Protein AF-0000000079481686 (afdb_homodimer)

Nearest PDB structures (foldseek):
  7doq-assembly2_D  TM=8.715E-01  e=1.125E-19  Legionella pneumophila
  5cdh-assembly3_E  TM=8.588E-01  e=5.138E-20  Legionella pneumophila
  3it0-assembly1_A  TM=8.452E-01  e=2.757E-19  Francisella tularensis subsp. holarctica LVS
  3it3-assembly1_B  TM=8.491E-01  e=7.145E-19  Francisella tularensis subsp. holarctica LVS
  3it2-assembly1_B  TM=8.440E-01  e=9.454E-19  Francisella tularensis subsp. holarctica LVS

Foldseek 3Di:
DPPDQWPFDPCVVPDPVVVVLLQDLVFFQAKEKEFEFFAFAAQDAFDVGPDDQVVGVQGHQAHDPVRLVLLLVLLQLVCVSNVVPDDLPLQQEAAEEEPRNRLVSSSQSSVQNNNQDDPVQDPDRVDRGDDRDYDYDHNLCCQAFHLNHQFQVLVVVVVCQCCDDPNVVLCVVCVVLQVVCCVVRVDHRDFLCSLLSNLSNQVSCVVSVHDDDPVCDPVSSVVSQVRNLCVLVRQQPDLLSLLRRNQVVVVVVLLQVVCVLVVNHRHRYYYYYHHQNNVSSVCVLQPGRNSDGQHHGKMKMKTWTHPDVNWIWIWIWIQRDSPPRDTTTHDGPPADSSTGTPVRVCVSNVSSHDPQNQVSSVHDDDPDDPDPRD/DPPDQWPFDPCVVPDPVVVVLLQDLVFFQAKEKEFEFFAFAAQDAFDPDPDDQVVGVQGHQAHDPVRLVLLLVLLQLVCVSNVVNDDLPLQQEAAEEEPRNRLVSSSQSSVQNNNQDDPVQDPDRVDRGDDRDYDYDHNLCCQAFHLNHQFQVLVVVVVCQCCDDPNVVLCVVCVVLQVVCCVVRVDHRDFLCSLLSNLSNQVSCVVSVHDDDPVCDPVSSVVSQVRNLCVLVRSQPDLLSLLRRNQVVVVVVLLQVVCVLVVNHRHRYYYYYHHQNNVSSVCVLQPGRNSDGQHHGKMKMKTWTHPDVNWIWIWIWIQRDSPPRDTTTHDGPPADSSTGTPVRVCVSNVSSHDPQNQVSSVHDDDPDDPDPPD

pLDDT: mean 89.91, std 12.83, range [25.36, 98.88]

Structure (mmCIF, N/CA/C/O backbone):
data_AF-0000000079481686-model_v1
#
loop_
_entity.id
_entity.type
_entity.pdbx_description
1 polymer 'Acid phosphatase'
#
loop_
_atom_site.group_PDB
_atom_site.id
_atom_site.type_symbol
_atom_site.label_atom_id
_atom_site.label_alt_id
_atom_site.label_comp_id
_atom_site.label_asym_id
_atom_site.label_entity_id
_atom_site.label_seq_id
_atom_site.pdbx_PDB_ins_code
_atom_site.Cartn_x
_atom_site.Cartn_y
_atom_site.Cartn_z
_atom_site.occupancy
_atom_site.B_iso_or_equiv
_atom_site.auth_seq_id
_atom_site.auth_comp_id
_atom_site.auth_asym_id
_atom_site.auth_atom_id
_atom_site.pdbx_PDB_model_num
ATOM 1 N N . MET A 1 1 ? -2.469 36.344 2.412 1 25.36 1 MET A N 1
ATOM 2 C CA . MET A 1 1 ? -1.041 36.031 2.359 1 25.36 1 MET A CA 1
ATOM 3 C C . MET A 1 1 ? -0.725 34.781 3.154 1 25.36 1 MET A C 1
ATOM 5 O O . MET A 1 1 ? -0.995 34.719 4.355 1 25.36 1 MET A O 1
ATOM 9 N N . ALA A 1 2 ? -0.81 33.719 2.455 1 34.31 2 ALA A N 1
ATOM 10 C CA . ALA A 1 2 ? -0.685 32.469 3.199 1 34.31 2 ALA A CA 1
ATOM 11 C C . ALA A 1 2 ? 0.571 32.469 4.066 1 34.31 2 ALA A C 1
ATOM 13 O O . ALA A 1 2 ? 1.666 32.75 3.584 1 34.31 2 ALA A O 1
ATOM 14 N N . ALA A 1 3 ? 0.411 32.656 5.281 1 40.5 3 ALA A N 1
ATOM 15 C CA . ALA A 1 3 ? 1.481 32.719 6.273 1 40.5 3 ALA A CA 1
ATOM 16 C C . ALA A 1 3 ? 2.455 31.547 6.105 1 40.5 3 ALA A C 1
ATOM 18 O O . ALA A 1 3 ? 2.037 30.406 5.883 1 40.5 3 ALA A O 1
ATOM 19 N N . SER A 1 4 ? 3.658 31.859 5.711 1 47.06 4 SER A N 1
ATOM 20 C CA . SER A 1 4 ? 4.738 30.891 5.562 1 47.06 4 SER A CA 1
ATOM 21 C C . SER A 1 4 ? 4.938 30.078 6.84 1 47.06 4 SER A C 1
ATOM 23 O O . SER A 1 4 ? 5.023 30.656 7.934 1 47.06 4 SER A O 1
ATOM 25 N N . ILE A 1 5 ? 4.574 28.828 6.914 1 44.75 5 ILE A N 1
ATOM 26 C CA . ILE A 1 5 ? 4.66 27.922 8.047 1 44.75 5 ILE A CA 1
ATOM 27 C C . ILE A 1 5 ? 6.117 27.766 8.477 1 44.75 5 ILE A C 1
ATOM 29 O O . ILE A 1 5 ? 6.406 27.125 9.492 1 44.75 5 ILE A O 1
ATOM 33 N N . VAL A 1 6 ? 7.027 28.281 7.633 1 51.97 6 VAL A N 1
ATOM 34 C CA . VAL A 1 6 ? 8.43 28.125 7.992 1 51.97 6 VAL A CA 1
ATOM 35 C C . VAL A 1 6 ? 9.094 29.484 8.125 1 51.97 6 VAL A C 1
ATOM 37 O O . VAL A 1 6 ? 8.648 30.469 7.512 1 51.97 6 VAL A O 1
ATOM 40 N N . GLN A 1 7 ? 9.906 29.734 9.078 1 47.22 7 GLN A N 1
ATOM 41 C CA . GLN A 1 7 ? 10.781 30.906 9.094 1 47.22 7 GLN A CA 1
ATOM 42 C C . GLN A 1 7 ? 11.555 31.031 7.781 1 47.22 7 GLN A C 1
ATOM 44 O O . GLN A 1 7 ? 12.461 30.234 7.516 1 47.22 7 GLN A O 1
ATOM 49 N N . SER A 1 8 ? 10.758 31.312 6.75 1 48.69 8 SER A N 1
ATOM 50 C CA . SER A 1 8 ? 11.445 31.438 5.469 1 48.69 8 SER A CA 1
ATOM 51 C C . SER A 1 8 ? 11.969 32.844 5.266 1 48.69 8 SER A C 1
ATOM 53 O O . SER A 1 8 ? 11.43 33.812 5.84 1 48.69 8 SER A O 1
ATOM 55 N N . MET A 1 9 ? 13.18 33 4.914 1 44.75 9 MET A N 1
ATOM 56 C CA . MET A 1 9 ? 13.672 34.281 4.461 1 44.75 9 MET A CA 1
ATOM 57 C C . MET A 1 9 ? 12.852 34.812 3.277 1 44.75 9 MET A C 1
ATOM 59 O O . MET A 1 9 ? 12.352 34 2.479 1 44.75 9 MET A O 1
ATOM 63 N N . ASP A 1 10 ? 12.391 36 3.398 1 45.09 10 ASP A N 1
ATOM 64 C CA . ASP A 1 10 ? 11.781 36.656 2.256 1 45.09 10 ASP A CA 1
ATOM 65 C C . ASP A 1 10 ? 12.594 36.438 0.985 1 45.09 10 ASP A C 1
ATOM 67 O O . ASP A 1 10 ? 13.711 36.938 0.86 1 45.09 10 ASP A O 1
ATOM 71 N N . LEU A 1 11 ? 12.289 35.406 0.211 1 49.16 11 LEU A N 1
ATOM 72 C CA . LEU A 1 11 ? 12.984 35.031 -1.022 1 49.16 11 LEU A CA 1
ATOM 73 C C . LEU A 1 11 ? 13.055 36.219 -1.969 1 49.16 11 LEU A C 1
ATOM 75 O O . LEU A 1 11 ? 13.844 36.219 -2.918 1 49.16 11 LEU A O 1
ATOM 79 N N . ARG A 1 12 ? 12.078 37.094 -1.833 1 49.12 12 ARG A N 1
ATOM 80 C CA . ARG A 1 12 ? 12.086 38.25 -2.732 1 49.12 12 ARG A CA 1
ATOM 81 C C . ARG A 1 12 ? 13.391 39.031 -2.617 1 49.12 12 ARG A C 1
ATOM 83 O O . ARG A 1 12 ? 13.75 39.812 -3.516 1 49.12 12 ARG A O 1
ATOM 90 N N . SER A 1 13 ? 14.039 38.812 -1.586 1 49.19 13 SER A N 1
ATOM 91 C CA . SER A 1 13 ? 15.273 39.562 -1.429 1 49.19 13 SER A CA 1
ATOM 92 C C . SER A 1 13 ? 16.484 38.781 -1.907 1 49.19 13 SER A C 1
ATOM 94 O O . SER A 1 13 ? 17.609 39.312 -1.916 1 49.19 13 SER A O 1
ATOM 96 N N . ILE A 1 14 ? 16.172 37.469 -2.207 1 54.41 14 ILE A N 1
ATOM 97 C CA . ILE A 1 14 ? 17.297 36.656 -2.664 1 54.41 14 ILE A CA 1
ATOM 98 C C . ILE A 1 14 ? 17.5 36.844 -4.164 1 54.41 14 ILE A C 1
ATOM 100 O O . ILE A 1 14 ? 16.531 36.875 -4.93 1 54.41 14 ILE A O 1
ATOM 104 N N . SER A 1 15 ? 18.625 37.25 -4.59 1 53.97 15 SER A N 1
ATOM 105 C CA . SER A 1 15 ? 18.984 37.531 -5.98 1 53.97 15 SER A CA 1
ATOM 106 C C . SER A 1 15 ? 18.641 36.344 -6.879 1 53.97 15 SER A C 1
ATOM 108 O O . SER A 1 15 ? 18.609 35.188 -6.422 1 53.97 15 SER A O 1
ATOM 110 N N . GLU A 1 16 ? 18.094 36.625 -8.031 1 54.06 16 GLU A N 1
ATOM 111 C CA . GLU A 1 16 ? 17.797 35.625 -9.062 1 54.06 16 GLU A CA 1
ATOM 112 C C . GLU A 1 16 ? 18.953 34.625 -9.227 1 54.06 16 GLU A C 1
ATOM 114 O O . GLU A 1 16 ? 18.734 33.438 -9.422 1 54.06 16 GLU A O 1
ATOM 119 N N . GLY A 1 17 ? 20.109 35.094 -9.125 1 47.88 17 GLY A N 1
ATOM 120 C CA . GLY A 1 17 ? 21.297 34.25 -9.219 1 47.88 17 GLY A CA 1
ATOM 121 C C . GLY A 1 17 ? 21.375 33.188 -8.141 1 47.88 17 GLY A C 1
ATOM 122 O O . GLY A 1 17 ? 21.703 32.031 -8.414 1 47.88 17 GLY A O 1
ATOM 123 N N . PHE A 1 18 ? 21.047 33.594 -7.062 1 53.59 18 PHE A N 1
ATOM 124 C CA . PHE A 1 18 ? 21.109 32.625 -5.953 1 53.59 18 PHE A CA 1
ATOM 125 C C . PHE A 1 18 ? 20.031 31.562 -6.094 1 53.59 18 PHE A C 1
ATOM 127 O O . PHE A 1 18 ? 20.266 30.406 -5.754 1 53.59 18 PHE A O 1
ATOM 134 N N . LYS A 1 19 ? 18.984 32 -6.582 1 60.72 19 LYS A N 1
ATOM 135 C CA . LYS A 1 19 ? 17.922 31.031 -6.824 1 60.72 19 LYS A CA 1
ATOM 136 C C . LYS A 1 19 ? 18.359 29.938 -7.789 1 60.72 19 LYS A C 1
ATOM 138 O O . LYS A 1 19 ? 18 28.766 -7.625 1 60.72 19 LYS A O 1
ATOM 143 N N . GLU A 1 20 ? 19.125 30.438 -8.742 1 59.06 20 GLU A N 1
ATOM 144 C CA . GLU A 1 20 ? 19.656 29.469 -9.703 1 59.06 20 GLU A CA 1
ATOM 145 C C . GLU A 1 20 ? 20.609 28.484 -9.039 1 59.06 20 GLU A C 1
ATOM 147 O O . GLU A 1 20 ? 20.656 27.312 -9.406 1 59.06 20 GLU A O 1
ATOM 152 N N . THR A 1 21 ? 21.266 28.984 -8.094 1 55.5 21 THR A N 1
ATOM 153 C CA . THR A 1 21 ? 22.203 28.125 -7.383 1 55.5 21 THR A CA 1
ATOM 154 C C . THR A 1 21 ? 21.469 27.031 -6.605 1 55.5 21 THR A C 1
ATOM 156 O O . THR A 1 21 ? 22.016 25.953 -6.387 1 55.5 21 THR A O 1
ATOM 159 N N . LEU A 1 22 ? 20.344 27.344 -6.438 1 68 22 LEU A N 1
ATOM 160 C CA . LEU A 1 22 ? 19.531 26.391 -5.672 1 68 22 LEU A CA 1
ATOM 161 C C . LEU A 1 22 ? 18.969 25.312 -6.578 1 68 22 LEU A C 1
ATOM 163 O O . LEU A 1 22 ? 18.359 24.344 -6.094 1 68 22 LEU A O 1
ATOM 167 N N . ARG A 1 23 ? 19.359 25.453 -7.875 1 69.5 23 ARG A N 1
ATOM 168 C CA . ARG A 1 23 ? 18.875 24.453 -8.82 1 69.5 23 ARG A CA 1
ATOM 169 C C . ARG A 1 23 ? 20.031 23.797 -9.57 1 69.5 23 ARG A C 1
ATOM 171 O O . ARG A 1 23 ? 20.125 23.891 -10.797 1 69.5 23 ARG A O 1
ATOM 178 N N . ASN A 1 24 ? 20.984 23.281 -8.883 1 78.12 24 ASN A N 1
ATOM 179 C CA . ASN A 1 24 ? 22.109 22.641 -9.555 1 78.12 24 ASN A CA 1
ATOM 180 C C . ASN A 1 24 ? 21.891 21.156 -9.727 1 78.12 24 ASN A C 1
ATOM 182 O O . ASN A 1 24 ? 22.109 20.375 -8.797 1 78.12 24 ASN A O 1
ATOM 186 N N . SER A 1 25 ? 21.531 20.75 -10.914 1 83.19 25 SER A N 1
ATOM 187 C CA . SER A 1 25 ? 21.219 19.344 -11.195 1 83.19 25 SER A CA 1
ATOM 188 C C . SER A 1 25 ? 22.484 18.5 -11.25 1 83.19 25 SER A C 1
ATOM 190 O O . SER A 1 25 ? 22.438 17.297 -11.023 1 83.19 25 SER A O 1
ATOM 192 N N . GLU A 1 26 ? 23.562 19.141 -11.461 1 89.56 26 GLU A N 1
ATOM 193 C CA . GLU A 1 26 ? 24.812 18.375 -11.594 1 89.56 26 GLU A CA 1
ATOM 194 C C . GLU A 1 26 ? 25.297 17.859 -10.242 1 89.56 26 GLU A C 1
ATOM 196 O O . GLU A 1 26 ? 25.875 16.781 -10.156 1 89.56 26 GLU A O 1
ATOM 201 N N . SER A 1 27 ? 25.031 18.594 -9.266 1 94.75 27 SER A N 1
ATOM 202 C CA . SER A 1 27 ? 25.484 18.203 -7.934 1 94.75 27 SER A CA 1
ATOM 203 C C . SER A 1 27 ? 24.453 17.328 -7.227 1 94.75 27 SER A C 1
ATOM 205 O O . SER A 1 27 ? 24.766 16.719 -6.195 1 94.75 27 SER A O 1
ATOM 207 N N . LEU A 1 28 ? 23.266 17.203 -7.758 1 97.31 28 LEU A N 1
ATOM 208 C CA . LEU A 1 28 ? 22.156 16.484 -7.121 1 97.31 28 LEU A CA 1
ATOM 209 C C . LEU A 1 28 ? 22.422 14.977 -7.137 1 97.31 28 LEU A C 1
ATOM 211 O O . LEU A 1 28 ? 22.766 14.414 -8.172 1 97.31 28 LEU A O 1
ATOM 215 N N . ARG A 1 29 ? 22.266 14.312 -5.941 1 98.06 29 ARG A N 1
ATOM 216 C CA . ARG A 1 29 ? 22.547 12.891 -5.859 1 98.06 29 ARG A CA 1
ATOM 217 C C . ARG A 1 29 ? 21.312 12.109 -5.398 1 98.06 29 ARG A C 1
ATOM 219 O O . ARG A 1 29 ? 21.188 10.914 -5.68 1 98.06 29 ARG A O 1
ATOM 226 N N . GLN A 1 30 ? 20.391 12.797 -4.691 1 98.44 30 GLN A N 1
ATOM 227 C CA . GLN A 1 30 ? 19.219 12.109 -4.172 1 98.44 30 GLN A CA 1
ATOM 228 C C . GLN A 1 30 ? 18.172 13.102 -3.684 1 98.44 30 GLN A C 1
ATOM 230 O O . GLN A 1 30 ? 18.516 14.195 -3.232 1 98.44 30 GLN A O 1
ATOM 235 N N . ILE A 1 31 ? 16.953 12.758 -3.785 1 98.38 31 ILE A N 1
ATOM 236 C CA . ILE A 1 31 ? 15.836 13.594 -3.383 1 98.38 31 ILE A CA 1
ATOM 237 C C . ILE A 1 31 ? 14.938 12.828 -2.406 1 98.38 31 ILE A C 1
ATOM 239 O O . ILE A 1 31 ? 14.672 11.641 -2.6 1 98.38 31 ILE A O 1
ATOM 243 N N . HIS A 1 32 ? 14.508 13.469 -1.374 1 98.5 32 HIS A N 1
ATOM 244 C CA . HIS A 1 32 ? 13.438 13 -0.506 1 98.5 32 HIS A CA 1
ATOM 245 C C . HIS A 1 32 ? 12.273 13.984 -0.476 1 98.5 32 HIS A C 1
ATOM 247 O O . HIS A 1 32 ? 12.484 15.188 -0.279 1 98.5 32 HIS A O 1
ATOM 253 N N . VAL A 1 33 ? 11.117 13.516 -0.716 1 98.5 33 VAL A N 1
ATOM 254 C CA . VAL A 1 33 ? 9.914 14.344 -0.671 1 98.5 33 VAL A CA 1
ATOM 255 C C . VAL A 1 33 ? 8.977 13.828 0.421 1 98.5 33 VAL A C 1
ATOM 257 O O . VAL A 1 33 ? 8.477 12.703 0.345 1 98.5 33 VAL A O 1
ATOM 260 N N . LEU A 1 34 ? 8.773 14.602 1.421 1 98.12 34 LEU A N 1
ATOM 261 C CA . LEU A 1 34 ? 7.824 14.352 2.496 1 98.12 34 LEU A CA 1
ATOM 262 C C . LEU A 1 34 ? 6.613 15.273 2.375 1 98.12 34 LEU A C 1
ATOM 264 O O . LEU A 1 34 ? 6.758 16.5 2.346 1 98.12 34 LEU A O 1
ATOM 268 N N . PHE A 1 35 ? 5.406 14.68 2.338 1 97.5 35 PHE A N 1
ATOM 269 C CA . PHE A 1 35 ? 4.297 15.609 2.143 1 97.5 35 PHE A CA 1
ATOM 270 C C . PHE A 1 35 ? 3.057 15.133 2.891 1 97.5 35 PHE A C 1
ATOM 272 O O . PHE A 1 35 ? 2.916 13.945 3.178 1 97.5 35 PHE A O 1
ATOM 279 N N . ARG A 1 36 ? 2.227 16.094 3.258 1 96.25 36 ARG A N 1
ATOM 280 C CA . ARG A 1 36 ? 0.915 15.844 3.842 1 96.25 36 ARG A CA 1
ATOM 281 C C . ARG A 1 36 ? -0.103 15.477 2.766 1 96.25 36 ARG A C 1
ATOM 283 O O . ARG A 1 36 ? -0.058 16.016 1.656 1 96.25 36 ARG A O 1
ATOM 290 N N . HIS A 1 37 ? -0.989 14.648 3.061 1 96.94 37 HIS A N 1
ATOM 291 C CA . HIS A 1 37 ? -2.068 14.297 2.146 1 96.94 37 HIS A CA 1
ATOM 292 C C . HIS A 1 37 ? -2.811 15.539 1.665 1 96.94 37 HIS A C 1
ATOM 294 O O . HIS A 1 37 ? -2.689 16.609 2.264 1 96.94 37 HIS A O 1
ATOM 300 N N . ALA A 1 38 ? -3.57 15.359 0.627 1 96.31 38 ALA A N 1
ATOM 301 C CA . ALA A 1 38 ? -4.324 16.438 -0.019 1 96.31 38 ALA A CA 1
ATOM 302 C C . ALA A 1 38 ? -5.594 16.75 0.763 1 96.31 38 ALA A C 1
ATOM 304 O O . ALA A 1 38 ? -5.914 16.078 1.746 1 96.31 38 ALA A O 1
ATOM 305 N N . GLU A 1 39 ? -6.215 17.844 0.281 1 93.44 39 GLU A N 1
ATOM 306 C CA . GLU A 1 39 ? -7.52 18.203 0.83 1 93.44 39 GLU A CA 1
ATOM 307 C C . GLU A 1 39 ? -8.477 17.016 0.781 1 93.44 39 GLU A C 1
ATOM 309 O O . GLU A 1 39 ? -8.539 16.297 -0.222 1 93.44 39 GLU A O 1
ATOM 314 N N . ARG A 1 40 ? -9.18 16.844 1.879 1 94.5 40 ARG A N 1
ATOM 315 C CA . ARG A 1 40 ? -10.023 15.656 2.016 1 94.5 40 ARG A CA 1
ATOM 316 C C . ARG A 1 40 ? -11.375 16.016 2.629 1 94.5 40 ARG A C 1
ATOM 318 O O . ARG A 1 40 ? -11.555 17.109 3.15 1 94.5 40 AR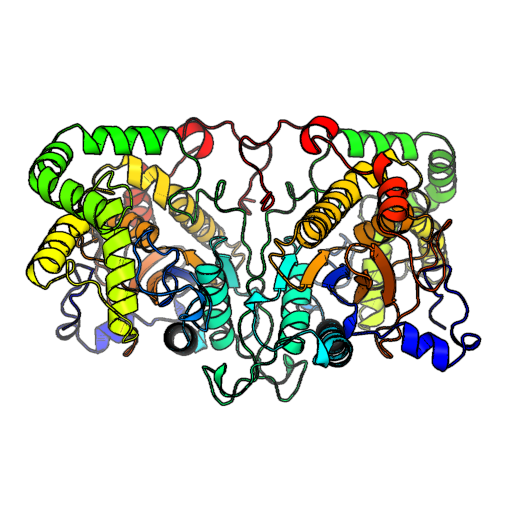G A O 1
ATOM 325 N N . THR A 1 41 ? -12.305 15.141 2.494 1 95.56 41 THR A N 1
ATOM 326 C CA . THR A 1 41 ? -13.547 15.203 3.254 1 95.56 41 THR A CA 1
ATOM 327 C C . THR A 1 41 ? -13.312 14.82 4.711 1 95.56 41 THR A C 1
ATOM 329 O O . THR A 1 41 ? -12.234 14.336 5.066 1 95.56 41 THR A O 1
ATOM 332 N N . PRO A 1 42 ? -14.297 15.164 5.594 1 94.88 42 PRO A N 1
ATOM 333 C CA . PRO A 1 42 ? -14.086 14.789 6.992 1 94.88 42 PRO A CA 1
ATOM 334 C C . PRO A 1 42 ? -13.859 13.289 7.172 1 94.88 42 PRO A C 1
ATOM 336 O O . PRO A 1 42 ? -14.484 12.484 6.484 1 94.88 42 PRO A O 1
ATOM 339 N N . THR A 1 43 ? -12.945 12.961 8.062 1 92.19 43 THR A N 1
ATOM 340 C CA . THR A 1 43 ? -12.688 11.555 8.336 1 92.19 43 THR A CA 1
ATOM 341 C C . THR A 1 43 ? -13.859 10.922 9.086 1 92.19 43 THR A C 1
ATOM 343 O O . THR A 1 43 ? -14.086 9.711 8.984 1 92.19 43 THR A O 1
ATOM 346 N N . ALA A 1 44 ? -14.461 11.727 9.898 1 91.94 44 ALA A N 1
ATOM 347 C CA . ALA A 1 44 ? -15.641 11.328 10.664 1 91.94 44 ALA A CA 1
ATOM 348 C C . ALA A 1 44 ? -16.547 12.523 10.93 1 91.94 44 ALA A C 1
ATOM 350 O O . ALA A 1 44 ? -16.078 13.664 10.984 1 91.94 44 ALA A O 1
ATOM 351 N N . LEU A 1 45 ? -17.766 12.172 11.047 1 96.44 45 LEU A N 1
ATOM 352 C CA . LEU A 1 45 ? -18.719 13.18 11.5 1 96.44 45 LEU A CA 1
ATOM 353 C C . LEU A 1 45 ? -18.875 13.133 13.016 1 96.44 45 LEU A C 1
ATOM 355 O O . LEU A 1 45 ? -18.078 12.508 13.711 1 96.44 45 LEU A O 1
ATOM 359 N N . TYR A 1 46 ? -19.656 13.992 13.516 1 97.5 46 TYR A N 1
ATOM 360 C CA . TYR A 1 46 ? -19.922 14 14.945 1 97.5 46 TYR A CA 1
ATOM 361 C C . TYR A 1 46 ? -21.391 13.688 15.234 1 97.5 46 TYR A C 1
ATOM 363 O O . TYR A 1 46 ? -22.234 13.812 14.352 1 97.5 46 TYR A O 1
ATOM 371 N N . PRO A 1 47 ? -21.703 13.273 16.391 1 97.44 47 PRO A N 1
ATOM 372 C CA . PRO A 1 47 ? -23.016 12.688 16.688 1 97.44 47 PRO A CA 1
ATOM 373 C C . PRO A 1 47 ? -24.172 13.609 16.312 1 97.44 47 PRO A C 1
ATOM 375 O O . PRO A 1 47 ? -25.188 13.148 15.781 1 97.44 47 PRO A O 1
ATOM 378 N N . THR A 1 48 ? -24.078 14.852 16.484 1 98.06 48 THR A N 1
ATOM 379 C CA . THR A 1 48 ? -25.188 15.773 16.219 1 98.06 48 THR A CA 1
ATOM 380 C C . THR A 1 48 ? -25 16.469 14.875 1 98.06 48 THR A C 1
ATOM 382 O O . THR A 1 48 ? -25.609 17.516 14.625 1 98.06 48 THR A O 1
ATOM 385 N N . ASP A 1 49 ? -24.109 15.914 14.039 1 97.94 49 ASP A N 1
ATOM 386 C CA . ASP A 1 49 ? -23.812 16.531 12.758 1 97.94 49 ASP A CA 1
ATOM 387 C C . ASP A 1 49 ? -25.062 16.625 11.891 1 97.94 49 ASP A C 1
ATOM 389 O O . ASP A 1 49 ? -25.766 15.625 11.688 1 97.94 49 ASP A O 1
ATOM 393 N N . PRO A 1 50 ? -25.422 17.781 11.414 1 97.69 50 PRO A N 1
ATOM 394 C CA . PRO A 1 50 ? -26.625 17.891 10.586 1 97.69 50 PRO A CA 1
ATOM 395 C C . PRO A 1 50 ? -26.453 17.266 9.203 1 97.69 50 PRO A C 1
ATOM 397 O O . PRO A 1 50 ? -27.422 17.109 8.461 1 97.69 50 PRO A O 1
ATOM 400 N N . ASN A 1 51 ? -25.219 17.047 8.789 1 97.12 51 ASN A N 1
ATOM 401 C CA . ASN A 1 51 ? -24.922 16.453 7.488 1 97.12 51 ASN A CA 1
ATOM 402 C C . ASN A 1 51 ? -24.766 14.938 7.586 1 97.12 51 ASN A C 1
ATOM 404 O O . ASN A 1 51 ? -24.375 14.422 8.633 1 97.12 51 ASN A O 1
ATOM 408 N N . LYS A 1 52 ? -25.078 14.266 6.527 1 95.12 52 LYS A N 1
ATOM 409 C CA . LYS A 1 52 ? -24.938 12.812 6.434 1 95.12 52 LYS A CA 1
ATOM 410 C C . LYS A 1 52 ? -23.734 12.445 5.559 1 95.12 52 LYS A C 1
ATOM 412 O O . LYS A 1 52 ? -23.297 13.234 4.719 1 95.12 52 LYS A O 1
ATOM 417 N N . PRO A 1 53 ? -23.188 11.234 5.801 1 92 53 PRO A N 1
ATOM 418 C CA . PRO A 1 53 ? -22.047 10.797 4.996 1 92 53 PRO A CA 1
ATOM 419 C C . PRO A 1 53 ? -22.297 10.891 3.496 1 92 53 PRO A C 1
ATOM 421 O O . PRO A 1 53 ? -21.391 11.195 2.723 1 92 53 PRO A O 1
ATOM 424 N N . SER A 1 54 ? -23.5 10.734 3.066 1 90.75 54 SER A N 1
ATOM 425 C CA . SER A 1 54 ? -23.859 10.711 1.654 1 90.75 54 SER A CA 1
ATOM 426 C C . SER A 1 54 ? -23.672 12.078 1.014 1 90.75 54 SER A C 1
ATOM 428 O O . SER A 1 54 ? -23.672 12.203 -0.213 1 90.75 54 SER A O 1
ATOM 430 N N . GLU A 1 55 ? -23.547 13.07 1.896 1 92.25 55 GLU A N 1
ATOM 431 C CA . GLU A 1 55 ? -23.359 14.43 1.383 1 92.25 55 GLU A CA 1
ATOM 432 C C . GLU A 1 55 ? -21.953 14.633 0.86 1 92.25 55 GLU A C 1
ATOM 434 O O . GLU A 1 55 ? -21.672 15.609 0.167 1 92.25 55 GLU A O 1
ATOM 439 N N . PHE A 1 56 ? -21.109 13.703 1.187 1 92.38 56 PHE A N 1
ATOM 440 C CA . PHE A 1 56 ? -19.719 13.75 0.727 1 92.38 56 PHE A CA 1
ATOM 441 C C . PHE A 1 56 ? -19.5 12.758 -0.408 1 92.38 56 PHE A C 1
ATOM 443 O O . PHE A 1 56 ? -19.234 11.578 -0.165 1 92.38 56 PHE A O 1
ATOM 450 N N . THR A 1 57 ? -19.516 13.227 -1.594 1 84.25 57 THR A N 1
ATOM 451 C CA . THR A 1 57 ? -19.578 12.398 -2.793 1 84.25 57 THR A CA 1
ATOM 452 C C . THR A 1 57 ? -18.328 11.523 -2.916 1 84.25 57 THR A C 1
ATOM 454 O O . THR A 1 57 ? -18.406 10.398 -3.424 1 84.25 57 THR A O 1
ATOM 457 N N . GLU A 1 58 ? -17.172 11.992 -2.439 1 90.44 58 GLU A N 1
ATOM 458 C CA . GLU A 1 58 ? -15.93 11.227 -2.531 1 90.44 58 GLU A CA 1
ATOM 459 C C . GLU A 1 58 ? -15.875 10.148 -1.45 1 90.44 58 GLU A C 1
ATOM 461 O O . GLU A 1 58 ? -15.047 9.234 -1.521 1 90.44 58 GLU A O 1
ATOM 466 N N . GLY A 1 59 ? -16.781 10.305 -0.497 1 91.5 59 GLY A N 1
ATOM 467 C CA . GLY A 1 59 ? -16.688 9.469 0.694 1 91.5 59 GLY A CA 1
ATOM 468 C C . GLY A 1 59 ? -15.938 10.141 1.828 1 91.5 59 GLY A C 1
ATOM 469 O O . GLY A 1 59 ? -15.164 11.07 1.602 1 91.5 59 GLY A O 1
ATOM 470 N N . LEU A 1 60 ? -16.125 9.703 3.061 1 93.62 60 LEU A N 1
ATOM 471 C CA . LEU A 1 60 ? -15.477 10.281 4.23 1 93.62 60 LEU A CA 1
ATOM 472 C C . LEU A 1 60 ? -13.984 9.938 4.254 1 93.62 60 LEU A C 1
ATOM 474 O O . LEU A 1 60 ? -13.602 8.789 4.027 1 93.62 60 LEU A O 1
ATOM 478 N N . GLY A 1 61 ? -13.203 10.922 4.48 1 94.31 61 GLY A N 1
ATOM 479 C CA . GLY A 1 61 ? -11.773 10.75 4.637 1 94.31 61 GLY A CA 1
ATOM 480 C C . GLY A 1 61 ? -11.039 10.609 3.316 1 94.31 61 GLY A C 1
ATOM 481 O O . GLY A 1 61 ? -9.844 10.297 3.293 1 94.31 61 GLY A O 1
ATOM 482 N N . ARG A 1 62 ? -11.727 10.805 2.197 1 96.06 62 ARG A N 1
ATOM 483 C CA . ARG A 1 62 ? -11.148 10.695 0.861 1 96.06 62 ARG A CA 1
ATOM 484 C C . ARG A 1 62 ? -10.719 12.062 0.339 1 96.06 62 ARG A C 1
ATOM 486 O O . ARG A 1 62 ? -11.289 13.086 0.726 1 96.06 62 ARG A O 1
ATOM 493 N N . ILE A 1 63 ? -9.703 12.055 -0.497 1 96.31 63 ILE A N 1
ATOM 494 C CA . ILE A 1 63 ? -9.281 13.352 -1.006 1 96.31 63 ILE A CA 1
ATOM 495 C C . ILE A 1 63 ? -10.281 13.852 -2.049 1 96.31 63 ILE A C 1
ATOM 497 O O . ILE A 1 63 ? -10.852 13.055 -2.797 1 96.31 63 ILE A O 1
ATOM 501 N N . THR A 1 64 ? -10.516 15.125 -2.092 1 94 64 THR A N 1
ATOM 502 C CA . THR A 1 64 ? -11.469 15.766 -2.998 1 94 64 THR A CA 1
ATOM 503 C C . THR A 1 64 ? -10.875 15.883 -4.402 1 94 64 THR A C 1
ATOM 505 O O . THR A 1 64 ? -9.688 15.633 -4.605 1 94 64 THR A O 1
ATOM 508 N N . ILE A 1 65 ? -11.711 16.297 -5.355 1 94.38 65 ILE A N 1
ATOM 509 C CA . ILE A 1 65 ? -11.242 16.578 -6.711 1 94.38 65 ILE A CA 1
ATOM 510 C C . ILE A 1 65 ? -10.18 17.656 -6.684 1 94.38 65 ILE A C 1
ATOM 512 O O . ILE A 1 65 ? -9.148 17.547 -7.355 1 94.38 65 ILE A O 1
ATOM 516 N N . GLU A 1 66 ? -10.453 18.703 -5.871 1 92.56 66 GLU A N 1
ATOM 517 C CA . GLU A 1 66 ? -9.461 19.766 -5.734 1 92.56 66 GLU A CA 1
ATOM 518 C C . GLU A 1 66 ? -8.172 19.25 -5.121 1 92.56 66 GLU A C 1
ATOM 520 O O . GLU A 1 66 ? -7.078 19.672 -5.504 1 92.56 66 GLU A O 1
ATOM 525 N N . GLY A 1 67 ? -8.281 18.375 -4.117 1 94.69 67 GLY A N 1
ATOM 526 C CA . GLY A 1 67 ? -7.109 17.734 -3.545 1 94.69 67 GLY A CA 1
ATOM 527 C C . GLY A 1 67 ? -6.293 16.953 -4.562 1 94.69 67 GLY A C 1
ATOM 528 O O . GLY A 1 67 ? -5.062 17.031 -4.566 1 94.69 67 GLY A O 1
ATOM 529 N N . LYS A 1 68 ? -6.961 16.219 -5.41 1 97.12 68 LYS A N 1
ATOM 530 C CA . LYS A 1 68 ? -6.277 15.484 -6.469 1 97.12 68 LYS A CA 1
ATOM 531 C C . LYS A 1 68 ? -5.555 16.438 -7.422 1 97.12 68 LYS A C 1
ATOM 533 O O . LYS A 1 68 ? -4.422 16.156 -7.832 1 97.12 68 LYS A O 1
ATOM 538 N N . LYS A 1 69 ? -6.191 17.531 -7.75 1 96.19 69 LYS A N 1
ATOM 539 C CA . LYS A 1 69 ? -5.559 18.531 -8.617 1 96.19 69 LYS A CA 1
ATOM 540 C C . LYS A 1 69 ? -4.281 19.062 -7.984 1 96.19 69 LYS A C 1
ATOM 542 O O . LYS A 1 69 ? -3.27 19.234 -8.664 1 96.19 69 LYS A O 1
ATOM 547 N N . HIS A 1 70 ? -4.359 19.328 -6.672 1 94.88 70 HIS A N 1
ATOM 548 C CA . HIS A 1 70 ? -3.193 19.844 -5.961 1 94.88 70 HIS A CA 1
ATOM 549 C C . HIS A 1 70 ? -2.039 18.844 -6.016 1 94.88 70 HIS A C 1
ATOM 551 O O . HIS A 1 70 ? -0.892 19.234 -6.25 1 94.88 70 HIS A O 1
ATOM 557 N N . MET A 1 71 ? -2.361 17.609 -5.828 1 96.94 71 MET A N 1
ATOM 558 C CA . MET A 1 71 ? -1.316 16.594 -5.812 1 96.94 71 MET A CA 1
ATOM 559 C C . MET A 1 71 ? -0.743 16.391 -7.207 1 96.94 71 MET A C 1
ATOM 561 O O . MET A 1 71 ? 0.46 16.172 -7.363 1 96.94 71 MET A O 1
ATOM 565 N N . TYR A 1 72 ? -1.588 16.375 -8.203 1 97.12 72 TYR A N 1
ATOM 566 C CA . TYR A 1 72 ? -1.135 16.25 -9.586 1 97.12 72 TYR A CA 1
ATOM 567 C C . TYR A 1 72 ? -0.215 17.406 -9.961 1 97.12 72 TYR A C 1
ATOM 569 O O . TYR A 1 72 ? 0.822 17.188 -10.602 1 97.12 72 TYR A O 1
ATOM 577 N N . ARG A 1 73 ? -0.555 18.578 -9.516 1 95.94 73 ARG A N 1
ATOM 578 C CA . ARG A 1 73 ? 0.288 19.75 -9.742 1 95.94 73 ARG A CA 1
ATOM 579 C C . ARG A 1 73 ? 1.641 19.594 -9.062 1 95.94 73 ARG A C 1
ATOM 581 O O . ARG A 1 73 ? 2.672 19.984 -9.617 1 95.94 73 ARG A O 1
ATOM 588 N N . MET A 1 74 ? 1.623 19.078 -7.883 1 96 74 MET A N 1
ATOM 589 C CA . MET A 1 74 ? 2.887 18.828 -7.195 1 96 74 MET A CA 1
ATOM 590 C C . MET A 1 74 ? 3.771 17.891 -8.008 1 96 74 MET A C 1
ATOM 592 O O . MET A 1 74 ? 4.969 18.141 -8.164 1 96 74 MET A O 1
ATOM 596 N N . GLY A 1 75 ? 3.15 16.797 -8.5 1 97.31 75 GLY A N 1
ATOM 597 C CA . GLY A 1 75 ? 3.902 15.883 -9.344 1 97.31 75 GLY A CA 1
ATOM 598 C C . GLY A 1 75 ? 4.5 16.562 -10.57 1 97.31 75 GLY A C 1
ATOM 599 O O . GLY A 1 75 ? 5.664 16.328 -10.906 1 97.31 75 GLY A O 1
ATOM 600 N N . ASN A 1 76 ? 3.729 17.422 -11.195 1 96.19 76 ASN A N 1
ATOM 601 C CA . ASN A 1 76 ? 4.195 18.172 -12.359 1 96.19 76 ASN A CA 1
ATOM 602 C C . ASN A 1 76 ? 5.34 19.109 -12.008 1 96.19 76 ASN A C 1
ATOM 604 O O . ASN A 1 76 ? 6.305 19.234 -12.766 1 96.19 76 ASN A O 1
ATOM 608 N N . GLN A 1 77 ? 5.203 19.766 -10.906 1 94.44 77 GLN A N 1
ATOM 609 C CA . GLN A 1 77 ? 6.238 20.688 -10.461 1 94.44 77 GLN A CA 1
ATOM 610 C C . GLN A 1 77 ? 7.551 19.953 -10.188 1 94.44 77 GLN A C 1
ATOM 612 O O . GLN A 1 77 ? 8.625 20.438 -10.555 1 94.44 77 GLN A O 1
ATOM 617 N N . LEU A 1 78 ? 7.434 18.797 -9.555 1 96.31 78 LEU A N 1
ATOM 618 C CA . LEU A 1 78 ? 8.625 18 -9.305 1 96.31 78 LEU A CA 1
ATOM 619 C C . LEU A 1 78 ? 9.242 17.531 -10.617 1 96.31 78 LEU A C 1
ATOM 621 O O . LEU A 1 78 ? 10.469 17.516 -10.758 1 96.31 78 LEU A O 1
ATOM 625 N N . ARG A 1 79 ? 8.422 17.172 -11.57 1 96.62 79 ARG A N 1
ATOM 626 C CA . ARG A 1 79 ? 8.883 16.75 -12.891 1 96.62 79 ARG A CA 1
ATOM 627 C C . ARG A 1 79 ? 9.688 17.859 -13.562 1 96.62 79 ARG A C 1
ATOM 629 O O . ARG A 1 79 ? 10.758 17.609 -14.117 1 96.62 79 ARG A O 1
ATOM 636 N N . ILE A 1 80 ? 9.172 19.031 -13.5 1 94.88 80 ILE A N 1
ATOM 637 C CA . ILE A 1 80 ? 9.828 20.172 -14.117 1 94.88 80 ILE A CA 1
ATOM 638 C C . ILE A 1 80 ? 11.133 20.469 -13.391 1 94.88 80 ILE A C 1
ATOM 640 O O . ILE A 1 80 ? 12.18 20.641 -14.023 1 94.88 80 ILE A O 1
ATOM 644 N N . ARG A 1 81 ? 11.125 20.469 -12.164 1 93.44 81 ARG A N 1
ATOM 645 C CA . ARG A 1 81 ? 12.289 20.828 -11.359 1 93.44 81 ARG A CA 1
ATOM 646 C C . ARG A 1 81 ? 13.43 19.844 -11.562 1 93.44 81 ARG A C 1
ATOM 648 O O . ARG A 1 81 ? 14.594 20.219 -11.617 1 93.44 81 ARG A O 1
ATOM 655 N N . TYR A 1 82 ? 13.047 18.594 -11.672 1 96.88 82 TYR A N 1
ATOM 656 C CA . TYR A 1 82 ? 14.086 17.578 -11.672 1 96.88 82 TYR A CA 1
ATOM 657 C C . TYR A 1 82 ? 14.188 16.906 -13.039 1 96.88 82 TYR A C 1
ATOM 659 O O . TYR A 1 82 ? 14.562 15.734 -13.133 1 96.88 82 TYR A O 1
ATOM 667 N N . LYS A 1 83 ? 13.828 17.562 -14.086 1 96 83 LYS A N 1
ATOM 668 C CA . LYS A 1 83 ? 13.781 17.047 -15.445 1 96 83 LYS A CA 1
ATOM 669 C C . LYS A 1 83 ? 15.156 16.547 -15.891 1 96 83 LYS A C 1
ATOM 671 O O . LYS A 1 83 ? 15.266 15.641 -16.719 1 96 83 LYS A O 1
ATOM 676 N N . ASP A 1 84 ? 16.25 17.125 -15.352 1 96.31 84 ASP A N 1
ATOM 677 C CA . ASP A 1 84 ? 17.609 16.766 -15.766 1 96.31 84 ASP A CA 1
ATOM 678 C C . ASP A 1 84 ? 18.172 15.664 -14.875 1 96.31 84 ASP A C 1
ATOM 680 O O . ASP A 1 84 ? 19.281 15.164 -15.125 1 96.31 84 ASP A O 1
ATOM 684 N N . PHE A 1 85 ? 17.516 15.312 -13.852 1 97.19 85 PHE A N 1
ATOM 685 C CA . PHE A 1 85 ? 17.984 14.32 -12.898 1 97.19 85 PHE A CA 1
ATOM 686 C C . PHE A 1 85 ? 17.156 13.047 -12.977 1 97.19 85 PHE A C 1
ATOM 688 O O . PHE A 1 85 ? 17.703 11.945 -12.906 1 97.19 85 PHE A O 1
ATOM 695 N N . LEU A 1 86 ? 15.844 13.258 -13.102 1 97.25 86 LEU A N 1
ATOM 696 C CA . LEU A 1 86 ? 14.922 12.133 -13.172 1 97.25 86 LEU A CA 1
ATOM 697 C C . LEU A 1 86 ? 14.539 11.828 -14.617 1 97.25 86 LEU A C 1
ATOM 699 O O . LEU A 1 86 ? 14.438 12.742 -15.445 1 97.25 86 LEU A O 1
ATOM 703 N N . THR A 1 87 ? 14.383 10.562 -14.898 1 95.88 87 THR A N 1
ATOM 704 C CA . THR A 1 87 ? 13.766 10.117 -16.141 1 95.88 87 THR A CA 1
ATOM 705 C C . THR A 1 87 ? 12.336 9.633 -15.898 1 95.88 87 THR A C 1
ATOM 707 O O . THR A 1 87 ? 11.688 10.07 -14.945 1 95.88 87 THR A O 1
ATOM 710 N N . PHE A 1 88 ? 11.852 8.812 -16.766 1 95.25 88 PHE A N 1
ATOM 711 C CA . PHE A 1 88 ? 10.492 8.312 -16.625 1 95.25 88 PHE A CA 1
ATOM 712 C C . PHE A 1 88 ? 10.484 6.855 -16.188 1 95.25 88 PHE A C 1
ATOM 714 O O . PHE A 1 88 ? 9.461 6.18 -16.266 1 95.25 88 PHE A O 1
ATOM 721 N N . ASP A 1 89 ? 11.703 6.359 -15.734 1 95 89 ASP A N 1
ATOM 722 C CA . ASP A 1 89 ? 11.859 5.023 -15.164 1 95 89 ASP A CA 1
ATOM 723 C C . ASP A 1 89 ? 11.336 4.973 -13.734 1 95 89 ASP A C 1
ATOM 725 O O . ASP A 1 89 ? 11.93 5.57 -12.828 1 95 89 ASP A O 1
ATOM 729 N N . THR A 1 90 ? 10.297 4.23 -13.539 1 96.31 90 THR A N 1
ATOM 730 C CA . THR A 1 90 ? 9.641 4.215 -12.242 1 96.31 90 THR A CA 1
ATOM 731 C C . THR A 1 90 ? 10.508 3.512 -11.203 1 96.31 90 THR A C 1
ATOM 733 O O . THR A 1 90 ? 10.219 3.564 -10 1 96.31 90 THR A O 1
ATOM 736 N N . ASN A 1 91 ? 11.625 2.889 -11.586 1 94.69 91 ASN A N 1
ATOM 737 C CA . ASN A 1 91 ? 12.547 2.283 -10.641 1 94.69 91 ASN A CA 1
ATOM 738 C C . ASN A 1 91 ? 13.352 3.342 -9.891 1 94.69 91 ASN A C 1
ATOM 740 O O . ASN A 1 91 ? 14 3.041 -8.883 1 94.69 91 ASN A O 1
ATOM 744 N N . GLU A 1 92 ? 13.281 4.566 -10.328 1 96.88 92 GLU A N 1
ATOM 745 C CA . GLU A 1 92 ? 14.039 5.652 -9.711 1 96.88 92 GLU A CA 1
ATOM 746 C C . GLU A 1 92 ? 13.438 6.055 -8.367 1 96.88 92 GLU A C 1
ATOM 748 O O . GLU A 1 92 ? 14.109 6.691 -7.551 1 96.88 92 GLU A O 1
ATOM 753 N N . ILE A 1 93 ? 12.18 5.609 -8.133 1 98.12 93 ILE A N 1
ATOM 754 C CA . ILE A 1 93 ? 11.492 6.125 -6.949 1 98.12 93 ILE A CA 1
ATOM 755 C C . ILE A 1 93 ? 11.172 4.973 -6 1 98.12 93 ILE A C 1
ATOM 757 O O . ILE A 1 93 ? 10.812 3.881 -6.438 1 98.12 93 ILE A O 1
ATOM 761 N N . LYS A 1 94 ? 11.367 5.191 -4.777 1 97.81 94 LYS A N 1
ATOM 762 C CA . LYS A 1 94 ? 10.734 4.43 -3.705 1 97.81 94 LYS A CA 1
ATOM 763 C C . LYS A 1 94 ? 9.664 5.262 -3.004 1 97.81 94 LYS A C 1
ATOM 765 O O . LYS A 1 94 ? 9.977 6.234 -2.316 1 97.81 94 LYS A O 1
ATOM 770 N N . ALA A 1 95 ? 8.438 4.852 -3.193 1 98.31 95 ALA A N 1
ATOM 771 C CA . ALA A 1 95 ? 7.301 5.574 -2.623 1 98.31 95 ALA A CA 1
ATOM 772 C C . ALA A 1 95 ? 6.699 4.809 -1.447 1 98.31 95 ALA A C 1
ATOM 774 O O . ALA A 1 95 ? 6.414 3.613 -1.556 1 98.31 95 ALA A O 1
ATOM 775 N N . ARG A 1 96 ? 6.531 5.504 -0.357 1 97.69 96 ARG A N 1
ATOM 776 C CA . ARG A 1 96 ? 5.887 4.949 0.83 1 97.69 96 ARG A CA 1
ATOM 777 C C . ARG A 1 96 ? 4.777 5.867 1.329 1 97.69 96 ARG A C 1
ATOM 779 O O . ARG A 1 96 ? 4.949 7.086 1.38 1 97.69 96 ARG A O 1
ATOM 786 N N . SER A 1 97 ? 3.66 5.258 1.683 1 98.19 97 SER A N 1
ATOM 787 C CA . SER A 1 97 ? 2.521 6.039 2.158 1 98.19 97 SER A CA 1
ATOM 788 C C . SER A 1 97 ? 2.004 5.5 3.488 1 98.19 97 SER A C 1
ATOM 790 O O . SER A 1 97 ? 2.047 4.297 3.738 1 98.19 97 SER A O 1
ATOM 792 N N . SER A 1 98 ? 1.582 6.508 4.344 1 97.62 98 SER A N 1
ATOM 793 C CA . SER A 1 98 ? 0.705 6.062 5.422 1 97.62 98 SER A CA 1
ATOM 794 C C . SER A 1 98 ? -0.451 5.227 4.887 1 97.62 98 SER A C 1
ATOM 796 O O . SER A 1 98 ? -0.935 5.465 3.777 1 97.62 98 SER A O 1
ATOM 798 N N . GLY A 1 99 ? -0.904 4.324 5.676 1 96.75 99 GLY A N 1
ATOM 799 C CA . GLY A 1 99 ? -1.901 3.357 5.242 1 96.75 99 GLY A CA 1
ATOM 800 C C . GLY A 1 99 ? -3.297 3.943 5.145 1 96.75 99 GLY A C 1
ATOM 801 O O . GLY A 1 99 ? -4.242 3.246 4.773 1 96.75 99 GLY A O 1
ATOM 802 N N . ARG A 1 100 ? -3.467 5.211 5.438 1 96.94 100 ARG A N 1
ATOM 803 C CA . ARG A 1 100 ? -4.773 5.84 5.281 1 96.94 100 ARG A CA 1
ATOM 804 C C . ARG A 1 100 ? -5.07 6.141 3.818 1 96.94 100 ARG A C 1
ATOM 806 O O . ARG A 1 100 ? -4.188 6.586 3.08 1 96.94 100 ARG A O 1
ATOM 813 N N . ASP A 1 101 ? -6.305 5.977 3.393 1 97 101 ASP A N 1
ATOM 814 C CA . ASP A 1 101 ? -6.703 6.098 1.994 1 97 101 ASP A CA 1
ATOM 815 C C . ASP A 1 101 ? -6.32 7.465 1.432 1 97 101 ASP A C 1
ATOM 817 O O . ASP A 1 101 ? -5.84 7.566 0.302 1 97 101 ASP A O 1
ATOM 821 N N . ARG A 1 102 ? -6.504 8.484 2.223 1 97.38 102 ARG A N 1
ATOM 822 C CA . ARG A 1 102 ? -6.215 9.836 1.755 1 97.38 102 ARG A CA 1
ATOM 823 C C . ARG A 1 102 ? -4.734 10 1.438 1 97.38 102 ARG A C 1
ATOM 825 O O . ARG A 1 102 ? -4.367 10.742 0.522 1 97.38 102 ARG A O 1
ATOM 832 N N . CYS A 1 103 ? -3.877 9.344 2.193 1 98.31 103 CYS A N 1
ATOM 833 C CA . CYS A 1 103 ? -2.443 9.406 1.934 1 98.31 103 CYS A CA 1
ATOM 834 C C . CYS A 1 103 ? -2.072 8.586 0.705 1 98.31 103 CYS A C 1
ATOM 836 O O . CYS A 1 103 ? -1.303 9.047 -0.142 1 98.31 103 CYS A O 1
ATOM 838 N N . ILE A 1 104 ? -2.645 7.43 0.585 1 98.56 104 ILE A N 1
ATOM 839 C CA . ILE A 1 104 ? -2.367 6.555 -0.548 1 98.56 104 ILE A CA 1
ATOM 840 C C . ILE A 1 104 ? -2.805 7.23 -1.844 1 98.56 104 ILE A C 1
ATOM 842 O O . ILE A 1 104 ? -2.037 7.301 -2.807 1 98.56 104 ILE A O 1
ATOM 846 N N . GLU A 1 105 ? -3.961 7.789 -1.862 1 98.5 105 GLU A N 1
ATOM 847 C CA . GLU A 1 105 ? -4.477 8.477 -3.045 1 98.5 105 GLU A CA 1
ATOM 848 C C . GLU A 1 105 ? -3.613 9.68 -3.402 1 98.5 105 GLU A C 1
ATOM 850 O O . GLU A 1 105 ? -3.391 9.969 -4.582 1 98.5 105 GLU A O 1
ATOM 855 N N . SER A 1 106 ? -3.227 10.359 -2.342 1 98.62 106 SER A N 1
ATOM 856 C CA . SER A 1 106 ? -2.375 11.523 -2.57 1 98.62 106 SER A CA 1
ATOM 857 C C . SER A 1 106 ? -1.062 11.125 -3.234 1 98.62 106 SER A C 1
ATOM 859 O O . SER A 1 106 ? -0.626 11.758 -4.195 1 98.62 106 SER A O 1
ATOM 861 N N . MET A 1 107 ? -0.459 10.062 -2.746 1 98.88 107 MET A N 1
ATOM 862 C CA . MET A 1 107 ? 0.777 9.555 -3.336 1 98.88 107 MET A CA 1
ATOM 863 C C . MET A 1 107 ? 0.544 9.086 -4.77 1 98.88 107 MET A C 1
ATOM 865 O O . MET A 1 107 ? 1.317 9.422 -5.668 1 98.88 107 MET A O 1
ATOM 869 N N . GLN A 1 108 ? -0.537 8.32 -4.949 1 98.81 108 GLN A N 1
ATOM 870 C CA . GLN A 1 108 ? -0.854 7.816 -6.281 1 98.81 108 GLN A CA 1
ATOM 871 C C . GLN A 1 108 ? -0.989 8.953 -7.285 1 98.81 108 GLN A C 1
ATOM 873 O O . GLN A 1 108 ? -0.478 8.867 -8.406 1 98.81 108 GLN A O 1
ATOM 878 N N . THR A 1 109 ? -1.611 9.992 -6.875 1 98.69 109 THR A N 1
ATOM 879 C CA . THR A 1 109 ? -1.877 11.117 -7.766 1 98.69 109 THR A CA 1
ATOM 880 C C . THR A 1 109 ? -0.593 11.891 -8.062 1 98.69 109 THR A C 1
ATOM 882 O O . THR A 1 109 ? -0.332 12.25 -9.211 1 98.69 109 THR A O 1
ATOM 885 N N . MET A 1 110 ? 0.176 12.109 -7.07 1 98.62 110 MET A N 1
ATOM 886 C CA . MET A 1 110 ? 1.438 12.828 -7.25 1 98.62 110 MET A CA 1
ATOM 887 C C . MET A 1 110 ? 2.363 12.07 -8.195 1 98.62 110 MET A C 1
ATOM 889 O O . MET A 1 110 ? 2.922 12.656 -9.125 1 98.62 110 MET A O 1
ATOM 893 N N . VAL A 1 111 ? 2.486 10.766 -8.055 1 98.81 111 VAL A N 1
ATOM 894 C CA . VAL A 1 111 ? 3.439 10.008 -8.852 1 98.81 111 VAL A CA 1
ATOM 895 C C . VAL A 1 111 ? 2.883 9.789 -10.258 1 98.81 111 VAL A C 1
ATOM 897 O O . VAL A 1 111 ? 3.639 9.555 -11.203 1 98.81 111 VAL A O 1
ATOM 900 N N . ALA A 1 112 ? 1.573 9.82 -10.406 1 98.5 112 ALA A N 1
ATOM 901 C CA . ALA A 1 112 ? 0.984 9.75 -11.742 1 98.5 112 ALA A CA 1
ATOM 902 C C . ALA A 1 112 ? 1.497 10.883 -12.625 1 98.5 112 ALA A C 1
ATOM 904 O O . ALA A 1 112 ? 1.774 10.672 -13.812 1 98.5 112 ALA A O 1
ATOM 905 N N . ALA A 1 113 ? 1.576 12.039 -12.023 1 98.25 113 ALA A N 1
ATOM 906 C CA . ALA A 1 113 ? 2.084 13.188 -12.758 1 98.25 113 ALA A CA 1
ATOM 907 C C . ALA A 1 113 ? 3.602 13.125 -12.906 1 98.25 113 ALA A C 1
ATOM 909 O O . ALA A 1 113 ? 4.145 13.406 -13.977 1 98.25 113 ALA A O 1
ATOM 910 N N . LEU A 1 114 ? 4.281 12.75 -11.906 1 98.5 114 LEU A N 1
ATOM 911 C CA . LEU A 1 114 ? 5.742 12.719 -11.883 1 98.5 114 LEU A CA 1
ATOM 912 C C . LEU A 1 114 ? 6.281 11.734 -12.914 1 98.5 114 LEU A C 1
ATOM 914 O O . LEU A 1 114 ? 7.328 11.977 -13.516 1 98.5 114 LEU A O 1
ATOM 918 N N . TYR A 1 115 ? 5.582 10.641 -13.117 1 98.12 115 TYR A N 1
ATOM 919 C CA . TYR A 1 115 ? 6.059 9.578 -14 1 98.12 115 TYR A CA 1
ATOM 920 C C . TYR A 1 115 ? 5.055 9.289 -15.109 1 98.12 115 TYR A C 1
ATOM 922 O O . TYR A 1 115 ? 4.797 8.133 -15.438 1 98.12 115 TYR A O 1
ATOM 930 N N . GLU A 1 116 ? 4.445 10.328 -15.578 1 97.19 116 GLU A N 1
ATOM 931 C CA . GLU A 1 116 ? 3.664 10.148 -16.797 1 97.19 116 GLU A CA 1
ATOM 932 C C . GLU A 1 116 ? 4.477 9.422 -17.875 1 97.19 116 GLU A C 1
ATOM 934 O O . GLU A 1 116 ? 5.602 9.82 -18.172 1 97.19 116 GLU A O 1
ATOM 939 N N . PRO A 1 117 ? 3.922 8.312 -18.391 1 95.88 117 PRO A N 1
ATOM 940 C CA . PRO A 1 117 ? 4.73 7.48 -19.281 1 95.88 117 PRO A CA 1
ATOM 941 C C . PRO A 1 117 ? 5.027 8.164 -20.625 1 95.88 117 PRO A C 1
ATOM 943 O O . PRO A 1 117 ? 4.195 8.922 -21.125 1 95.88 117 PRO A O 1
ATOM 946 N N . ARG A 1 118 ? 6.184 7.859 -21.078 1 91.5 118 ARG A N 1
ATOM 947 C CA . ARG A 1 118 ? 6.527 8.164 -22.469 1 91.5 118 ARG A CA 1
ATOM 948 C C . ARG A 1 118 ? 6.09 7.039 -23.406 1 91.5 118 ARG A C 1
ATOM 950 O O . ARG A 1 118 ? 5.621 5.992 -22.953 1 91.5 118 ARG A O 1
ATOM 957 N N . ASN A 1 119 ? 6.242 7.168 -24.609 1 82.5 119 ASN A N 1
ATOM 958 C CA . ASN A 1 119 ? 5.664 6.262 -25.594 1 82.5 119 ASN A CA 1
ATOM 959 C C . ASN A 1 119 ? 6.109 4.82 -25.359 1 82.5 119 ASN A C 1
ATOM 961 O O . ASN A 1 119 ? 5.289 3.902 -25.359 1 82.5 119 ASN A O 1
ATOM 965 N N . ASP A 1 120 ? 7.305 4.559 -25.016 1 84.56 120 ASP A N 1
ATOM 966 C CA . ASP A 1 120 ? 7.82 3.201 -24.875 1 84.56 120 ASP A CA 1
ATOM 967 C C . ASP A 1 120 ? 7.316 2.562 -23.578 1 84.56 120 ASP A C 1
ATOM 969 O O . ASP A 1 120 ? 7.387 1.343 -23.406 1 84.56 120 ASP A O 1
ATOM 973 N N . GLN A 1 121 ? 6.727 3.344 -22.719 1 87.88 121 GLN A N 1
ATOM 974 C CA . GLN A 1 121 ? 6.273 2.844 -21.422 1 87.88 121 GLN A CA 1
ATOM 975 C C . GLN A 1 121 ? 4.762 2.629 -21.422 1 87.88 121 GLN A C 1
ATOM 977 O O . GLN A 1 121 ? 4.219 2.039 -20.484 1 87.88 121 GLN A O 1
ATOM 982 N N . LYS A 1 122 ? 4.137 3.049 -22.469 1 93.38 122 LYS A N 1
ATOM 983 C CA . LYS A 1 122 ? 2.682 2.971 -22.516 1 93.38 122 LYS A CA 1
ATOM 984 C C . LYS A 1 122 ? 2.217 1.556 -22.844 1 93.38 122 LYS A C 1
ATOM 986 O O . LYS A 1 122 ? 2.693 0.948 -23.797 1 93.38 122 LYS A O 1
ATOM 991 N N . PHE A 1 123 ? 1.378 1.027 -22.062 1 95.44 123 PHE A N 1
ATOM 992 C CA . PHE A 1 123 ? 0.763 -0.267 -22.328 1 95.44 123 PHE A CA 1
ATOM 993 C C . PHE A 1 123 ? -0.632 -0.091 -22.922 1 95.44 123 PHE A C 1
ATOM 995 O O . PHE A 1 123 ? -1.21 -1.039 -23.453 1 95.44 123 PHE A O 1
ATOM 1002 N N . GLU A 1 124 ? -1.17 1.02 -22.719 1 94.69 124 GLU A N 1
ATOM 1003 C CA . GLU A 1 124 ? -2.42 1.499 -23.312 1 94.69 124 GLU A CA 1
ATOM 1004 C C . GLU A 1 124 ? -2.234 2.863 -23.969 1 94.69 124 GLU A C 1
ATOM 1006 O O . GLU A 1 124 ? -2.041 3.869 -23.281 1 94.69 124 GLU A O 1
ATOM 1011 N N . PRO A 1 125 ? -2.27 2.957 -25.25 1 91.56 125 PRO A N 1
ATOM 1012 C CA . PRO A 1 125 ? -1.86 4.152 -26 1 91.56 125 PRO A CA 1
ATOM 1013 C C . PRO A 1 125 ? -2.59 5.41 -25.531 1 91.56 125 PRO A C 1
ATOM 1015 O O . PRO A 1 125 ? -2.002 6.496 -25.516 1 91.56 125 PRO A O 1
ATOM 1018 N N . ARG A 1 126 ? -3.797 5.34 -25.156 1 91.06 126 ARG A N 1
ATOM 1019 C CA . ARG A 1 126 ? -4.574 6.531 -24.844 1 91.06 126 ARG A CA 1
ATOM 1020 C C . ARG A 1 126 ? -4.508 6.844 -23.344 1 91.06 126 ARG A C 1
ATOM 1022 O O . ARG A 1 126 ? -5.113 7.812 -22.891 1 91.06 126 ARG A O 1
ATOM 1029 N N . LEU A 1 127 ? -3.756 6.082 -22.609 1 95.75 127 LEU A N 1
ATOM 1030 C CA . LEU A 1 127 ? -3.684 6.262 -21.172 1 95.75 127 LEU A CA 1
ATOM 1031 C C . LEU A 1 127 ? -2.348 6.875 -20.766 1 95.75 127 LEU A C 1
ATOM 1033 O O . LEU A 1 127 ? -1.302 6.238 -20.891 1 95.75 127 LEU A O 1
ATOM 1037 N N . ALA A 1 128 ? -2.393 8.094 -20.328 1 96.12 128 ALA A N 1
ATOM 1038 C CA . ALA A 1 128 ? -1.187 8.797 -19.891 1 96.12 128 ALA A CA 1
ATOM 1039 C C . ALA A 1 128 ? -0.882 8.5 -18.438 1 96.12 128 ALA A C 1
ATOM 1041 O O . ALA A 1 128 ? -0.741 9.422 -17.625 1 96.12 128 ALA A O 1
ATOM 1042 N N . TRP A 1 129 ? -0.82 7.27 -18.172 1 97.94 129 TRP A N 1
ATOM 1043 C CA . TRP A 1 129 ? -0.574 6.812 -16.797 1 97.94 129 TRP A CA 1
ATOM 1044 C C . TRP A 1 129 ? 0.161 5.477 -16.797 1 97.94 129 TRP A C 1
ATOM 1046 O O . TRP A 1 129 ? -0.072 4.629 -17.672 1 97.94 129 TRP A O 1
ATOM 1056 N N . GLN A 1 130 ? 1.024 5.254 -15.875 1 97.81 130 GLN A N 1
ATOM 1057 C CA . GLN A 1 130 ? 1.673 3.973 -15.602 1 97.81 130 GLN A CA 1
ATOM 1058 C C . GLN A 1 130 ? 1.761 3.709 -14.102 1 97.81 130 GLN A C 1
ATOM 1060 O O . GLN A 1 130 ? 1.795 4.648 -13.297 1 97.81 130 GLN A O 1
ATOM 1065 N N . PRO A 1 131 ? 1.785 2.482 -13.703 1 98.06 131 PRO A N 1
ATOM 1066 C CA . PRO A 1 131 ? 1.823 2.178 -12.266 1 98.06 131 PRO A CA 1
ATOM 1067 C C . PRO A 1 131 ? 3.188 2.455 -11.641 1 98.06 131 PRO A C 1
ATOM 1069 O O . PRO A 1 131 ? 4.219 2.234 -12.281 1 98.06 131 PRO A O 1
ATOM 1072 N N . VAL A 1 132 ? 3.191 2.998 -10.477 1 98.19 132 VAL A N 1
ATOM 1073 C CA . VAL A 1 132 ? 4.328 3.156 -9.57 1 98.19 132 VAL A CA 1
ATOM 1074 C C . VAL A 1 132 ? 4.035 2.467 -8.242 1 98.19 132 VAL A C 1
ATOM 1076 O O . VAL A 1 132 ? 3.109 2.854 -7.527 1 98.19 132 VAL A O 1
ATOM 1079 N N . PRO A 1 133 ? 4.809 1.473 -7.93 1 97.69 133 PRO A N 1
ATOM 1080 C CA . PRO A 1 133 ? 4.523 0.785 -6.668 1 97.69 133 PRO A CA 1
ATOM 1081 C C . PRO A 1 133 ? 4.609 1.71 -5.457 1 97.69 133 PRO A C 1
ATOM 1083 O O . PRO A 1 133 ? 5.562 2.482 -5.332 1 97.69 133 PRO A O 1
ATOM 1086 N N . ILE A 1 134 ? 3.641 1.619 -4.625 1 98.38 134 ILE A N 1
ATOM 1087 C CA . ILE A 1 134 ? 3.568 2.385 -3.383 1 98.38 134 ILE A CA 1
ATOM 1088 C C . ILE A 1 134 ? 3.451 1.434 -2.195 1 98.38 134 ILE A C 1
ATOM 1090 O O . ILE A 1 134 ? 2.459 0.714 -2.064 1 98.38 134 ILE A O 1
ATOM 1094 N N . ALA A 1 135 ? 4.434 1.447 -1.399 1 96.19 135 ALA A N 1
ATOM 1095 C CA . ALA A 1 135 ? 4.41 0.623 -0.194 1 96.19 135 ALA A CA 1
ATOM 1096 C C . ALA A 1 135 ? 3.6 1.293 0.912 1 96.19 135 ALA A C 1
ATOM 1098 O O . ALA A 1 135 ? 3.604 2.52 1.037 1 96.19 135 ALA A O 1
ATOM 1099 N N . SER A 1 136 ? 2.902 0.526 1.662 1 95.75 136 SER A N 1
ATOM 1100 C CA . SER A 1 136 ? 2.203 0.98 2.859 1 95.75 136 SER A CA 1
ATOM 1101 C C . SER A 1 136 ? 2.15 -0.117 3.918 1 95.75 136 SER A C 1
ATOM 1103 O O . SER A 1 136 ? 2.785 -1.163 3.768 1 95.75 136 SER A O 1
ATOM 1105 N N . MET A 1 137 ? 1.492 0.107 4.98 1 93.94 137 MET A N 1
ATOM 1106 C CA . MET A 1 137 ? 1.293 -0.882 6.039 1 93.94 137 MET A CA 1
ATOM 1107 C C . MET A 1 137 ? 0.168 -0.458 6.977 1 93.94 137 MET A C 1
ATOM 1109 O O . MET A 1 137 ? -0.28 0.69 6.938 1 93.94 137 MET A O 1
ATOM 1113 N N . PRO A 1 138 ? -0.302 -1.415 7.801 1 93.31 138 PRO A N 1
ATOM 1114 C CA . PRO A 1 138 ? -1.32 -1.021 8.773 1 93.31 138 PRO A CA 1
ATOM 1115 C C . PRO A 1 138 ? -0.864 0.124 9.68 1 93.31 138 PRO A C 1
ATOM 1117 O O . PRO A 1 138 ? 0.263 0.108 10.18 1 93.31 138 PRO A O 1
ATOM 1120 N N . VAL A 1 139 ? -1.742 1.035 9.859 1 94.38 139 VAL A N 1
ATOM 1121 C CA . VAL A 1 139 ? -1.367 2.311 10.461 1 94.38 139 VAL A CA 1
ATOM 1122 C C . VAL A 1 139 ? -0.94 2.09 11.914 1 94.38 139 VAL A C 1
ATOM 1124 O O . VAL A 1 139 ? -0.032 2.76 12.406 1 94.38 139 VAL A O 1
ATOM 1127 N N . ASP A 1 140 ? -1.443 1.106 12.617 1 92 140 ASP A N 1
ATOM 1128 C CA . ASP A 1 140 ? -1.18 0.91 14.039 1 92 140 ASP A CA 1
ATOM 1129 C C . ASP A 1 140 ? 0.281 0.533 14.281 1 92 140 ASP A C 1
ATOM 1131 O O . ASP A 1 140 ? 0.823 0.786 15.359 1 92 140 ASP A O 1
ATOM 1135 N N . ILE A 1 141 ? 0.922 0.023 13.281 1 90.88 141 ILE A N 1
ATOM 1136 C CA . ILE A 1 141 ? 2.299 -0.421 13.469 1 90.88 141 ILE A CA 1
ATOM 1137 C C . ILE A 1 141 ? 3.24 0.443 12.633 1 90.88 141 ILE A C 1
ATOM 1139 O O . ILE A 1 141 ? 4.441 0.166 12.555 1 90.88 141 ILE A O 1
ATOM 1143 N N . ASP A 1 142 ? 2.738 1.452 12.008 1 93.62 142 ASP A N 1
ATOM 1144 C CA . ASP A 1 142 ? 3.549 2.33 11.172 1 93.62 142 ASP A CA 1
ATOM 1145 C C . ASP A 1 142 ? 4.074 3.52 11.969 1 93.62 142 ASP A C 1
ATOM 1147 O O . ASP A 1 142 ? 3.604 4.645 11.797 1 93.62 142 ASP A O 1
ATOM 1151 N N . GLY A 1 143 ? 5.102 3.293 12.656 1 93.12 143 GLY A N 1
ATOM 1152 C CA . GLY A 1 143 ? 5.699 4.34 13.469 1 93.12 143 GLY A CA 1
ATOM 1153 C C . GLY A 1 143 ? 6.383 5.418 12.648 1 93.12 143 GLY A C 1
ATOM 1154 O O . GLY A 1 143 ? 6.688 6.496 13.164 1 93.12 143 GLY A O 1
ATOM 1155 N N . MET A 1 144 ? 6.531 5.156 11.398 1 95.88 144 MET A N 1
ATOM 1156 C CA . MET A 1 144 ? 7.27 6.105 10.57 1 95.88 144 MET A CA 1
ATOM 1157 C C . MET A 1 144 ? 6.336 7.18 10.016 1 95.88 144 MET A C 1
ATOM 1159 O O . MET A 1 144 ? 6.699 8.359 9.961 1 95.88 144 MET A O 1
ATOM 1163 N N . LEU A 1 145 ? 5.098 6.773 9.633 1 97.31 145 LEU A N 1
ATOM 1164 C CA . LEU A 1 145 ? 4.348 7.719 8.82 1 97.31 145 LEU A CA 1
ATOM 1165 C C . LEU A 1 145 ? 3 8.039 9.461 1 97.31 145 LEU A C 1
ATOM 1167 O O . LEU A 1 145 ? 2.279 8.93 8.992 1 97.31 145 LEU A O 1
ATOM 1171 N N . TYR A 1 146 ? 2.684 7.352 10.539 1 95.25 146 TYR A N 1
ATOM 1172 C CA . TYR A 1 146 ? 1.364 7.578 11.117 1 95.25 146 TYR A CA 1
ATOM 1173 C C . TYR A 1 146 ? 1.477 8.125 12.531 1 95.25 146 TYR A C 1
ATOM 1175 O O . TYR A 1 146 ? 2.189 7.559 13.367 1 95.25 146 TYR A O 1
ATOM 1183 N N . GLU A 1 147 ? 0.667 9.055 12.844 1 88 147 GLU A N 1
ATOM 1184 C CA . GLU A 1 147 ? 0.8 9.828 14.07 1 88 147 GLU A CA 1
ATOM 1185 C C . GLU A 1 147 ? 0.263 9.047 15.273 1 88 147 GLU A C 1
ATOM 1187 O O . GLU A 1 147 ? 0.692 9.266 16.406 1 88 147 GLU A O 1
ATOM 1192 N N . ASP A 1 148 ? -0.68 8.133 15.039 1 89.25 148 ASP A N 1
ATOM 1193 C CA . ASP A 1 148 ? -1.288 7.422 16.156 1 89.25 148 ASP A CA 1
ATOM 1194 C C . ASP A 1 148 ? -0.833 5.965 16.188 1 89.25 148 ASP A C 1
ATOM 1196 O O . ASP A 1 148 ? -1.526 5.109 16.75 1 89.25 148 ASP A O 1
ATOM 1200 N N . ALA A 1 149 ? 0.27 5.746 15.492 1 92.75 149 ALA A N 1
ATOM 1201 C CA . ALA A 1 149 ? 0.835 4.406 15.633 1 92.75 149 ALA A CA 1
ATOM 1202 C C . ALA A 1 149 ? 1.049 4.051 17.094 1 92.75 149 ALA A C 1
ATOM 1204 O O . ALA A 1 149 ? 1.386 4.918 17.906 1 92.75 149 ALA A O 1
ATOM 1205 N N . THR A 1 150 ? 0.927 2.812 17.438 1 92.56 150 THR A N 1
ATOM 1206 C CA . THR A 1 150 ? 0.976 2.377 18.828 1 92.56 150 THR A CA 1
ATOM 1207 C C . THR A 1 150 ? 2.348 2.656 19.438 1 92.56 150 THR A C 1
ATOM 1209 O O . THR A 1 150 ? 3.361 2.145 18.953 1 92.56 150 THR A O 1
ATOM 1212 N N . CYS A 1 151 ? 2.316 3.486 20.422 1 94.06 151 CYS A N 1
ATOM 1213 C CA . CYS A 1 151 ? 3.498 3.863 21.188 1 94.06 151 CYS A CA 1
ATOM 1214 C C . CYS A 1 151 ? 3.119 4.281 22.609 1 94.06 151 CYS A C 1
ATOM 1216 O O . CYS A 1 151 ? 2.646 5.398 22.812 1 94.06 151 CYS A O 1
ATOM 1218 N N . GLN A 1 152 ? 3.383 3.408 23.531 1 94.5 152 GLN A N 1
ATOM 1219 C CA . GLN A 1 152 ? 2.973 3.629 24.922 1 94.5 152 GLN A CA 1
ATOM 1220 C C . GLN A 1 152 ? 3.676 4.848 25.516 1 94.5 152 GLN A C 1
ATOM 1222 O O . GLN A 1 152 ? 3.049 5.656 26.203 1 94.5 152 GLN A O 1
ATOM 1227 N N . LYS A 1 153 ? 4.898 4.93 25.281 1 94.94 153 LYS A N 1
ATOM 1228 C CA . LYS A 1 153 ? 5.676 6.023 25.859 1 94.94 153 LYS A CA 1
ATOM 1229 C C . LYS A 1 153 ? 5.246 7.371 25.281 1 94.94 153 LYS A C 1
ATOM 1231 O O . LYS A 1 153 ? 5.285 8.391 25.984 1 94.94 153 LYS A O 1
ATOM 1236 N N . ASP A 1 154 ? 4.879 7.375 24 1 92.94 154 ASP A N 1
ATOM 1237 C CA . ASP A 1 154 ? 4.355 8.617 23.438 1 92.94 154 ASP A CA 1
ATOM 1238 C C . ASP A 1 154 ? 3.021 8.992 24.078 1 92.94 154 ASP A C 1
ATOM 1240 O O . ASP A 1 154 ? 2.74 10.172 24.297 1 92.94 154 ASP A O 1
ATOM 1244 N N . ASN A 1 155 ? 2.219 7.996 24.328 1 91.69 155 ASN A N 1
ATOM 1245 C CA . ASN A 1 155 ? 0.955 8.242 25.016 1 91.69 155 ASN A CA 1
ATOM 1246 C C . ASN A 1 155 ? 1.176 8.836 26.406 1 91.69 155 ASN A C 1
ATOM 1248 O O . ASN A 1 155 ? 0.455 9.75 26.812 1 91.69 155 ASN A O 1
ATOM 1252 N N . GLU A 1 156 ? 2.092 8.336 27.062 1 93.25 156 GLU A N 1
ATOM 1253 C CA . GLU A 1 156 ? 2.439 8.859 28.391 1 93.25 156 GLU A CA 1
ATOM 1254 C C . GLU A 1 156 ? 2.918 10.305 28.297 1 93.25 156 GLU A C 1
ATOM 1256 O O . GLU A 1 156 ? 2.572 11.133 29.141 1 93.25 156 GLU A O 1
ATOM 1261 N N . ALA A 1 157 ? 3.697 10.531 27.281 1 91.38 157 ALA A N 1
ATOM 1262 C CA . ALA A 1 157 ? 4.215 11.883 27.094 1 91.38 157 ALA A CA 1
ATOM 1263 C C . ALA A 1 157 ? 3.08 12.867 26.828 1 91.38 157 ALA A C 1
ATOM 1265 O O . ALA A 1 157 ? 3.117 14.008 27.312 1 91.38 157 ALA A O 1
ATOM 1266 N N . ILE A 1 158 ? 2.123 12.469 26.109 1 89.25 158 ILE A N 1
ATOM 1267 C CA . ILE A 1 158 ? 0.97 13.305 25.812 1 89.25 158 ILE A CA 1
ATOM 1268 C C . ILE A 1 158 ? 0.188 13.586 27.094 1 89.25 158 ILE A C 1
ATOM 1270 O O . ILE A 1 158 ? -0.26 14.711 27.328 1 89.25 158 ILE A O 1
ATOM 1274 N N . GLU A 1 159 ? 0.05 12.586 27.859 1 91.44 159 GLU A N 1
ATOM 1275 C CA . GLU A 1 159 ? -0.653 12.758 29.141 1 91.44 159 GLU A CA 1
ATOM 1276 C C . GLU A 1 159 ? 0.1 13.711 30.062 1 91.44 159 GLU A C 1
ATOM 1278 O O . GLU A 1 159 ? -0.514 14.516 30.766 1 91.44 159 GLU A O 1
ATOM 1283 N N . GLU A 1 160 ? 1.33 13.547 30.062 1 91.44 160 GLU A N 1
ATOM 1284 C CA . GLU A 1 160 ? 2.154 14.453 30.844 1 91.44 160 GLU A CA 1
ATOM 1285 C C . GLU A 1 160 ? 2.008 15.898 30.359 1 91.44 160 GLU A C 1
ATOM 1287 O O . GLU A 1 160 ? 1.906 16.812 31.172 1 91.44 160 GLU A O 1
ATOM 1292 N N . LEU A 1 161 ? 1.963 16.062 29.078 1 89.81 161 LEU A N 1
ATOM 1293 C CA . LEU A 1 161 ? 1.797 17.375 28.5 1 89.81 161 LEU A CA 1
ATOM 1294 C C . LEU A 1 161 ? 0.47 18 28.922 1 89.81 161 LEU A C 1
ATOM 1296 O O . LEU A 1 161 ? 0.399 19.203 29.188 1 89.81 161 LEU A O 1
ATOM 1300 N N . ARG A 1 162 ? -0.504 17.234 29.016 1 91.62 162 ARG A N 1
ATOM 1301 C CA . ARG A 1 162 ? -1.844 17.703 29.344 1 91.62 162 ARG A CA 1
ATOM 1302 C C . ARG A 1 162 ? -1.933 18.094 30.812 1 91.62 162 ARG A C 1
ATOM 1304 O O . ARG A 1 162 ? -2.73 18.953 31.188 1 91.62 162 ARG A O 1
ATOM 1311 N N . SER A 1 163 ? -1.097 17.531 31.625 1 93.5 163 SER A N 1
ATOM 1312 C CA . SER A 1 163 ? -1.309 17.641 33.062 1 93.5 163 SER A CA 1
ATOM 1313 C C . SER A 1 163 ? -0.242 18.516 33.719 1 93.5 163 SER A C 1
ATOM 1315 O O . SER A 1 163 ? -0.292 18.766 34.906 1 93.5 163 SER A O 1
ATOM 1317 N N . THR A 1 164 ? 0.69 18.922 32.906 1 91.25 164 THR A N 1
ATOM 1318 C CA . THR A 1 164 ? 1.76 19.703 33.531 1 91.25 164 THR A CA 1
ATOM 1319 C C . THR A 1 164 ? 2.084 20.938 32.688 1 91.25 164 THR A C 1
ATOM 1321 O O . THR A 1 164 ? 1.688 21 31.516 1 91.25 164 THR A O 1
ATOM 1324 N N . GLY A 1 165 ? 2.613 21.891 33.312 1 90.44 165 GLY A N 1
ATOM 1325 C CA . GLY A 1 165 ? 3.174 23.031 32.625 1 90.44 165 GLY A CA 1
ATOM 1326 C C . GLY A 1 165 ? 2.156 23.797 31.781 1 90.44 165 GLY A C 1
ATOM 1327 O O . GLY A 1 165 ? 1.039 24.047 32.25 1 90.44 165 GLY A O 1
ATOM 1328 N N . GLN A 1 166 ? 2.623 24.203 30.594 1 90.38 166 GLN A N 1
ATOM 1329 C CA . GLN A 1 166 ? 1.798 25 29.703 1 90.38 166 GLN A CA 1
ATOM 1330 C C . GLN A 1 166 ? 0.55 24.234 29.266 1 90.38 166 GLN A C 1
ATOM 1332 O O . GLN A 1 166 ? -0.519 24.828 29.094 1 90.38 166 GLN A O 1
ATOM 1337 N N . GLY A 1 167 ? 0.664 22.953 29.078 1 92.88 167 GLY A N 1
ATOM 1338 C CA . GLY A 1 167 ? -0.478 22.141 28.688 1 92.88 167 GLY A CA 1
ATOM 1339 C C . GLY A 1 167 ? -1.599 22.141 29.703 1 92.88 167 GLY A C 1
ATOM 1340 O O . GLY A 1 167 ? -2.773 22.234 29.344 1 92.88 167 GLY A O 1
ATOM 1341 N N . LYS A 1 168 ? -1.16 22.078 30.891 1 94.5 168 LYS A N 1
ATOM 1342 C CA . LYS A 1 168 ? -2.146 22.141 31.969 1 94.5 168 LYS A CA 1
ATOM 1343 C C . LYS A 1 168 ? -2.889 23.484 31.953 1 94.5 168 LYS A C 1
ATOM 1345 O O . LYS A 1 168 ? -4.102 23.531 32.156 1 94.5 168 LYS A O 1
ATOM 1350 N N . GLU A 1 169 ? -2.174 24.5 31.688 1 95.62 169 GLU A N 1
ATOM 1351 C CA . GLU A 1 169 ? -2.768 25.828 31.609 1 95.62 169 GLU A CA 1
ATOM 1352 C C . GLU A 1 169 ? -3.744 25.938 30.453 1 95.62 169 GLU A C 1
ATOM 1354 O O . GLU A 1 169 ? -4.805 26.547 30.578 1 95.62 169 GLU A O 1
ATOM 1359 N N . VAL A 1 170 ? -3.375 25.375 29.391 1 95.25 170 VAL A N 1
ATOM 1360 C CA . VAL A 1 170 ? -4.227 25.375 28.203 1 95.25 170 VAL A CA 1
ATOM 1361 C C . VAL A 1 170 ? -5.504 24.594 28.484 1 95.25 170 VAL A C 1
ATOM 1363 O O . VAL A 1 170 ? -6.602 25.031 28.141 1 95.25 170 VAL A O 1
ATOM 1366 N N . MET A 1 171 ? -5.352 23.453 29.125 1 95.94 171 MET A N 1
ATOM 1367 C CA . MET A 1 171 ? -6.504 22.641 29.5 1 95.94 171 MET A CA 1
ATOM 1368 C C . MET A 1 171 ? -7.469 23.406 30.375 1 95.94 171 MET A C 1
ATOM 1370 O O . MET A 1 171 ? -8.688 23.328 30.203 1 95.94 171 MET A O 1
ATOM 1374 N N . ALA A 1 172 ? -6.934 24.172 31.266 1 97 172 ALA A N 1
ATOM 1375 C CA . ALA A 1 172 ? -7.754 24.969 32.156 1 97 172 ALA A CA 1
ATOM 1376 C C . ALA A 1 172 ? -8.414 26.141 31.438 1 97 172 ALA A C 1
ATOM 1378 O O . ALA A 1 172 ? -9.594 26.422 31.656 1 97 172 ALA A O 1
ATOM 1379 N N . LYS A 1 173 ? -7.68 26.75 30.594 1 97.25 173 LYS A N 1
ATOM 1380 C CA . LYS A 1 173 ? -8.133 27.938 29.875 1 97.25 173 LYS A CA 1
ATOM 1381 C C . LYS A 1 173 ? -9.328 27.609 28.984 1 97.25 173 LYS A C 1
ATOM 1383 O O . LYS A 1 173 ? -10.258 28.422 28.875 1 97.25 173 LYS A O 1
ATOM 1388 N N . TYR A 1 174 ? -9.305 26.422 28.422 1 97.62 174 TYR A N 1
ATOM 1389 C CA . TYR A 1 174 ? -10.32 26.125 27.422 1 97.62 174 TYR A CA 1
ATOM 1390 C C . TYR A 1 174 ? -11.289 25.062 27.938 1 97.62 174 TYR A C 1
ATOM 1392 O O . TYR A 1 174 ? -11.969 24.406 27.141 1 97.62 174 TYR A O 1
ATOM 1400 N N . LYS A 1 175 ? -11.336 24.891 29.172 1 97.69 175 LYS A N 1
ATOM 1401 C CA . LYS A 1 175 ? -12.211 23.891 29.781 1 97.69 175 LYS A CA 1
ATOM 1402 C C . LYS A 1 175 ? -13.672 24.141 29.406 1 97.69 175 LYS A C 1
ATOM 1404 O O . LYS A 1 175 ? -14.383 23.234 29 1 97.69 175 LYS A O 1
ATOM 1409 N N . ASP A 1 176 ? -14.117 25.359 29.531 1 97.88 176 ASP A N 1
ATOM 1410 C CA . ASP A 1 176 ? -15.5 25.719 29.25 1 97.88 176 ASP A CA 1
ATOM 1411 C C . ASP A 1 176 ? -15.828 25.5 27.766 1 97.88 176 ASP A C 1
ATOM 1413 O O . ASP A 1 176 ? -16.906 25.016 27.422 1 97.88 176 ASP A O 1
ATOM 1417 N N . LEU A 1 177 ? -14.914 25.906 26.922 1 98.31 177 LEU A N 1
ATOM 1418 C CA . LEU A 1 177 ? -15.109 25.672 25.5 1 98.31 177 LEU A CA 1
ATOM 1419 C C . LEU A 1 177 ? -15.32 24.188 25.203 1 98.31 177 LEU A C 1
ATOM 1421 O O . LEU A 1 177 ? -16.266 23.828 24.5 1 98.31 177 LEU A O 1
ATOM 1425 N N . MET A 1 178 ? -14.484 23.328 25.75 1 98.31 178 MET A N 1
ATOM 1426 C CA . MET A 1 178 ? -14.523 21.891 25.484 1 98.31 178 MET A CA 1
ATOM 1427 C C . MET A 1 178 ? -15.812 21.281 26.031 1 98.31 178 MET A C 1
ATOM 1429 O O . MET A 1 178 ? -16.406 20.422 25.375 1 98.31 178 MET A O 1
ATOM 1433 N N . GLU A 1 179 ? -16.203 21.75 27.203 1 98.12 179 GLU A N 1
ATOM 1434 C CA . GLU A 1 179 ? -17.453 21.266 27.766 1 98.12 179 GLU A CA 1
ATOM 1435 C C . GLU A 1 179 ? -18.641 21.625 26.875 1 98.12 179 GLU A C 1
ATOM 1437 O O . GLU A 1 179 ? -19.531 20.812 26.641 1 98.12 179 GLU A O 1
ATOM 1442 N N . ASN A 1 180 ? -18.625 22.844 26.422 1 98.25 180 ASN A N 1
ATOM 1443 C CA . ASN A 1 180 ? -19.703 23.297 25.562 1 98.25 180 ASN A CA 1
ATOM 1444 C C . ASN A 1 180 ? -19.703 22.562 24.219 1 98.25 180 ASN A C 1
ATOM 1446 O O . ASN A 1 180 ? -20.766 22.203 23.703 1 98.25 180 ASN A O 1
ATOM 1450 N N . LEU A 1 181 ? -18.516 22.359 23.641 1 98.62 181 LEU A N 1
ATOM 1451 C CA . LEU A 1 181 ? -18.391 21.625 22.391 1 98.62 181 LEU A CA 1
ATOM 1452 C C . LEU A 1 181 ? -18.906 20.188 22.531 1 98.62 181 LEU A C 1
ATOM 1454 O O . LEU A 1 181 ? -19.547 19.656 21.641 1 98.62 181 LEU A O 1
ATOM 1458 N N . GLU A 1 182 ? -18.516 19.578 23.609 1 98.44 182 GLU A N 1
ATOM 1459 C CA . GLU A 1 182 ? -18.953 18.203 23.875 1 98.44 182 GLU A CA 1
ATOM 1460 C C . GLU A 1 182 ? -20.469 18.141 23.984 1 98.44 182 GLU A C 1
ATOM 1462 O O . GLU A 1 182 ? -21.094 17.234 23.422 1 98.44 182 GLU A O 1
ATOM 1467 N N . LYS A 1 183 ? -21.062 19.047 24.688 1 98.25 183 LYS A N 1
ATOM 1468 C CA . LYS A 1 183 ? -22.516 19.109 24.859 1 98.25 183 LYS A CA 1
ATOM 1469 C C . LYS A 1 183 ? -23.203 19.328 23.516 1 98.25 183 LYS A C 1
ATOM 1471 O O . LYS A 1 183 ? -24.203 18.672 23.203 1 98.25 183 LYS A O 1
ATOM 1476 N N . ASN A 1 184 ? -22.672 20.172 22.75 1 98.44 184 ASN A N 1
ATOM 1477 C CA . ASN A 1 184 ? -23.328 20.594 21.5 1 98.44 184 ASN A CA 1
ATOM 1478 C C . ASN A 1 184 ? -23.109 19.578 20.391 1 98.44 184 ASN A C 1
ATOM 1480 O O . ASN A 1 184 ? -24.016 19.328 19.594 1 98.44 184 ASN A O 1
ATOM 1484 N N . SER A 1 185 ? -21.906 19.047 20.281 1 98.38 185 SER A N 1
ATOM 1485 C CA . SER A 1 185 ? -21.562 18.188 19.156 1 98.38 185 SER A CA 1
ATOM 1486 C C . SER A 1 185 ? -21.781 16.719 19.5 1 98.38 185 SER A C 1
ATOM 1488 O O . SER A 1 185 ? -21.844 15.867 18.609 1 98.38 185 SER A O 1
ATOM 1490 N N . GLY A 1 186 ? -21.797 16.422 20.781 1 98.25 186 GLY A N 1
ATOM 1491 C CA . GLY A 1 186 ? -21.844 15.039 21.219 1 98.25 186 GLY A CA 1
ATOM 1492 C C . GLY A 1 186 ? -20.5 14.344 21.156 1 98.25 186 GLY A C 1
ATOM 1493 O O . GLY A 1 186 ? -20.359 13.203 21.609 1 98.25 186 GLY A O 1
ATOM 1494 N N . LYS A 1 187 ? -19.531 14.977 20.578 1 97.5 187 LYS A N 1
ATOM 1495 C CA . LYS A 1 187 ? -18.188 14.414 20.5 1 97.5 187 LYS A CA 1
ATOM 1496 C C . LYS A 1 187 ? -17.391 14.68 21.766 1 97.5 187 LYS A C 1
ATOM 1498 O O . LYS A 1 187 ? -17.422 15.789 22.297 1 97.5 187 LYS A O 1
ATOM 1503 N N . LYS A 1 188 ? -16.75 13.664 22.219 1 96.5 188 LYS A N 1
ATOM 1504 C CA . LYS A 1 188 ? -15.914 13.836 23.391 1 96.5 188 LYS A CA 1
ATOM 1505 C C . LYS A 1 188 ? -14.766 14.805 23.125 1 96.5 188 LYS A C 1
ATOM 1507 O O . LYS A 1 188 ? -14.148 14.758 22.062 1 96.5 188 LYS A O 1
ATOM 1512 N N . MET A 1 189 ? -14.547 15.727 24.062 1 95.88 189 MET A N 1
ATOM 1513 C CA . MET A 1 189 ? -13.438 16.672 24.016 1 95.88 189 MET A CA 1
ATOM 1514 C C . MET A 1 189 ? -12.406 16.359 25.094 1 95.88 189 MET A C 1
ATOM 1516 O O . MET A 1 189 ? -12.633 16.609 26.266 1 95.88 189 MET A O 1
ATOM 1520 N N . ASN A 1 190 ? -11.258 15.852 24.609 1 92 190 ASN A N 1
ATOM 1521 C CA . ASN A 1 190 ? -10.234 15.43 25.547 1 92 190 ASN A CA 1
ATOM 1522 C C . ASN A 1 190 ? -9.148 16.484 25.719 1 92 190 ASN A C 1
ATOM 1524 O O . ASN A 1 190 ? -8.484 16.547 26.75 1 92 190 ASN A O 1
ATOM 1528 N N . ASP A 1 191 ? -8.875 17.219 24.688 1 94.25 191 ASP A N 1
ATOM 1529 C CA . ASP A 1 191 ? -7.805 18.203 24.672 1 94.25 191 ASP A CA 1
ATOM 1530 C C . ASP A 1 191 ? -7.875 19.078 23.422 1 94.25 191 ASP A C 1
ATOM 1532 O O . ASP A 1 191 ? -8.906 19.109 22.734 1 94.25 191 ASP A O 1
ATOM 1536 N N . TRP A 1 192 ? -6.84 19.828 23.188 1 93.38 192 TRP A N 1
ATOM 1537 C CA . TRP A 1 192 ? -6.77 20.75 22.047 1 93.38 192 TRP A CA 1
ATOM 1538 C C . TRP A 1 192 ? -6.766 19.984 20.734 1 93.38 192 TRP A C 1
ATOM 1540 O O . TRP A 1 192 ? -7.148 20.531 19.688 1 93.38 192 TRP A O 1
ATOM 1550 N N . VAL A 1 193 ? -6.395 18.703 20.703 1 91.56 193 VAL A N 1
ATOM 1551 C CA . VAL A 1 193 ? -6.406 17.891 19.484 1 91.56 193 VAL A CA 1
ATOM 1552 C C . VAL A 1 193 ? -7.848 17.547 19.109 1 91.56 193 VAL A C 1
ATOM 1554 O O . VAL A 1 193 ? -8.219 17.609 17.938 1 91.56 193 VAL A O 1
ATOM 1557 N N . SER A 1 194 ? -8.602 17.203 20.125 1 94.81 194 SER A N 1
ATOM 1558 C CA . SER A 1 194 ? -10 16.906 19.859 1 94.81 194 SER A CA 1
ATOM 1559 C C . SER A 1 194 ? -10.742 18.141 19.344 1 94.81 194 SER A C 1
ATOM 1561 O O . SER A 1 194 ? -11.633 18.031 18.5 1 94.81 194 SER A O 1
ATOM 1563 N N . VAL A 1 195 ? -10.375 19.297 19.875 1 95.94 195 VAL A N 1
ATOM 1564 C CA . VAL A 1 195 ? -10.969 20.531 19.406 1 95.94 195 VAL A CA 1
ATOM 1565 C C . VAL A 1 195 ? -10.586 20.766 17.938 1 95.94 195 VAL A C 1
ATOM 1567 O O . VAL A 1 195 ? -11.43 21.125 17.125 1 95.94 195 VAL A O 1
ATOM 1570 N N . ARG A 1 196 ? -9.359 20.578 17.656 1 92.62 196 ARG A N 1
ATOM 1571 C CA . ARG A 1 196 ? -8.867 20.703 16.281 1 92.62 196 ARG A CA 1
ATOM 1572 C C . ARG A 1 196 ? -9.625 19.781 15.336 1 92.62 196 ARG A C 1
ATOM 1574 O O . ARG A 1 196 ? -10 20.188 14.234 1 92.62 196 ARG A O 1
ATOM 1581 N N . ASP A 1 197 ? -9.859 18.562 15.719 1 93.44 197 ASP A N 1
ATOM 1582 C CA . ASP A 1 197 ? -10.531 17.594 14.875 1 93.44 197 ASP A CA 1
ATOM 1583 C C . ASP A 1 197 ? -11.953 18.031 14.539 1 93.44 197 ASP A C 1
ATOM 1585 O O . ASP A 1 197 ? -12.398 17.891 13.398 1 93.44 197 ASP A O 1
ATOM 1589 N N . LEU A 1 198 ? -12.633 18.516 15.562 1 96.81 198 LEU A N 1
ATOM 1590 C CA . LEU A 1 198 ? -13.984 19 15.336 1 96.81 198 LEU A CA 1
ATOM 1591 C C . LEU A 1 198 ? -13.969 20.25 14.445 1 96.81 198 LEU A C 1
ATOM 1593 O O . LEU A 1 198 ? -14.805 20.375 13.547 1 96.81 198 LEU A O 1
ATOM 1597 N N . LEU A 1 199 ? -13.055 21.125 14.727 1 95.5 199 LEU A N 1
ATOM 1598 C CA . LEU A 1 199 ? -12.906 22.328 13.906 1 95.5 199 LEU A CA 1
ATOM 1599 C C . LEU A 1 199 ? -12.656 21.953 12.445 1 95.5 199 LEU A C 1
ATOM 1601 O O . LEU A 1 199 ? -13.203 22.578 11.539 1 95.5 199 LEU A O 1
ATOM 1605 N N . ASP A 1 200 ? -11.859 20.969 12.242 1 93.06 200 ASP A N 1
ATOM 1606 C CA . ASP A 1 200 ? -11.555 20.484 10.898 1 93.06 200 ASP A CA 1
ATOM 1607 C C . ASP A 1 200 ? -12.82 20.062 10.172 1 93.06 200 ASP A C 1
ATOM 1609 O O . ASP A 1 200 ? -13.031 20.422 9.008 1 93.06 200 ASP A O 1
ATOM 1613 N N . THR A 1 201 ? -13.602 19.297 10.844 1 96.31 201 THR A N 1
ATOM 1614 C CA . THR A 1 201 ? -14.859 18.812 10.266 1 96.31 201 THR A CA 1
ATOM 1615 C C . THR A 1 201 ? -15.758 20 9.891 1 96.31 201 THR A C 1
ATOM 1617 O O . THR A 1 201 ? -16.234 20.078 8.758 1 96.31 201 THR A O 1
ATOM 1620 N N . LEU A 1 202 ? -15.898 20.953 10.789 1 96.69 202 LEU A N 1
ATOM 1621 C CA . LEU A 1 202 ? -16.75 22.125 10.578 1 96.69 202 LEU A CA 1
ATOM 1622 C C . LEU A 1 202 ? -16.219 22.969 9.43 1 96.69 202 LEU A C 1
ATOM 1624 O O . LEU A 1 202 ? -17 23.469 8.617 1 96.69 202 LEU A O 1
ATOM 1628 N N . THR A 1 203 ? -14.93 23.094 9.375 1 93.81 203 THR A N 1
ATOM 1629 C CA . THR A 1 203 ? -14.297 23.906 8.336 1 93.81 203 THR A CA 1
ATOM 1630 C C . THR A 1 203 ? -14.508 23.281 6.957 1 93.81 203 THR A C 1
ATOM 1632 O O . THR A 1 203 ? -14.836 23.984 6 1 93.81 203 THR A O 1
ATOM 1635 N N . ILE A 1 204 ? -14.344 21.984 6.848 1 93.31 204 ILE A N 1
ATOM 1636 C CA . ILE A 1 204 ? -14.539 21.266 5.586 1 93.31 204 ILE A CA 1
ATOM 1637 C C . ILE A 1 204 ? -16 21.391 5.148 1 93.31 204 ILE A C 1
ATOM 1639 O O . ILE A 1 204 ? -16.281 21.688 3.984 1 93.31 204 ILE A O 1
ATOM 1643 N N . GLU A 1 205 ? -16.906 21.188 6.117 1 95.31 205 GLU A N 1
ATOM 1644 C CA . GLU A 1 205 ? -18.328 21.312 5.824 1 95.31 205 GLU A CA 1
ATOM 1645 C C . GLU A 1 205 ? -18.672 22.719 5.324 1 95.31 205 GLU A C 1
ATOM 1647 O O . GLU A 1 205 ? -19.406 22.859 4.348 1 95.31 205 GLU A O 1
ATOM 1652 N N . SER A 1 206 ? -18.141 23.672 5.984 1 94 206 SER A N 1
ATOM 1653 C CA . SER A 1 206 ? -18.359 25.062 5.586 1 94 206 SER A CA 1
ATOM 1654 C C . SER A 1 206 ? -17.828 25.312 4.18 1 94 206 SER A C 1
ATOM 1656 O O . SER A 1 206 ? -18.5 25.922 3.355 1 94 206 SER A O 1
ATOM 1658 N N . ASN A 1 207 ? -16.641 24.875 3.867 1 88.81 207 ASN A N 1
ATOM 1659 C CA . ASN A 1 207 ? -16.016 25.062 2.568 1 88.81 207 ASN A CA 1
ATOM 1660 C C . ASN A 1 207 ? -16.797 24.375 1.453 1 88.81 207 ASN A C 1
ATOM 1662 O O . ASN A 1 207 ? -16.781 24.828 0.307 1 88.81 207 ASN A O 1
ATOM 1666 N N . LEU A 1 208 ? -17.516 23.344 1.781 1 88.81 208 LEU A N 1
ATOM 1667 C CA . LEU A 1 208 ? -18.297 22.594 0.805 1 88.81 208 LEU A CA 1
ATOM 1668 C C . LEU A 1 208 ? -19.703 23.141 0.691 1 88.81 208 LEU A C 1
ATOM 1670 O O . LEU A 1 208 ? -20.531 22.641 -0.084 1 88.81 208 LEU A O 1
ATOM 1674 N N . GLY A 1 209 ? -20 24.156 1.503 1 91.31 209 GLY A N 1
ATOM 1675 C CA . GLY A 1 209 ? -21.312 24.781 1.486 1 91.31 209 GLY A CA 1
ATOM 1676 C C . GLY A 1 209 ? -22.375 23.938 2.178 1 91.31 209 GLY A C 1
ATOM 1677 O O . GLY A 1 209 ? -23.562 24.078 1.882 1 91.31 209 GLY A O 1
ATOM 1678 N N . LEU A 1 210 ? -21.953 23.078 3.018 1 95.25 210 LEU A N 1
ATOM 1679 C CA . LEU A 1 210 ? -22.891 22.234 3.74 1 95.25 210 LEU A CA 1
ATOM 1680 C C . LEU A 1 210 ? -23.406 22.938 4.984 1 95.25 210 LEU A C 1
ATOM 1682 O O . LEU A 1 210 ? -23 24.062 5.289 1 95.25 210 LEU A O 1
ATOM 1686 N N . LYS A 1 211 ? -24.344 22.328 5.688 1 96.38 211 LYS A N 1
ATOM 1687 C CA . LYS A 1 211 ? -25 22.938 6.852 1 96.38 211 LYS A CA 1
ATOM 1688 C C . LYS A 1 211 ? -24.016 23.047 8.023 1 96.38 211 LYS A C 1
ATOM 1690 O O . LYS A 1 211 ? -23.234 22.141 8.273 1 96.38 211 LYS A O 1
ATOM 1695 N N . ILE A 1 212 ? -24.125 24.203 8.68 1 97.25 212 ILE A N 1
ATOM 1696 C CA . ILE A 1 212 ? -23.359 24.422 9.898 1 97.25 212 ILE A CA 1
ATOM 1697 C C . ILE A 1 212 ? -24.312 24.641 11.07 1 97.25 212 ILE A C 1
ATOM 1699 O O . ILE A 1 212 ? -25.25 25.438 10.992 1 97.25 212 ILE A O 1
ATOM 1703 N N . PRO A 1 213 ? -24.094 23.906 12.117 1 97.94 213 PRO A N 1
ATOM 1704 C CA . PRO A 1 213 ? -25 24.094 13.258 1 97.94 213 PRO A CA 1
ATOM 1705 C C . PRO A 1 213 ? -24.953 25.5 13.836 1 97.94 213 PRO A C 1
ATOM 1707 O O . PRO A 1 213 ? -23.906 26.156 13.805 1 97.94 213 PRO A O 1
ATOM 1710 N N . LYS A 1 214 ? -26 25.875 14.508 1 97.38 214 LYS A N 1
ATOM 1711 C CA . LYS A 1 214 ? -26.141 27.234 15.039 1 97.38 214 LYS A CA 1
ATOM 1712 C C . LYS A 1 214 ? -25.109 27.5 16.141 1 97.38 214 LYS A C 1
ATOM 1714 O O . LYS A 1 214 ? -24.641 28.625 16.297 1 97.38 214 LYS A O 1
ATOM 1719 N N . TRP A 1 215 ? -24.812 26.422 16.828 1 97.69 215 TRP A N 1
ATOM 1720 C CA . TRP A 1 215 ? -23.891 26.609 17.953 1 97.69 215 TRP A CA 1
ATOM 1721 C C . TRP A 1 215 ? -22.484 26.922 17.469 1 97.69 215 TRP A C 1
ATOM 1723 O O . TRP A 1 215 ? -21.641 27.391 18.234 1 97.69 215 TRP A O 1
ATOM 1733 N N . ALA A 1 216 ? -22.141 26.562 16.234 1 98.12 216 ALA A N 1
ATOM 1734 C CA . ALA A 1 216 ? -20.828 26.844 15.664 1 98.12 216 ALA A CA 1
ATOM 1735 C C . ALA A 1 216 ? -20.781 28.234 15.039 1 98.12 216 ALA A C 1
ATOM 1737 O O . ALA A 1 216 ? -20.484 28.375 13.852 1 98.12 216 ALA A O 1
ATOM 1738 N N . ASP A 1 217 ? -21 29.234 15.867 1 96.88 217 ASP A N 1
ATOM 1739 C CA . ASP A 1 217 ? -21 30.625 15.398 1 96.88 217 ASP A CA 1
ATOM 1740 C C . ASP A 1 217 ? -19.578 31.172 15.297 1 96.88 217 ASP A C 1
ATOM 1742 O O . ASP A 1 217 ? -18.609 30.469 15.648 1 96.88 217 ASP A O 1
ATOM 1746 N N . SER A 1 218 ? -19.453 32.375 14.906 1 96.31 218 SER A N 1
ATOM 1747 C CA . SER A 1 218 ? -18.156 32.969 14.617 1 96.31 218 SER A CA 1
ATOM 1748 C C . SER A 1 218 ? -17.297 33.031 15.867 1 96.31 218 SER A C 1
ATOM 1750 O O . SER A 1 218 ? -16.078 32.781 15.805 1 96.31 218 SER A O 1
ATOM 1752 N N . GLU A 1 219 ? -17.875 33.312 16.938 1 96.75 219 GLU A N 1
ATOM 1753 C CA . GLU A 1 219 ? -17.125 33.438 18.188 1 96.75 219 GLU A CA 1
ATOM 1754 C C . GLU A 1 219 ? -16.594 32.062 18.641 1 96.75 219 GLU A C 1
ATOM 1756 O O . GLU A 1 219 ? -15.438 31.938 19.047 1 96.75 219 GLU A O 1
ATOM 1761 N N . THR A 1 220 ? -17.453 31.094 18.578 1 97.88 220 THR A N 1
ATOM 1762 C CA . THR A 1 220 ? -17.062 29.734 18.953 1 97.88 220 THR A CA 1
ATOM 1763 C C . THR A 1 220 ? -15.953 29.219 18.031 1 97.88 220 THR A C 1
ATOM 1765 O O . THR A 1 220 ? -14.969 28.656 18.5 1 97.88 220 THR A O 1
ATOM 1768 N N . LEU A 1 221 ? -16.078 29.438 16.75 1 97.25 221 LEU A N 1
ATOM 1769 C CA . LEU A 1 221 ? -15.086 29 15.781 1 97.25 221 LEU A CA 1
ATOM 1770 C C . LEU A 1 221 ? -13.742 29.672 16.031 1 97.25 221 LEU A C 1
ATOM 1772 O O . LEU A 1 221 ? -12.695 29.031 15.922 1 97.25 221 LEU A O 1
ATOM 1776 N N . LYS A 1 222 ? -13.805 30.891 16.375 1 96.5 222 LYS A N 1
ATOM 1777 C CA . LYS A 1 222 ? -12.57 31.594 16.688 1 96.5 222 LYS A CA 1
ATOM 1778 C C . LYS A 1 222 ? -11.898 31.016 17.922 1 96.5 222 LYS A C 1
ATOM 1780 O O . LYS A 1 222 ? -10.672 30.844 17.953 1 96.5 222 LYS A O 1
ATOM 1785 N N . GLN A 1 223 ? -12.672 30.734 18.906 1 97.19 223 GLN A N 1
ATOM 1786 C CA . GLN A 1 223 ? -12.133 30.125 20.109 1 97.19 223 GLN A CA 1
ATOM 1787 C C . GLN A 1 223 ? -11.547 28.75 19.812 1 97.19 223 GLN A C 1
ATOM 1789 O O . GLN A 1 223 ? -10.516 28.359 20.375 1 97.19 223 GLN A O 1
ATOM 1794 N N . MET A 1 224 ? -12.227 28.031 18.984 1 97.06 224 MET A N 1
ATOM 1795 C CA . MET A 1 224 ? -11.719 26.734 18.578 1 97.06 224 MET A CA 1
ATOM 1796 C C . MET A 1 224 ? -10.383 26.859 17.859 1 97.06 224 MET A C 1
ATOM 1798 O O . MET A 1 224 ? -9.469 26.078 18.094 1 97.06 224 MET A O 1
ATOM 1802 N N . GLU A 1 225 ? -10.273 27.812 17 1 93.94 225 GLU A N 1
ATOM 1803 C CA . GLU A 1 225 ? -9.023 28.047 16.297 1 93.94 225 GLU A CA 1
ATOM 1804 C C . GLU A 1 225 ? -7.887 28.359 17.266 1 93.94 225 GLU A C 1
ATOM 1806 O O . GLU A 1 225 ? -6.777 27.844 17.125 1 93.94 225 GLU A O 1
ATOM 1811 N N . ASP A 1 226 ? -8.211 29.156 18.219 1 93.5 226 ASP A N 1
ATOM 1812 C CA . ASP A 1 226 ? -7.215 29.547 19.219 1 93.5 226 ASP A CA 1
ATOM 1813 C C . ASP A 1 226 ? -6.766 28.344 20.047 1 93.5 226 ASP A C 1
ATOM 1815 O O . ASP A 1 226 ? -5.594 28.234 20.422 1 93.5 226 ASP A O 1
ATOM 1819 N N . CYS A 1 227 ? -7.691 27.516 20.312 1 94.44 227 CYS A N 1
ATOM 1820 C CA . CYS A 1 227 ? -7.375 26.312 21.078 1 94.44 227 CYS A CA 1
ATOM 1821 C C . CYS A 1 227 ? -6.602 25.312 20.219 1 94.44 227 CYS A C 1
ATOM 1823 O O . CYS A 1 227 ? -5.629 24.719 20.688 1 94.44 227 CYS A O 1
ATOM 1825 N N . ALA A 1 228 ? -6.992 25.203 18.984 1 90.81 228 ALA A N 1
ATOM 1826 C CA . ALA A 1 228 ? -6.461 24.188 18.078 1 90.81 228 ALA A CA 1
ATOM 1827 C C . ALA A 1 228 ? -4.992 24.453 17.75 1 90.81 228 ALA A C 1
ATOM 1829 O O . ALA A 1 228 ? -4.254 23.531 17.406 1 90.81 228 ALA A O 1
ATOM 1830 N N . LYS A 1 229 ? -4.551 25.625 17.906 1 85.31 229 LYS A N 1
ATOM 1831 C CA . LYS A 1 229 ? -3.166 25.984 17.625 1 85.31 229 LYS A CA 1
ATOM 1832 C C . LYS A 1 229 ? -2.197 25.203 18.5 1 85.31 229 LYS A C 1
ATOM 1834 O O . LYS A 1 229 ? -1.062 24.938 18.094 1 85.31 229 LYS A O 1
ATOM 1839 N N . TYR A 1 230 ? -2.682 24.828 19.625 1 86.06 230 TYR A N 1
ATOM 1840 C CA . TYR A 1 230 ? -1.807 24.156 20.594 1 86.06 230 TYR A CA 1
ATOM 1841 C C . TYR A 1 230 ? -1.52 22.734 20.156 1 86.06 230 TYR A C 1
ATOM 1843 O O . TYR A 1 230 ? -0.605 22.094 20.688 1 86.06 230 TYR A O 1
ATOM 1851 N N . ALA A 1 231 ? -2.303 22.219 19.188 1 82.31 231 ALA A N 1
ATOM 1852 C CA . ALA A 1 231 ? -2.012 20.906 18.625 1 82.31 231 ALA A CA 1
ATOM 1853 C C . ALA A 1 231 ? -0.653 20.891 17.938 1 82.31 231 ALA A C 1
ATOM 1855 O O . ALA A 1 231 ? 0.039 19.875 17.922 1 82.31 231 ALA A O 1
ATOM 1856 N N . THR A 1 232 ? -0.221 21.953 17.406 1 77.12 232 THR A N 1
ATOM 1857 C CA . THR A 1 232 ? 1.069 22.047 16.734 1 77.12 232 THR A CA 1
ATOM 1858 C C . THR A 1 232 ? 2.113 22.672 17.656 1 77.12 232 THR A C 1
ATOM 1860 O O . THR A 1 232 ? 3.287 22.297 17.625 1 77.12 232 THR A O 1
ATOM 1863 N N . LEU A 1 233 ? 1.667 23.547 18.578 1 75.62 233 LEU A N 1
ATOM 1864 C CA . LEU A 1 233 ? 2.592 24.312 19.406 1 75.62 233 LEU A CA 1
ATOM 1865 C C . LEU A 1 233 ? 3.129 23.453 20.547 1 75.62 233 LEU A C 1
ATOM 1867 O O . LEU A 1 233 ? 4.305 23.562 20.906 1 75.62 233 LEU A O 1
ATOM 1871 N N . LEU A 1 234 ? 2.238 22.656 21.016 1 79.38 234 LEU A N 1
ATOM 1872 C CA . LEU A 1 234 ? 2.629 21.938 22.219 1 79.38 234 LEU A CA 1
ATOM 1873 C C . LEU A 1 234 ? 3.064 20.516 21.891 1 79.38 234 LEU A C 1
ATOM 1875 O O . LEU A 1 234 ? 3.93 19.953 22.562 1 79.38 234 LEU A O 1
ATOM 1879 N N . ASN A 1 235 ? 2.627 20.016 20.812 1 79 235 ASN A N 1
ATOM 1880 C CA . ASN A 1 235 ? 2.783 18.578 20.594 1 79 235 ASN A CA 1
ATOM 1881 C C . ASN A 1 235 ? 4.227 18.219 20.25 1 79 235 ASN A C 1
ATOM 1883 O O . ASN A 1 235 ? 4.645 17.078 20.438 1 79 235 ASN A O 1
ATOM 1887 N N . TYR A 1 236 ? 5.023 19.234 19.844 1 80.25 236 TYR A N 1
ATOM 1888 C CA . TYR A 1 236 ? 6.383 18.859 19.469 1 80.25 236 TYR A CA 1
ATOM 1889 C C . TYR A 1 236 ? 7.402 19.812 20.078 1 80.25 236 TYR A C 1
ATOM 1891 O O . TYR A 1 236 ? 8.406 20.141 19.438 1 80.25 236 TYR A O 1
ATOM 1899 N N . GLN A 1 237 ? 7.039 20.125 21.266 1 78.75 237 GLN A N 1
ATOM 1900 C CA . GLN A 1 237 ? 7.98 20.875 22.094 1 78.75 237 GLN A CA 1
ATOM 1901 C C . GLN A 1 237 ? 8.977 19.938 22.781 1 78.75 237 GLN A C 1
ATOM 1903 O O . GLN A 1 237 ? 10.133 20.312 22.984 1 78.75 237 GLN A O 1
ATOM 1908 N N . GLN A 1 238 ? 8.484 18.781 23.047 1 83.06 238 GLN A N 1
ATOM 1909 C CA . GLN A 1 238 ? 9.336 17.797 23.719 1 83.06 238 GLN A CA 1
ATOM 1910 C C . GLN A 1 238 ? 10.133 16.984 22.688 1 83.06 238 GLN A C 1
ATOM 1912 O O . GLN A 1 238 ? 9.555 16.406 21.766 1 83.06 238 GLN A O 1
ATOM 1917 N N . ASP A 1 239 ? 11.391 16.875 22.938 1 89.75 239 ASP A N 1
ATOM 1918 C CA . ASP A 1 239 ? 12.281 16.109 22.062 1 89.75 239 ASP A CA 1
ATOM 1919 C C . ASP A 1 239 ? 11.836 14.656 21.953 1 89.75 239 ASP A C 1
ATOM 1921 O O . ASP A 1 239 ? 11.945 14.039 20.891 1 89.75 239 ASP A O 1
ATOM 1925 N N . GLN A 1 240 ? 11.305 14.242 23.031 1 91.44 240 GLN A N 1
ATOM 1926 C CA . GLN A 1 240 ? 10.891 12.844 23.062 1 91.44 240 GLN A CA 1
ATOM 1927 C C . GLN A 1 240 ? 9.789 12.57 22.047 1 91.44 240 GLN A C 1
ATOM 1929 O O . GLN A 1 240 ? 9.773 11.523 21.406 1 91.44 240 GLN A O 1
ATOM 1934 N N . ARG A 1 241 ? 8.922 13.469 21.922 1 91.19 241 ARG A N 1
ATOM 1935 C CA . ARG A 1 241 ? 7.82 13.273 20.984 1 91.19 241 ARG A CA 1
ATOM 1936 C C . ARG A 1 241 ? 8.297 13.375 19.547 1 91.19 241 ARG A C 1
ATOM 1938 O O . ARG A 1 241 ? 7.805 12.664 18.672 1 91.19 241 ARG A O 1
ATOM 1945 N N . ILE A 1 242 ? 9.273 14.297 19.297 1 93.69 242 ILE A N 1
ATOM 1946 C CA . ILE A 1 242 ? 9.867 14.398 17.969 1 93.69 242 ILE A CA 1
ATOM 1947 C C . ILE A 1 242 ? 10.562 13.078 17.625 1 93.69 242 ILE A C 1
ATOM 1949 O O . ILE A 1 242 ? 10.422 12.57 16.516 1 93.69 242 ILE A O 1
ATOM 1953 N N . ARG A 1 243 ? 11.25 12.531 18.609 1 95 243 ARG A N 1
ATOM 1954 C CA . ARG A 1 243 ? 11.961 11.266 18.438 1 95 243 ARG A CA 1
ATOM 1955 C C . ARG A 1 243 ? 10.984 10.133 18.094 1 95 243 ARG A C 1
ATOM 1957 O O . ARG A 1 243 ? 11.258 9.32 17.219 1 95 243 ARG A O 1
ATOM 1964 N N . PHE A 1 244 ? 9.797 10.133 18.672 1 93.5 244 PHE A N 1
ATOM 1965 C CA . PHE A 1 244 ? 8.82 9.07 18.469 1 93.5 244 PHE A CA 1
ATOM 1966 C C . PHE A 1 244 ? 8.07 9.273 17.156 1 93.5 244 PHE A C 1
ATOM 1968 O O . PHE A 1 244 ? 7.707 8.305 16.484 1 93.5 244 PHE A O 1
ATOM 1975 N N . ARG A 1 245 ? 7.953 10.484 16.703 1 93.56 245 ARG A N 1
ATOM 1976 C CA . ARG A 1 245 ? 7.008 10.711 15.617 1 93.56 245 ARG A CA 1
ATOM 1977 C C . ARG A 1 245 ? 7.734 11.07 14.328 1 93.56 245 ARG A C 1
ATOM 1979 O O . ARG A 1 245 ? 7.195 10.898 13.234 1 93.56 245 ARG A O 1
ATOM 1986 N N . ALA A 1 246 ? 8.992 11.508 14.43 1 95.5 246 ALA A N 1
ATOM 1987 C CA . ALA A 1 246 ? 9.75 11.844 13.227 1 95.5 246 ALA A CA 1
ATOM 1988 C C . ALA A 1 246 ? 11.023 11.008 13.125 1 95.5 246 ALA A C 1
ATOM 1990 O O . ALA A 1 246 ? 11.68 10.992 12.086 1 95.5 246 ALA A O 1
ATOM 1991 N N . GLY A 1 247 ? 11.352 10.336 14.188 1 96.06 247 GLY A N 1
ATOM 1992 C CA . GLY A 1 247 ? 12.656 9.695 14.305 1 96.06 247 GLY A CA 1
ATOM 1993 C C . GLY A 1 247 ? 12.891 8.633 13.25 1 96.06 247 GLY A C 1
ATOM 1994 O O . GLY A 1 247 ? 13.969 8.57 12.656 1 96.06 247 GLY A O 1
ATOM 1995 N N . LEU A 1 248 ? 11.906 7.809 13.023 1 96.06 248 LEU A N 1
ATOM 1996 C CA . LEU A 1 248 ? 12.07 6.727 12.062 1 96.06 248 LEU A CA 1
ATOM 1997 C C . LEU A 1 248 ? 12.234 7.281 10.648 1 96.06 248 LEU A C 1
ATOM 1999 O O . LEU A 1 248 ? 13 6.742 9.852 1 96.06 248 LEU A O 1
ATOM 2003 N N . LEU A 1 249 ? 11.492 8.312 10.297 1 97.31 249 LEU A N 1
ATOM 2004 C CA . LEU A 1 249 ? 11.641 8.938 8.984 1 97.31 249 LEU A CA 1
ATOM 2005 C C . LEU A 1 249 ? 13.023 9.555 8.828 1 97.31 249 LEU A C 1
ATOM 2007 O O . LEU A 1 249 ? 13.672 9.383 7.797 1 97.31 249 LEU A O 1
ATOM 2011 N N . LEU A 1 250 ? 13.453 10.266 9.883 1 97.44 250 LEU A N 1
ATOM 2012 C CA . LEU A 1 250 ? 14.781 10.859 9.859 1 97.44 250 LEU A CA 1
ATOM 2013 C C . LEU A 1 250 ? 15.852 9.781 9.68 1 97.44 250 LEU A C 1
ATOM 2015 O O . LEU A 1 250 ? 16.781 9.953 8.883 1 97.44 250 LEU A O 1
ATOM 2019 N N . LYS A 1 251 ? 15.672 8.75 10.375 1 96.62 251 LYS A N 1
ATOM 2020 C CA . LYS A 1 251 ? 16.594 7.625 10.273 1 96.62 251 LYS A CA 1
ATOM 2021 C C . LYS A 1 251 ? 16.625 7.059 8.852 1 96.62 251 LYS A C 1
ATOM 2023 O O . LYS A 1 251 ? 17.688 6.723 8.328 1 96.62 251 LYS A O 1
ATOM 2028 N N . ASP A 1 252 ? 15.469 6.891 8.305 1 96.75 252 ASP A N 1
ATOM 2029 C CA . ASP A 1 252 ? 15.344 6.371 6.941 1 96.75 252 ASP A CA 1
ATOM 2030 C C . ASP A 1 252 ? 16.062 7.27 5.945 1 96.75 252 ASP A C 1
ATOM 2032 O O . ASP A 1 252 ? 16.781 6.777 5.062 1 96.75 252 ASP A O 1
ATOM 2036 N N . VAL A 1 253 ? 15.938 8.578 6.031 1 97.75 253 VAL A N 1
ATOM 2037 C CA . VAL A 1 253 ? 16.594 9.539 5.156 1 97.75 253 VAL A CA 1
ATOM 2038 C C . VAL A 1 253 ? 18.109 9.422 5.309 1 97.75 253 VAL A C 1
ATOM 2040 O O . VAL A 1 253 ? 18.828 9.352 4.312 1 97.75 253 VAL A O 1
ATOM 2043 N N . VAL A 1 254 ? 18.594 9.344 6.562 1 97.19 254 VAL A N 1
ATOM 2044 C CA . VAL A 1 254 ? 20.016 9.227 6.836 1 97.19 254 VAL A CA 1
ATOM 2045 C C . VAL A 1 254 ? 20.562 7.957 6.188 1 97.19 254 VAL A C 1
ATOM 2047 O O . VAL A 1 254 ? 21.641 7.98 5.566 1 97.19 254 VAL A O 1
ATOM 2050 N N . MET A 1 255 ? 19.844 6.918 6.352 1 96.38 255 MET A N 1
ATOM 2051 C CA . MET A 1 255 ? 20.266 5.637 5.801 1 96.38 255 MET A CA 1
ATOM 2052 C C . MET A 1 255 ? 20.453 5.723 4.289 1 96.38 255 MET A C 1
ATOM 2054 O O . MET A 1 255 ? 21.438 5.227 3.748 1 96.38 255 MET A O 1
ATOM 2058 N N . HIS A 1 256 ? 19.562 6.359 3.615 1 97.44 256 HIS A N 1
ATOM 2059 C CA . HIS A 1 256 ? 19.641 6.43 2.16 1 97.44 256 HIS A CA 1
ATOM 2060 C C . HIS A 1 256 ? 20.703 7.418 1.715 1 97.44 256 HIS A C 1
ATOM 2062 O O . HIS A 1 256 ? 21.344 7.219 0.68 1 97.44 256 HIS A O 1
ATOM 2068 N N . PHE A 1 257 ? 20.938 8.492 2.49 1 97.94 257 PHE A N 1
ATOM 2069 C CA . PHE A 1 257 ? 22.094 9.352 2.229 1 97.94 257 PHE A CA 1
ATOM 2070 C C . PHE A 1 257 ? 23.391 8.578 2.361 1 97.94 257 PHE A C 1
ATOM 2072 O O . PHE A 1 257 ? 24.297 8.719 1.529 1 97.94 257 PHE A O 1
ATOM 2079 N N . ASP A 1 258 ? 23.438 7.77 3.412 1 97.12 258 ASP A N 1
ATOM 2080 C CA . ASP A 1 258 ? 24.641 6.969 3.631 1 97.12 258 ASP A CA 1
ATOM 2081 C C . ASP A 1 258 ? 24.875 6 2.473 1 97.12 258 ASP A C 1
ATOM 2083 O O . ASP A 1 258 ? 26.016 5.719 2.111 1 97.12 258 ASP A O 1
ATOM 2087 N N . ASP A 1 259 ? 23.766 5.477 1.938 1 97.12 259 ASP A N 1
ATOM 2088 C CA . ASP A 1 259 ? 23.906 4.633 0.755 1 97.12 259 ASP A CA 1
ATOM 2089 C C . ASP A 1 259 ? 24.625 5.379 -0.372 1 97.12 259 ASP A C 1
ATOM 2091 O O . ASP A 1 259 ? 25.469 4.809 -1.062 1 97.12 259 ASP A O 1
ATOM 2095 N N . VAL A 1 260 ? 24.266 6.656 -0.576 1 97.81 260 VAL A N 1
ATOM 2096 C CA . VAL A 1 260 ? 24.891 7.477 -1.615 1 97.81 260 VAL A CA 1
ATOM 2097 C C . VAL A 1 260 ? 26.359 7.715 -1.285 1 97.81 260 VAL A C 1
ATOM 2099 O O . VAL A 1 260 ? 27.219 7.562 -2.146 1 97.81 260 VAL A O 1
ATOM 2102 N N . VAL A 1 261 ? 26.625 8.062 -0.089 1 97.75 261 VAL A N 1
ATOM 2103 C CA . VAL A 1 261 ? 27.984 8.344 0.372 1 97.75 261 VAL A CA 1
ATOM 2104 C C . VAL A 1 261 ? 28.875 7.117 0.164 1 97.75 261 VAL A C 1
ATOM 2106 O O . VAL A 1 261 ? 30.047 7.238 -0.188 1 97.75 261 VAL A O 1
ATOM 2109 N N . ASN A 1 262 ? 28.312 5.969 0.327 1 96.94 262 ASN A N 1
ATOM 2110 C CA . ASN A 1 262 ? 29.047 4.715 0.208 1 96.94 262 ASN A CA 1
ATOM 2111 C C . ASN A 1 262 ? 29.016 4.184 -1.223 1 96.94 262 ASN A C 1
ATOM 2113 O O . ASN A 1 262 ? 29.344 3.02 -1.463 1 96.94 262 ASN A O 1
ATOM 2117 N N . ASN A 1 263 ? 28.469 4.941 -2.148 1 96 263 ASN A N 1
ATOM 2118 C CA . ASN A 1 263 ? 28.453 4.645 -3.576 1 96 263 ASN A CA 1
ATOM 2119 C C . ASN A 1 263 ? 27.578 3.424 -3.885 1 96 263 ASN A C 1
ATOM 2121 O O . ASN A 1 263 ? 27.953 2.594 -4.719 1 96 263 ASN A O 1
ATOM 2125 N N . SER A 1 264 ? 26.5 3.283 -3.146 1 95.44 264 SER A N 1
ATOM 2126 C CA . SER A 1 264 ? 25.547 2.203 -3.365 1 95.44 264 SER A CA 1
ATOM 2127 C C . SER A 1 264 ? 24.109 2.713 -3.309 1 95.44 264 SER A C 1
ATOM 2129 O O . SER A 1 264 ? 23.281 2.182 -2.564 1 95.44 264 SER A O 1
ATOM 2131 N N . PRO A 1 265 ? 23.891 3.801 -4.094 1 94.62 265 PRO A N 1
ATOM 2132 C CA . PRO A 1 265 ? 22.531 4.328 -4.074 1 94.62 265 PRO A CA 1
ATOM 2133 C C . PRO A 1 265 ? 21.5 3.332 -4.621 1 94.62 265 PRO A C 1
ATOM 2135 O O . PRO A 1 265 ? 21.797 2.604 -5.574 1 94.62 265 PRO A O 1
ATOM 2138 N N . LYS A 1 266 ? 20.344 3.318 -4.059 1 93.94 266 LYS A N 1
ATOM 2139 C CA . LYS A 1 266 ? 19.297 2.4 -4.488 1 93.94 266 LYS A CA 1
ATOM 2140 C C . LYS A 1 266 ? 18.281 3.107 -5.379 1 93.94 266 LYS A C 1
ATOM 2142 O O . LYS A 1 266 ? 17.891 2.586 -6.43 1 93.94 266 LYS A O 1
ATOM 2147 N N . HIS A 1 267 ? 17.844 4.281 -4.953 1 97.12 267 HIS A N 1
ATOM 2148 C CA . HIS A 1 267 ? 16.875 5.078 -5.703 1 97.12 267 HIS A CA 1
ATOM 2149 C C . HIS A 1 267 ? 17.312 6.535 -5.789 1 97.12 267 HIS A C 1
ATOM 2151 O O . HIS A 1 267 ? 18.078 7.012 -4.938 1 97.12 267 HIS A O 1
ATOM 2157 N N . LYS A 1 268 ? 16.844 7.184 -6.781 1 98 268 LYS A N 1
ATOM 2158 C CA . LYS A 1 268 ? 17.156 8.602 -6.957 1 98 268 LYS A CA 1
ATOM 2159 C C . LYS A 1 268 ? 16.234 9.477 -6.105 1 98 268 LYS A C 1
ATOM 2161 O O . LYS A 1 268 ? 16.625 10.57 -5.691 1 98 268 LYS A O 1
ATOM 2166 N N . ILE A 1 269 ? 15.047 8.992 -5.875 1 98.69 269 ILE A N 1
ATOM 2167 C CA . ILE A 1 269 ? 14.062 9.789 -5.152 1 98.69 269 ILE A CA 1
ATOM 2168 C C . ILE A 1 269 ? 13.258 8.883 -4.215 1 98.69 269 ILE A C 1
ATOM 2170 O O . ILE A 1 269 ? 12.891 7.77 -4.582 1 98.69 269 ILE A O 1
ATOM 2174 N N . TYR A 1 270 ? 13.102 9.305 -3.002 1 98.56 270 TYR A N 1
ATOM 2175 C CA . TYR A 1 270 ? 12.227 8.711 -1.994 1 98.56 270 TYR A CA 1
ATOM 2176 C C . TYR A 1 270 ? 11.055 9.641 -1.676 1 98.56 270 TYR A C 1
ATOM 2178 O O . TYR A 1 270 ? 11.242 10.844 -1.471 1 98.56 270 TYR A O 1
ATOM 2186 N N . ALA A 1 271 ? 9.852 9.117 -1.689 1 98.75 271 ALA A N 1
ATOM 2187 C CA . ALA A 1 271 ? 8.664 9.914 -1.392 1 98.75 271 ALA A CA 1
ATOM 2188 C C . ALA A 1 271 ? 7.887 9.32 -0.225 1 98.75 271 ALA A C 1
ATOM 2190 O O . ALA A 1 271 ? 7.75 8.094 -0.122 1 98.75 271 ALA A O 1
ATOM 2191 N N . TYR A 1 272 ? 7.422 10.219 0.656 1 98.56 272 TYR A N 1
ATOM 2192 C CA . TYR A 1 272 ? 6.676 9.836 1.85 1 98.56 272 TYR A CA 1
ATOM 2193 C C . TYR A 1 272 ? 5.367 10.609 1.946 1 98.56 272 TYR A C 1
ATOM 2195 O O . TYR A 1 272 ? 5.375 11.836 2.096 1 98.56 272 TYR A O 1
ATOM 2203 N N . ALA A 1 273 ? 4.254 9.914 1.834 1 98.62 273 ALA A N 1
ATOM 2204 C CA . ALA A 1 273 ? 2.955 10.547 2.068 1 98.62 273 ALA A CA 1
ATOM 2205 C C . ALA A 1 273 ? 2.494 10.328 3.508 1 98.62 273 ALA A C 1
ATOM 2207 O O . ALA A 1 273 ? 2.449 9.195 3.99 1 98.62 273 ALA A O 1
ATOM 2208 N N . SER A 1 274 ? 2.178 11.383 4.098 1 97.44 274 SER A N 1
ATOM 2209 C CA . SER A 1 274 ? 1.852 11.305 5.52 1 97.44 274 SER A CA 1
ATOM 2210 C C . SER A 1 274 ? 0.863 12.398 5.918 1 97.44 274 SER A C 1
ATOM 2212 O O . SER A 1 274 ? 0.005 12.789 5.121 1 97.44 274 SER A O 1
ATOM 2214 N N . HIS A 1 275 ? 0.912 12.773 7.188 1 93.62 275 HIS A N 1
ATOM 2215 C CA . HIS A 1 275 ? -0.064 13.664 7.797 1 93.62 275 HIS A CA 1
ATOM 2216 C C . HIS A 1 275 ? 0.596 14.953 8.281 1 93.62 275 HIS A C 1
ATOM 2218 O O . HIS A 1 275 ? 1.813 15.117 8.164 1 93.62 275 HIS A O 1
ATOM 2224 N N . ASP A 1 276 ? -0.235 15.875 8.695 1 89.44 276 ASP A N 1
ATOM 2225 C CA . ASP A 1 276 ? 0.224 17.188 9.141 1 89.44 276 ASP A CA 1
ATOM 2226 C C . ASP A 1 276 ? 1.181 17.062 10.32 1 89.44 276 ASP A C 1
ATOM 2228 O O . ASP A 1 276 ? 2.193 17.766 10.383 1 89.44 276 ASP A O 1
ATOM 2232 N N . VAL A 1 277 ? 0.915 16.141 11.148 1 86.19 277 VAL A N 1
ATOM 2233 C CA . VAL A 1 277 ? 1.665 16 12.391 1 86.19 277 VAL A CA 1
ATOM 2234 C C . VAL A 1 277 ? 3.107 15.609 12.086 1 86.19 277 VAL A C 1
ATOM 2236 O O . VAL A 1 277 ? 4.039 16.047 12.766 1 86.19 277 VAL A O 1
ATOM 2239 N N . LEU A 1 278 ? 3.291 14.789 11.102 1 92.56 278 LEU A N 1
ATOM 2240 C CA . LEU A 1 278 ? 4.648 14.375 10.766 1 92.56 278 LEU A CA 1
ATOM 2241 C C . LEU A 1 278 ? 5.441 15.539 10.18 1 92.56 278 LEU A C 1
ATOM 2243 O O . LEU A 1 278 ? 6.637 15.68 10.461 1 92.56 278 LEU A O 1
ATOM 2247 N N . ILE A 1 279 ? 4.801 16.359 9.375 1 92.38 279 ILE A N 1
ATOM 2248 C CA . ILE A 1 279 ? 5.465 17.547 8.828 1 92.38 279 ILE A CA 1
ATOM 2249 C C . ILE A 1 279 ? 5.898 18.469 9.969 1 92.38 279 ILE A C 1
ATOM 2251 O O . ILE A 1 279 ? 7.035 18.938 9.992 1 92.38 279 ILE A O 1
ATOM 2255 N N . ALA A 1 280 ? 5 18.656 10.906 1 89.62 280 ALA A N 1
ATOM 2256 C CA . ALA A 1 280 ? 5.293 19.484 12.07 1 89.62 280 ALA A CA 1
ATOM 2257 C C . ALA A 1 280 ? 6.461 18.922 12.867 1 89.62 280 ALA A C 1
ATOM 2259 O O . ALA A 1 280 ? 7.375 19.656 13.25 1 89.62 280 ALA A O 1
ATOM 2260 N N . ALA A 1 281 ? 6.414 17.625 13.109 1 91.88 281 ALA A N 1
ATOM 2261 C CA . ALA A 1 281 ? 7.465 16.984 13.891 1 91.88 281 ALA A CA 1
ATOM 2262 C C . ALA A 1 281 ? 8.812 17.062 13.172 1 91.88 281 ALA A C 1
ATOM 2264 O O . ALA A 1 281 ? 9.836 17.359 13.797 1 91.88 281 ALA A O 1
ATOM 2265 N N . TYR A 1 282 ? 8.82 16.844 11.898 1 94.44 282 TYR A N 1
ATOM 2266 C CA . TYR A 1 282 ? 10.047 16.922 11.102 1 94.44 282 TYR A CA 1
ATOM 2267 C C . TYR A 1 282 ? 10.664 18.312 11.172 1 94.44 282 TYR A C 1
ATOM 2269 O O . TYR A 1 282 ? 11.859 18.453 11.438 1 94.44 282 TYR A O 1
ATOM 2277 N N . LEU A 1 283 ? 9.852 19.297 10.922 1 92.19 283 LEU A N 1
ATOM 2278 C CA . LEU A 1 283 ? 10.328 20.672 10.93 1 92.19 283 LEU A CA 1
ATOM 2279 C C . LEU A 1 283 ? 10.797 21.078 12.32 1 92.19 283 LEU A C 1
ATOM 2281 O O . LEU A 1 283 ? 11.742 21.859 12.469 1 92.19 283 LEU A O 1
ATOM 2285 N N . SER A 1 284 ? 10.156 20.531 13.312 1 91.19 284 SER A N 1
ATOM 2286 C CA . SER A 1 284 ? 10.539 20.828 14.688 1 91.19 284 SER A CA 1
ATOM 2287 C C . SER A 1 284 ? 11.914 20.25 15.023 1 91.19 284 SER A C 1
ATOM 2289 O O . SER A 1 284 ? 12.664 20.828 15.805 1 91.19 284 SER A O 1
ATOM 2291 N N . ALA A 1 285 ? 12.203 19.125 14.445 1 93.19 285 ALA A N 1
ATOM 2292 C CA . ALA A 1 285 ? 13.508 18.516 14.656 1 93.19 285 ALA A CA 1
ATOM 2293 C C . ALA A 1 285 ? 14.633 19.469 14.242 1 93.19 285 ALA A C 1
ATOM 2295 O O . ALA A 1 285 ? 15.742 19.406 14.789 1 93.19 285 ALA A O 1
ATOM 2296 N N . PHE A 1 286 ? 14.336 20.406 13.352 1 92.81 286 PHE A N 1
ATOM 2297 C CA . PHE A 1 286 ? 15.344 21.344 12.852 1 92.81 286 PHE A CA 1
ATOM 2298 C C . PHE A 1 286 ? 15.133 22.719 13.438 1 92.81 286 PHE A C 1
ATOM 2300 O O . PHE A 1 286 ? 15.852 23.672 13.094 1 92.81 286 PHE A O 1
ATOM 2307 N N . GLY A 1 287 ? 14.125 22.859 14.211 1 88.19 287 GLY A N 1
ATOM 2308 C CA . GLY A 1 287 ? 13.852 24.125 14.867 1 88.19 287 GLY A CA 1
ATOM 2309 C C . GLY A 1 287 ? 13.281 25.188 13.93 1 88.19 287 GLY A C 1
ATOM 2310 O O . GLY A 1 287 ? 13.43 26.375 14.172 1 88.19 287 GLY A O 1
ATOM 2311 N N . VAL A 1 288 ? 12.648 24.766 12.852 1 87.62 288 VAL A N 1
ATOM 2312 C CA . VAL A 1 288 ? 12.219 25.734 11.859 1 87.62 288 VAL A CA 1
ATOM 2313 C C . VAL A 1 288 ? 10.695 25.734 11.758 1 87.62 288 VAL A C 1
ATOM 2315 O O . VAL A 1 288 ? 10.125 26.438 10.914 1 87.62 288 VAL A O 1
ATOM 2318 N N . PHE A 1 289 ? 10.023 24.906 12.586 1 86.25 289 PHE A N 1
ATOM 2319 C CA . PHE A 1 289 ? 8.57 24.906 12.594 1 86.25 289 PHE A CA 1
ATOM 2320 C C . PHE A 1 289 ? 8.031 26.188 13.227 1 86.25 289 PHE A C 1
ATOM 2322 O O . PHE A 1 289 ? 8.484 26.594 14.305 1 86.25 289 PHE A O 1
ATOM 2329 N N . ASN A 1 290 ? 7.023 26.797 12.594 1 76 290 ASN A N 1
ATOM 2330 C CA . ASN A 1 290 ? 6.535 28.078 13.094 1 76 290 ASN A CA 1
ATOM 2331 C C . ASN A 1 290 ? 5.312 27.906 13.984 1 76 290 ASN A C 1
ATOM 2333 O O . ASN A 1 290 ? 4.773 28.875 14.516 1 76 290 ASN A O 1
ATOM 2337 N N . GLY A 1 291 ? 4.859 26.672 14.039 1 75.25 291 GLY A N 1
ATOM 2338 C CA . GLY A 1 291 ? 3.766 26.406 14.961 1 75.25 291 GLY A CA 1
ATOM 2339 C C . GLY A 1 291 ? 2.396 26.578 14.328 1 75.25 291 GLY A C 1
ATOM 2340 O O . GLY A 1 291 ? 1.376 26.297 14.969 1 75.25 291 GLY A O 1
ATOM 2341 N N . LEU A 1 292 ? 2.41 27.016 13.133 1 75.44 292 LEU A N 1
ATOM 2342 C CA . LEU A 1 292 ? 1.126 27.219 12.477 1 75.44 292 LEU A CA 1
ATOM 2343 C C . LEU A 1 292 ? 0.588 25.922 11.891 1 75.44 292 LEU A C 1
ATOM 2345 O O . LEU A 1 292 ? 1.33 24.953 11.75 1 75.44 292 LEU A O 1
ATOM 2349 N N . HIS A 1 293 ? -0.706 25.984 11.609 1 78.94 293 HIS A N 1
ATOM 2350 C CA . HIS A 1 293 ? -1.381 24.828 11.008 1 78.94 293 HIS A CA 1
ATOM 2351 C C . HIS A 1 293 ? -0.723 24.438 9.695 1 78.94 293 HIS A C 1
ATOM 2353 O O . HIS A 1 293 ? -0.383 25.281 8.875 1 78.94 293 HIS A O 1
ATOM 2359 N N . VAL A 1 294 ? -0.499 23.141 9.508 1 86.12 294 VAL A N 1
ATOM 2360 C CA . VAL A 1 294 ? 0.083 22.609 8.281 1 86.12 294 VAL A CA 1
ATOM 2361 C C . VAL A 1 294 ? -1.02 22.359 7.258 1 86.12 294 VAL A C 1
ATOM 2363 O O . VAL A 1 294 ? -1.826 21.438 7.418 1 86.12 294 VAL A O 1
ATOM 2366 N N . PRO A 1 295 ? -1.068 23.109 6.219 1 87.31 295 PRO A N 1
ATOM 2367 C CA . PRO A 1 295 ? -2.133 22.938 5.227 1 87.31 295 PRO A CA 1
ATOM 2368 C C . PRO A 1 295 ? -2.006 21.625 4.457 1 87.31 295 PRO A C 1
ATOM 2370 O O . PRO A 1 295 ? -0.927 21.031 4.422 1 87.31 295 PRO A O 1
ATOM 2373 N N . SER A 1 296 ? -3.076 21.219 3.83 1 90.88 296 SER A N 1
ATOM 2374 C CA . SER A 1 296 ? -3.057 20.047 2.961 1 90.88 296 SER A CA 1
ATOM 2375 C C . SER A 1 296 ? -2.1 20.234 1.789 1 90.88 296 SER A C 1
ATOM 2377 O O . SER A 1 296 ? -1.871 21.375 1.352 1 90.88 296 SER A O 1
ATOM 2379 N N . SER A 1 297 ? -1.431 19.156 1.336 1 93.5 297 SER A N 1
ATOM 2380 C CA . SER A 1 297 ? -0.57 19.109 0.157 1 93.5 297 SER A CA 1
ATOM 2381 C C . SER A 1 297 ? 0.72 19.891 0.391 1 93.5 297 SER A C 1
ATOM 2383 O O . SER A 1 297 ? 1.407 20.266 -0.562 1 93.5 297 SER A O 1
ATOM 2385 N N . THR A 1 298 ? 0.962 20.156 1.667 1 92.31 298 THR A N 1
ATOM 2386 C CA . THR A 1 298 ? 2.26 20.734 2.016 1 92.31 298 THR A CA 1
ATOM 2387 C C . THR A 1 298 ? 3.363 19.688 1.87 1 92.31 298 THR A C 1
ATOM 2389 O O . THR A 1 298 ? 3.127 18.484 2.076 1 92.31 298 THR A O 1
ATOM 2392 N N . ALA A 1 299 ? 4.598 20.203 1.511 1 95.25 299 ALA A N 1
ATOM 2393 C CA . ALA A 1 299 ? 5.684 19.25 1.325 1 95.25 299 ALA A CA 1
ATOM 2394 C C . ALA A 1 299 ? 7.012 19.828 1.812 1 95.25 299 ALA A C 1
ATOM 2396 O O . ALA A 1 299 ? 7.207 21.047 1.812 1 95.25 299 ALA A O 1
ATOM 2397 N N . VAL A 1 300 ? 7.84 18.969 2.279 1 95.31 300 VAL A N 1
ATOM 2398 C CA . VAL A 1 300 ? 9.258 19.234 2.512 1 95.31 300 VAL A CA 1
ATOM 2399 C C . VAL A 1 300 ? 10.102 18.453 1.507 1 95.31 300 VAL A C 1
ATOM 2401 O O . VAL A 1 300 ? 9.938 17.234 1.362 1 95.31 300 VAL A O 1
ATOM 2404 N N . ILE A 1 301 ? 10.945 19.141 0.768 1 96.44 301 ILE A N 1
ATOM 2405 C CA . ILE A 1 301 ? 11.867 18.516 -0.184 1 96.44 301 ILE A CA 1
ATOM 2406 C C . ILE A 1 301 ? 13.289 18.578 0.356 1 96.44 301 ILE A C 1
ATOM 2408 O O . ILE A 1 301 ? 13.773 19.641 0.739 1 96.44 301 ILE A O 1
ATOM 2412 N N . ILE A 1 302 ? 13.922 17.453 0.4 1 97.06 302 ILE A N 1
ATOM 2413 C CA . ILE A 1 302 ? 15.289 17.312 0.882 1 97.06 302 ILE A CA 1
ATOM 2414 C C . ILE A 1 302 ? 16.188 16.844 -0.254 1 97.06 302 ILE A C 1
ATOM 2416 O O . ILE A 1 302 ? 15.992 15.758 -0.806 1 97.06 302 ILE A O 1
ATOM 2420 N N . GLU A 1 303 ? 17.188 17.625 -0.535 1 97.12 303 GLU A N 1
ATOM 2421 C CA . GLU A 1 303 ? 18.109 17.297 -1.614 1 97.12 303 GLU A CA 1
ATOM 2422 C C . GLU A 1 303 ? 19.516 17.031 -1.075 1 97.12 303 GLU A C 1
ATOM 2424 O O . GLU A 1 303 ? 20.047 17.828 -0.304 1 97.12 303 GLU A O 1
ATOM 2429 N N . LEU A 1 304 ? 20.031 15.906 -1.459 1 98.06 304 LEU A N 1
ATOM 2430 C CA . LEU A 1 304 ? 21.438 15.641 -1.218 1 98.06 304 LEU A CA 1
ATOM 2431 C C . LEU A 1 304 ? 22.281 16.016 -2.434 1 98.06 304 LEU A C 1
ATOM 2433 O O . LEU A 1 304 ? 22.031 15.539 -3.541 1 98.06 304 LEU A O 1
ATOM 2437 N N . HIS A 1 305 ? 23.266 16.906 -2.211 1 97 305 HIS A N 1
ATOM 2438 C CA . HIS A 1 305 ? 24.172 17.375 -3.254 1 97 305 HIS A CA 1
ATOM 2439 C C . HIS A 1 305 ? 25.609 16.969 -2.951 1 97 305 HIS A C 1
ATOM 2441 O O . HIS A 1 305 ? 25.969 16.75 -1.792 1 97 305 HIS A O 1
ATOM 2447 N N . GLU A 1 306 ? 26.328 16.812 -4 1 96.75 306 GLU A N 1
ATOM 2448 C CA . GLU A 1 306 ? 27.766 16.594 -3.914 1 96.75 306 GLU A CA 1
ATOM 2449 C C . GLU A 1 306 ? 28.547 17.672 -4.656 1 96.75 306 GLU A C 1
ATOM 2451 O O . GLU A 1 306 ? 28.547 17.703 -5.891 1 96.75 306 GLU A O 1
ATOM 2456 N N . SER A 1 307 ? 29.234 18.578 -3.953 1 92.38 307 SER A N 1
ATOM 2457 C CA . SER A 1 307 ? 29.953 19.688 -4.562 1 92.38 307 SER A CA 1
ATOM 2458 C C . SER A 1 307 ? 31.234 19.234 -5.234 1 92.38 307 SER A C 1
ATOM 2460 O O . SER A 1 307 ? 31.484 19.547 -6.402 1 92.38 307 SER A O 1
ATOM 2462 N N . THR A 1 308 ? 32.062 18.625 -4.477 1 93.06 308 THR A N 1
ATOM 2463 C CA . THR A 1 308 ? 33.25 17.906 -4.934 1 93.06 308 THR A CA 1
ATOM 2464 C C . THR A 1 308 ? 33.25 16.453 -4.441 1 93.06 308 THR A C 1
ATOM 2466 O O . THR A 1 308 ? 32.469 16.109 -3.557 1 93.06 308 THR A O 1
ATOM 2469 N N . PRO A 1 309 ? 33.969 15.672 -5.129 1 93.5 309 PRO A N 1
ATOM 2470 C CA . PRO A 1 309 ? 33.938 14.258 -4.75 1 93.5 309 PRO A CA 1
ATOM 2471 C C . PRO A 1 309 ? 34.094 14.039 -3.248 1 93.5 309 PRO A C 1
ATOM 2473 O O . PRO A 1 309 ? 35.094 14.445 -2.666 1 93.5 309 PRO A O 1
ATOM 2476 N N . GLY A 1 310 ? 33.031 13.57 -2.689 1 94.44 310 GLY A N 1
ATOM 2477 C CA . GLY A 1 310 ? 33.094 13.211 -1.281 1 94.44 310 GLY A CA 1
ATOM 2478 C C . GLY A 1 310 ? 32.562 14.297 -0.366 1 94.44 310 GLY A C 1
ATOM 2479 O O . GLY A 1 310 ? 32.406 14.086 0.837 1 94.44 310 GLY A O 1
ATOM 2480 N N . GLN A 1 311 ? 32.312 15.469 -0.906 1 96 311 GLN A N 1
ATOM 2481 C CA . GLN A 1 311 ? 31.781 16.578 -0.113 1 96 311 GLN A CA 1
ATOM 2482 C C . GLN A 1 311 ? 30.297 16.766 -0.354 1 96 311 GLN A C 1
ATOM 2484 O O . GLN A 1 311 ? 29.891 17.312 -1.383 1 96 311 GLN A O 1
ATOM 2489 N N . PHE A 1 312 ? 29.547 16.359 0.64 1 97.31 312 PHE A N 1
ATOM 2490 C CA . PHE A 1 312 ? 28.109 16.328 0.486 1 97.31 312 PHE A CA 1
ATOM 2491 C C . PHE A 1 312 ? 27.453 17.438 1.315 1 97.31 312 PHE A C 1
ATOM 2493 O O . PHE A 1 312 ? 27.953 17.781 2.389 1 97.31 312 PHE A O 1
ATOM 2500 N N . TYR A 1 313 ? 26.375 18.016 0.796 1 95.88 313 TYR A N 1
ATOM 2501 C CA . TYR A 1 313 ? 25.578 18.984 1.529 1 95.88 313 TYR A CA 1
ATOM 2502 C C . TYR A 1 313 ? 24.094 18.828 1.218 1 95.88 313 TYR A C 1
ATOM 2504 O O . TYR A 1 313 ? 23.719 18.188 0.228 1 95.88 313 TYR A O 1
ATOM 2512 N N . ILE A 1 314 ? 23.25 19.359 2.117 1 96.5 314 ILE A N 1
ATOM 2513 C CA . ILE A 1 314 ? 21.797 19.172 2.053 1 96.5 314 ILE A CA 1
ATOM 2514 C C . ILE A 1 314 ? 21.109 20.516 1.851 1 96.5 314 ILE A C 1
ATOM 2516 O O . ILE A 1 314 ? 21.453 21.5 2.502 1 96.5 314 ILE A O 1
ATOM 2520 N N . GLN A 1 315 ? 20.219 20.562 0.928 1 94.5 315 GLN A N 1
ATOM 2521 C CA . GLN A 1 315 ? 19.281 21.656 0.791 1 94.5 315 GLN A CA 1
ATOM 2522 C C . GLN A 1 315 ? 17.859 21.203 1.093 1 94.5 315 GLN A C 1
ATOM 2524 O O . GLN A 1 315 ? 17.453 20.109 0.698 1 94.5 315 GLN A O 1
ATOM 2529 N N . MET A 1 316 ? 17.141 21.984 1.839 1 93.62 316 MET A N 1
ATOM 2530 C CA . MET A 1 316 ? 15.75 21.688 2.176 1 93.62 316 MET A CA 1
ATOM 2531 C C . MET A 1 316 ? 14.828 22.828 1.744 1 93.62 316 MET A C 1
ATOM 2533 O O . MET A 1 316 ? 15.172 24 1.884 1 93.62 316 MET A O 1
ATOM 2537 N N . PHE A 1 317 ? 13.719 22.391 1.223 1 91.88 317 PHE A N 1
ATOM 2538 C CA . PHE A 1 317 ? 12.727 23.344 0.745 1 91.88 317 PHE A CA 1
ATOM 2539 C C . PHE A 1 317 ? 11.352 23.031 1.315 1 91.88 317 PHE A C 1
ATOM 2541 O O . PHE A 1 317 ? 11.031 21.875 1.589 1 91.88 317 PHE A O 1
ATOM 2548 N N . PHE A 1 318 ? 10.617 2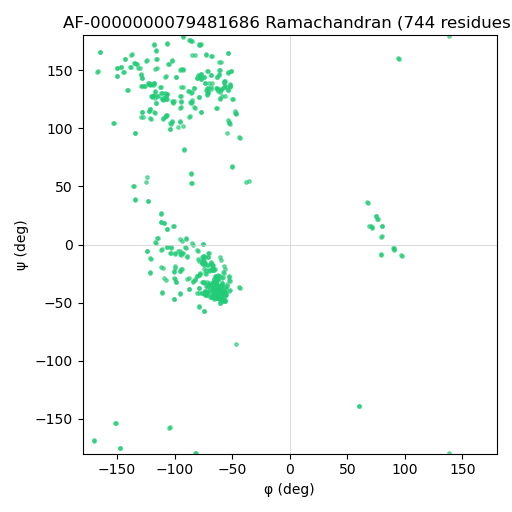4.031 1.539 1 89.94 318 PHE A N 1
ATOM 2549 C CA . PHE A 1 318 ? 9.234 23.922 1.968 1 89.94 318 PHE A CA 1
ATOM 2550 C C . PHE A 1 318 ? 8.289 24.391 0.867 1 89.94 318 PHE A C 1
ATOM 2552 O O . PHE A 1 318 ? 8.461 25.469 0.303 1 89.94 318 PHE A O 1
ATOM 2559 N N . ARG A 1 319 ? 7.363 23.5 0.528 1 86 319 ARG A N 1
ATOM 2560 C CA . ARG A 1 319 ? 6.305 23.812 -0.423 1 86 319 ARG A CA 1
ATOM 2561 C C . ARG A 1 319 ? 4.984 24.078 0.296 1 86 319 ARG A C 1
ATOM 2563 O O . ARG A 1 319 ? 4.324 23.141 0.756 1 86 319 ARG A O 1
ATOM 2570 N N . ASN A 1 320 ? 4.566 25.25 0.437 1 73.75 320 ASN A N 1
ATOM 2571 C CA . ASN A 1 320 ? 3.342 25.547 1.17 1 73.75 320 ASN A CA 1
ATOM 2572 C C . ASN A 1 320 ? 2.211 25.953 0.23 1 73.75 320 ASN A C 1
ATOM 2574 O O . ASN A 1 320 ? 1.039 25.719 0.517 1 73.75 320 ASN A O 1
ATOM 2578 N N . ASN A 1 321 ? 2.562 26.531 -0.8 1 65.56 321 ASN A N 1
ATOM 2579 C CA . ASN A 1 321 ? 1.517 27.047 -1.672 1 65.56 321 ASN A CA 1
ATOM 2580 C C . ASN A 1 321 ? 1.157 26.062 -2.775 1 65.56 321 ASN A C 1
ATOM 2582 O O . ASN A 1 321 ? 1.981 25.766 -3.643 1 65.56 321 ASN A O 1
ATOM 2586 N N . THR A 1 322 ? -0.068 25.656 -2.75 1 62.41 322 THR A N 1
ATOM 2587 C CA . THR A 1 322 ? -0.526 24.625 -3.674 1 62.41 322 THR A CA 1
ATOM 2588 C C . THR A 1 322 ? -0.722 25.203 -5.074 1 62.41 322 THR A C 1
ATOM 2590 O O . THR A 1 322 ? -0.773 24.469 -6.055 1 62.41 322 THR A O 1
ATOM 2593 N N . GLN A 1 323 ? -0.772 26.438 -5.137 1 60.59 323 GLN A N 1
ATOM 2594 C CA . GLN A 1 323 ? -1.094 27.016 -6.434 1 60.59 323 GLN A CA 1
ATOM 2595 C C . GLN A 1 323 ? 0.172 27.406 -7.199 1 60.59 323 GLN A C 1
ATOM 2597 O O . GLN A 1 323 ? 0.324 27.062 -8.367 1 60.59 323 GLN A O 1
ATOM 2602 N N . THR A 1 324 ? 1.11 27.969 -6.508 1 65.56 324 THR A N 1
ATOM 2603 C CA . THR A 1 324 ? 2.266 28.5 -7.223 1 65.56 324 THR A CA 1
ATOM 2604 C C . THR A 1 324 ? 3.402 27.484 -7.242 1 65.56 324 THR A C 1
ATOM 2606 O O . THR A 1 324 ? 4.277 27.531 -8.109 1 65.56 324 THR A O 1
ATOM 2609 N N . GLY A 1 325 ? 3.381 26.688 -6.406 1 70.69 325 GLY A N 1
ATOM 2610 C CA . GLY A 1 325 ? 4.461 25.719 -6.324 1 70.69 325 GLY A CA 1
ATOM 2611 C C . GLY A 1 325 ? 5.77 26.312 -5.844 1 70.69 325 GLY A C 1
ATOM 2612 O O . GLY A 1 325 ? 6.836 25.719 -6.039 1 70.69 325 GLY A O 1
ATOM 2613 N N . GLU A 1 326 ? 5.738 27.406 -5.34 1 79.19 326 GLU A N 1
ATOM 2614 C CA . GLU A 1 326 ? 6.941 28.078 -4.859 1 79.19 326 GLU A CA 1
ATOM 2615 C C . GLU A 1 326 ? 7.621 27.266 -3.756 1 79.19 326 GLU A C 1
ATOM 2617 O O . GLU A 1 326 ? 6.957 26.75 -2.861 1 79.19 326 GLU A O 1
ATOM 2622 N N . LEU A 1 327 ? 8.945 27.109 -3.941 1 85.62 327 LEU A N 1
ATOM 2623 C CA . LEU A 1 327 ? 9.75 26.422 -2.939 1 85.62 327 LEU A CA 1
ATOM 2624 C C . LEU A 1 327 ? 10.523 27.422 -2.086 1 85.62 327 LEU A C 1
ATOM 2626 O O . LEU A 1 327 ? 11.258 28.266 -2.615 1 85.62 327 LEU A O 1
ATOM 2630 N N . LEU A 1 328 ? 10.312 27.344 -0.846 1 83.94 328 LEU A N 1
ATOM 2631 C CA . LEU A 1 328 ? 11.008 28.203 0.103 1 83.94 328 LEU A CA 1
ATOM 2632 C C . LEU A 1 328 ? 12.141 27.453 0.79 1 83.94 328 LEU A C 1
ATOM 2634 O O . LEU A 1 328 ? 11.914 26.406 1.405 1 83.94 328 LEU A O 1
ATOM 2638 N N . PRO A 1 329 ? 13.344 28 0.663 1 87.75 329 PRO A N 1
ATOM 2639 C CA . PRO A 1 329 ? 14.438 27.344 1.378 1 87.75 329 PRO A CA 1
ATOM 2640 C C . PRO A 1 329 ? 14.242 27.359 2.893 1 87.75 329 PRO A C 1
ATOM 2642 O O . PRO A 1 329 ? 13.789 28.359 3.451 1 87.75 329 PRO A O 1
ATOM 2645 N N . LEU A 1 330 ? 14.469 26.219 3.465 1 87.06 330 LEU A N 1
ATOM 2646 C CA . LEU A 1 330 ? 14.438 26.125 4.922 1 87.06 330 LEU A CA 1
ATOM 2647 C C . LEU A 1 330 ? 15.797 26.484 5.512 1 87.06 330 LEU A C 1
ATOM 2649 O O . LEU A 1 330 ? 16.812 25.891 5.141 1 87.06 330 LEU A O 1
ATOM 2653 N N . LEU A 1 331 ? 15.805 27.484 6.367 1 82.88 331 LEU A N 1
ATOM 2654 C CA . LEU A 1 331 ? 17.047 27.906 7 1 82.88 331 LEU A CA 1
ATOM 2655 C C . LEU A 1 331 ? 17.219 27.25 8.367 1 82.88 331 LEU A C 1
ATOM 2657 O O . LEU A 1 331 ? 16.562 27.656 9.336 1 82.88 331 LEU A O 1
ATOM 2661 N N . VAL A 1 332 ? 18.078 26.312 8.391 1 86.69 332 VAL A N 1
ATOM 2662 C CA . VAL A 1 332 ? 18.375 25.594 9.625 1 86.69 332 VAL A CA 1
ATOM 2663 C C . VAL A 1 332 ? 19.562 26.25 10.336 1 86.69 332 VAL A C 1
ATOM 2665 O O . VAL A 1 332 ? 20.531 26.656 9.695 1 86.69 332 VAL A O 1
ATOM 2668 N N . SER A 1 333 ? 19.391 26.406 11.625 1 85.5 333 SER A N 1
ATOM 2669 C CA . SER A 1 333 ? 20.484 26.984 12.398 1 85.5 333 SER A CA 1
ATOM 2670 C C . SER A 1 333 ? 21.781 26.219 12.18 1 85.5 333 SER A C 1
ATOM 2672 O O . SER A 1 333 ? 21.797 24.984 12.18 1 85.5 333 SER A O 1
ATOM 2674 N N . GLY A 1 334 ? 22.859 26.922 11.945 1 85.94 334 GLY A N 1
ATOM 2675 C CA . GLY A 1 334 ? 24.156 26.312 11.703 1 85.94 334 GLY A CA 1
ATOM 2676 C C . GLY A 1 334 ? 24.422 26.031 10.234 1 85.94 334 GLY A C 1
ATOM 2677 O O . GLY A 1 334 ? 25.516 25.609 9.875 1 85.94 334 GLY A O 1
ATOM 2678 N N . CYS A 1 335 ? 23.453 26.312 9.492 1 90.25 335 CYS A N 1
ATOM 2679 C CA . CYS A 1 335 ? 23.578 26.109 8.047 1 90.25 335 CYS A CA 1
ATOM 2680 C C . CYS A 1 335 ? 23.484 27.438 7.305 1 90.25 335 CYS A C 1
ATOM 2682 O O . CYS A 1 335 ? 23.266 28.484 7.918 1 90.25 335 CYS A O 1
ATOM 2684 N N . THR A 1 336 ? 23.859 27.344 6.066 1 84 336 THR A N 1
ATOM 2685 C CA . THR A 1 336 ? 23.734 28.516 5.195 1 84 336 THR A CA 1
ATOM 2686 C C . THR A 1 336 ? 22.578 28.344 4.219 1 84 336 THR A C 1
ATOM 2688 O O . THR A 1 336 ? 21.969 27.266 4.16 1 84 336 THR A O 1
ATOM 2691 N N . LEU A 1 337 ? 22.328 29.391 3.525 1 77.94 337 LEU A N 1
ATOM 2692 C CA . LEU A 1 337 ? 21.266 29.344 2.533 1 77.94 337 LEU A CA 1
ATOM 2693 C C . LEU A 1 337 ? 21.594 28.359 1.421 1 77.94 337 LEU A C 1
ATOM 2695 O O . LEU A 1 337 ? 20.703 27.797 0.794 1 77.94 337 LEU A O 1
ATOM 2699 N N . ALA A 1 338 ? 22.875 28.188 1.225 1 78.81 338 ALA A N 1
ATOM 2700 C CA . ALA A 1 338 ? 23.328 27.281 0.163 1 78.81 338 ALA A CA 1
ATOM 2701 C C . ALA A 1 338 ? 23.156 25.812 0.577 1 78.81 338 ALA A C 1
ATOM 2703 O O . ALA A 1 338 ? 23.188 24.922 -0.268 1 78.81 338 ALA A O 1
ATOM 2704 N N . GLY A 1 339 ? 22.969 25.656 1.868 1 87.5 339 GLY A N 1
ATOM 2705 C CA . GLY A 1 339 ? 22.766 24.281 2.34 1 87.5 339 GLY A CA 1
ATOM 2706 C C . GLY A 1 339 ? 23.516 23.984 3.629 1 87.5 339 GLY A C 1
ATOM 2707 O O . GLY A 1 339 ? 24.109 24.891 4.227 1 87.5 339 GLY A O 1
ATOM 2708 N N . CYS A 1 340 ? 23.328 22.797 4.023 1 93.38 340 CYS A N 1
ATOM 2709 C CA . CYS A 1 340 ? 23.953 22.297 5.238 1 93.38 340 CYS A CA 1
ATOM 2710 C C . CYS A 1 340 ? 24.906 21.141 4.93 1 93.38 340 CYS A C 1
ATOM 2712 O O . CYS A 1 340 ? 24.5 20.141 4.32 1 93.38 340 CYS A O 1
ATOM 2714 N N . GLN A 1 341 ? 26.203 21.328 5.434 1 95.69 341 GLN A N 1
ATOM 2715 C CA . GLN A 1 341 ? 27.094 20.188 5.27 1 95.69 341 GLN A CA 1
ATOM 2716 C C . GLN A 1 341 ? 26.516 18.922 5.914 1 95.69 341 GLN A C 1
ATOM 2718 O O . GLN A 1 341 ? 25.922 19 6.992 1 95.69 341 GLN A O 1
ATOM 2723 N N . LEU A 1 342 ? 26.656 17.797 5.277 1 96.88 342 LEU A N 1
ATOM 2724 C CA . LEU A 1 342 ? 26 16.562 5.688 1 96.88 342 LEU A CA 1
ATOM 2725 C C . LEU A 1 342 ? 26.328 16.219 7.137 1 96.88 342 LEU A C 1
ATOM 2727 O O . LEU A 1 342 ? 25.438 15.891 7.926 1 96.88 342 LEU A O 1
ATOM 2731 N N . PRO A 1 343 ? 27.641 16.359 7.582 1 95.94 343 PRO A N 1
ATOM 2732 C CA . PRO A 1 343 ? 27.922 16.047 8.984 1 95.94 343 PRO A CA 1
ATOM 2733 C C . PRO A 1 343 ? 27.203 16.969 9.961 1 95.94 343 PRO A C 1
ATOM 2735 O O . PRO A 1 343 ? 26.781 16.531 11.031 1 95.94 343 PRO A O 1
ATOM 2738 N N . VAL A 1 344 ? 27.094 18.234 9.578 1 95.38 344 VAL A N 1
ATOM 2739 C CA . VAL A 1 344 ? 26.391 19.203 10.422 1 95.38 344 VAL A CA 1
ATOM 2740 C C . VAL A 1 344 ? 24.906 18.844 10.492 1 95.38 344 VAL A C 1
ATOM 2742 O O . VAL A 1 344 ? 24.312 18.875 11.57 1 95.38 344 VAL A O 1
ATOM 2745 N N . TRP A 1 345 ? 24.344 18.531 9.367 1 95.94 345 TRP A N 1
ATOM 2746 C CA . TRP A 1 345 ? 22.953 18.141 9.273 1 95.94 345 TRP A CA 1
ATOM 2747 C C . TRP A 1 345 ? 22.656 16.922 10.133 1 95.94 345 TRP A C 1
ATOM 2749 O O . TRP A 1 345 ? 21.688 16.891 10.891 1 95.94 345 TRP A O 1
ATOM 2759 N N . LYS A 1 346 ? 23.547 15.891 10.062 1 96.62 346 LYS A N 1
ATOM 2760 C CA . LYS A 1 346 ? 23.391 14.656 10.828 1 96.62 346 LYS A CA 1
ATOM 2761 C C . LYS A 1 346 ? 23.484 14.93 12.328 1 96.62 346 LYS A C 1
ATOM 2763 O O . LYS A 1 346 ? 22.734 14.352 13.117 1 96.62 346 LYS A O 1
ATOM 2768 N N . LYS A 1 347 ? 24.391 15.781 12.664 1 96.06 347 LYS A N 1
ATOM 2769 C CA . LYS A 1 347 ? 24.562 16.109 14.07 1 96.06 347 LYS A CA 1
ATOM 2770 C C . LYS A 1 347 ? 23.328 16.766 14.648 1 96.06 347 LYS A C 1
ATOM 2772 O O . LYS A 1 347 ? 22.953 16.516 15.797 1 96.06 347 LYS A O 1
ATOM 2777 N N . LYS A 1 348 ? 22.719 17.562 13.898 1 94.44 348 LYS A N 1
ATOM 2778 C CA . LYS A 1 348 ? 21.547 18.297 14.344 1 94.44 348 LYS A CA 1
ATOM 2779 C C . LYS A 1 348 ? 20.391 17.344 14.68 1 94.44 348 LYS A C 1
ATOM 2781 O O . LYS A 1 348 ? 19.625 17.594 15.609 1 94.44 348 LYS A O 1
ATOM 2786 N N . ILE A 1 349 ? 20.25 16.234 13.977 1 96 349 ILE A N 1
ATOM 2787 C CA . ILE A 1 349 ? 19.078 15.383 14.148 1 96 349 ILE A CA 1
ATOM 2788 C C . ILE A 1 349 ? 19.453 14.156 14.984 1 96 349 ILE A C 1
ATOM 2790 O O . ILE A 1 349 ? 18.594 13.336 15.305 1 96 349 ILE A O 1
ATOM 2794 N N . GLU A 1 350 ? 20.656 14.031 15.359 1 96.38 350 GLU A N 1
ATOM 2795 C CA . GLU A 1 350 ? 21.172 12.867 16.078 1 96.38 350 GLU A CA 1
ATOM 2796 C C . GLU A 1 350 ? 20.344 12.562 17.312 1 96.38 350 GLU A C 1
ATOM 2798 O O . GLU A 1 350 ? 20.016 11.398 17.578 1 96.38 350 GLU A O 1
ATOM 2803 N N . PRO A 1 351 ? 19.891 13.57 18.062 1 95.94 351 PRO A N 1
ATOM 2804 C CA . PRO A 1 351 ? 19.125 13.281 19.266 1 95.94 351 PRO A CA 1
ATOM 2805 C C . PRO A 1 351 ? 17.766 12.641 18.984 1 95.94 351 PRO A C 1
ATOM 2807 O O . PRO A 1 351 ? 17.156 12.039 19.859 1 95.94 351 PRO A O 1
ATOM 2810 N N . PHE A 1 352 ? 17.344 12.773 17.781 1 96.94 352 PHE A N 1
ATOM 2811 C CA . PHE A 1 352 ? 15.977 12.344 17.453 1 96.94 352 PHE A CA 1
ATOM 2812 C C . PHE A 1 352 ? 15.984 10.977 16.797 1 96.94 352 PHE A C 1
ATOM 2814 O O . PHE A 1 352 ? 14.93 10.383 16.578 1 96.94 352 PHE A O 1
ATOM 2821 N N . ILE A 1 353 ? 17.109 10.414 16.453 1 96.81 353 ILE A N 1
ATOM 2822 C CA . ILE A 1 353 ? 17.219 9.141 15.75 1 96.81 353 ILE A CA 1
ATOM 2823 C C . ILE A 1 353 ? 17.109 7.992 16.75 1 96.81 353 ILE A C 1
ATOM 2825 O O . ILE A 1 353 ? 17.984 7.828 17.609 1 96.81 353 ILE A O 1
ATOM 2829 N N . PRO A 1 354 ? 16.094 7.172 16.594 1 94.81 354 PRO A N 1
ATOM 2830 C CA . PRO A 1 354 ? 15.977 6.059 17.531 1 94.81 354 PRO A CA 1
ATOM 2831 C C . PRO A 1 354 ? 16.938 4.918 17.234 1 94.81 354 PRO A C 1
ATOM 2833 O O . PRO A 1 354 ? 17.25 4.656 16.062 1 94.81 354 PRO A O 1
ATOM 2836 N N . GLU A 1 355 ? 17.391 4.25 18.266 1 91.5 355 GLU A N 1
ATOM 2837 C CA . GLU A 1 355 ? 18.141 3.004 18.094 1 91.5 355 GLU A CA 1
ATOM 2838 C C . GLU A 1 355 ? 17.203 1.836 17.812 1 91.5 355 GLU A C 1
ATOM 2840 O O . GLU A 1 355 ? 17.375 1.121 16.812 1 91.5 355 GLU A O 1
ATOM 2845 N N . ASP A 1 356 ? 16.266 1.683 18.641 1 89.69 356 ASP A N 1
ATOM 2846 C CA . ASP A 1 356 ? 15.156 0.736 18.5 1 89.69 356 ASP A CA 1
ATOM 2847 C C . ASP A 1 356 ? 13.82 1.395 18.844 1 89.69 356 ASP A C 1
ATOM 2849 O O . ASP A 1 356 ? 13.414 1.419 20.016 1 89.69 356 ASP A O 1
ATOM 2853 N N . TRP A 1 357 ? 13.133 1.857 17.875 1 92.81 357 TRP A N 1
ATOM 2854 C CA . TRP A 1 357 ? 11.945 2.684 18.047 1 92.81 357 TRP A CA 1
ATOM 2855 C C . TRP A 1 357 ? 10.891 1.955 18.859 1 92.81 357 TRP A C 1
ATOM 2857 O O . TRP A 1 357 ? 10.297 2.535 19.781 1 92.81 357 TRP A O 1
ATOM 2867 N N . ARG A 1 358 ? 10.625 0.708 18.578 1 90.56 358 ARG A N 1
ATOM 2868 C CA . ARG A 1 358 ? 9.578 -0.027 19.281 1 90.56 358 ARG A CA 1
ATOM 2869 C C . ARG A 1 358 ? 9.93 -0.215 20.75 1 90.56 358 ARG A C 1
ATOM 2871 O O . ARG A 1 358 ? 9.078 -0.049 21.625 1 90.56 358 ARG A O 1
ATOM 2878 N N . LYS A 1 359 ? 11.148 -0.579 21.016 1 90.56 359 LYS A N 1
ATOM 2879 C CA . LYS A 1 359 ? 11.602 -0.722 22.391 1 90.56 359 LYS A CA 1
ATOM 2880 C C . LYS A 1 359 ? 11.492 0.6 23.156 1 90.56 359 LYS A C 1
ATOM 2882 O O . LYS A 1 359 ? 11.031 0.63 24.297 1 90.56 359 LYS A O 1
ATOM 2887 N N . GLU A 1 360 ? 11.945 1.635 22.438 1 93.38 360 GLU A N 1
ATOM 2888 C CA . GLU A 1 360 ? 11.891 2.955 23.047 1 93.38 360 GLU A CA 1
ATOM 2889 C C . GLU A 1 360 ? 10.445 3.389 23.312 1 93.38 360 GLU A C 1
ATOM 2891 O O . GLU A 1 360 ? 10.172 4.145 24.25 1 93.38 360 GLU A O 1
ATOM 2896 N N . CYS A 1 361 ? 9.539 2.854 22.469 1 92.62 361 CYS A N 1
ATOM 2897 C CA . CYS A 1 361 ? 8.117 3.141 22.594 1 92.62 361 CYS A CA 1
ATOM 2898 C C . CYS A 1 361 ? 7.48 2.285 23.672 1 92.62 361 CYS A C 1
ATOM 2900 O O . CYS A 1 361 ? 6.309 2.471 24.016 1 92.62 361 CYS A O 1
ATOM 2902 N N . GLY A 1 362 ? 8.188 1.373 24.281 1 92.12 362 GLY A N 1
ATOM 2903 C CA . GLY A 1 362 ? 7.637 0.48 25.297 1 92.12 362 GLY A CA 1
ATOM 2904 C C . GLY A 1 362 ? 6.863 -0.681 24.703 1 92.12 362 GLY A C 1
ATOM 2905 O O . GLY A 1 362 ? 5.977 -1.239 25.344 1 92.12 362 GLY A O 1
ATOM 2906 N N . GLU A 1 363 ? 7.062 -0.93 23.406 1 88.62 363 GLU A N 1
ATOM 2907 C CA . GLU A 1 363 ? 6.391 -2.014 22.703 1 88.62 363 GLU A CA 1
ATOM 2908 C C . GLU A 1 363 ? 7.32 -3.207 22.5 1 88.62 363 GLU A C 1
ATOM 2910 O O . GLU A 1 363 ? 8.547 -3.064 22.562 1 88.62 363 GLU A O 1
ATOM 2915 N N . VAL A 1 364 ? 6.758 -4.336 22.297 1 83.31 364 VAL A N 1
ATOM 2916 C CA . VAL A 1 364 ? 7.543 -5.527 21.984 1 83.31 364 VAL A CA 1
ATOM 2917 C C . VAL A 1 364 ? 8.102 -5.418 20.562 1 83.31 364 VAL A C 1
ATOM 2919 O O . VAL A 1 364 ? 7.371 -5.113 19.625 1 83.31 364 VAL A O 1
ATOM 2922 N N . PRO A 1 365 ? 9.375 -5.637 20.484 1 78.75 365 PRO A N 1
ATOM 2923 C CA . PRO A 1 365 ? 9.977 -5.57 19.156 1 78.75 365 PRO A CA 1
ATOM 2924 C C . PRO A 1 365 ? 9.383 -6.598 18.188 1 78.75 365 PRO A C 1
ATOM 2926 O O . PRO A 1 365 ? 8.961 -7.672 18.609 1 78.75 365 PRO A O 1
ATOM 2929 N N . PHE A 1 366 ? 9.398 -6.188 16.891 1 77.56 366 PHE A N 1
ATOM 2930 C CA . PHE A 1 366 ? 9 -7.156 15.883 1 77.56 366 PHE A CA 1
ATOM 2931 C C . PHE A 1 366 ? 10.125 -8.141 15.594 1 77.56 366 PHE A C 1
ATOM 2933 O O . PHE A 1 366 ? 11.305 -7.773 15.648 1 77.56 366 PHE A O 1
ATOM 2940 N N . PRO A 1 367 ? 9.75 -9.312 15.336 1 72.94 367 PRO A N 1
ATOM 2941 C CA . PRO A 1 367 ? 10.797 -10.289 15.039 1 72.94 367 PRO A CA 1
ATOM 2942 C C . PRO A 1 367 ? 11.508 -10.023 13.711 1 72.94 367 PRO A C 1
ATOM 2944 O O . PRO A 1 367 ? 12.594 -10.555 13.469 1 72.94 367 PRO A O 1
ATOM 2947 N N . VAL A 1 368 ? 10.836 -9.18 12.875 1 76.06 368 VAL A N 1
ATOM 2948 C CA . VAL A 1 368 ? 11.422 -8.836 11.578 1 76.06 368 VAL A CA 1
ATOM 2949 C C . VAL A 1 368 ? 11.375 -7.324 11.375 1 76.06 368 VAL A C 1
ATOM 2951 O O . VAL A 1 368 ? 10.484 -6.648 11.891 1 76.06 368 VAL A O 1
ATOM 2954 N N . PRO A 1 369 ? 12.367 -6.852 10.578 1 78.5 369 PRO A N 1
ATOM 2955 C CA . PRO A 1 369 ? 12.305 -5.422 10.266 1 78.5 369 PRO A CA 1
ATOM 2956 C C . PRO A 1 369 ? 11.117 -5.062 9.367 1 78.5 369 PRO A C 1
ATOM 2958 O O . PRO A 1 369 ? 10.789 -5.816 8.445 1 78.5 369 PRO A O 1
ATOM 2961 N N . LEU A 1 370 ? 10.453 -4.016 9.695 1 79.25 370 LEU A N 1
ATOM 2962 C CA . LEU A 1 370 ? 9.266 -3.627 8.945 1 79.25 370 LEU A CA 1
ATOM 2963 C C . LEU A 1 370 ? 9.633 -2.715 7.777 1 79.25 370 LEU A C 1
ATOM 2965 O O . LEU A 1 370 ? 8.875 -2.6 6.809 1 79.25 370 LEU A O 1
ATOM 2969 N N . TYR A 1 371 ? 10.648 -1.998 7.953 1 76.75 371 TYR A N 1
ATOM 2970 C CA . TYR A 1 371 ? 11.039 -1.047 6.918 1 76.75 371 TYR A CA 1
ATOM 2971 C C . TYR A 1 371 ? 12.289 -1.515 6.195 1 76.75 371 TYR A C 1
ATOM 2973 O O . TYR A 1 371 ? 13.047 -2.334 6.719 1 76.75 371 TYR A O 1
ATOM 2981 N N . ASP A 1 372 ? 12.289 -1.569 4.766 1 60.72 372 ASP A N 1
ATOM 2982 C CA . ASP A 1 372 ? 13.375 -2.062 3.926 1 60.72 372 ASP A CA 1
ATOM 2983 C C . ASP A 1 372 ? 14.734 -1.671 4.5 1 60.72 372 ASP A C 1
ATOM 2985 O O . ASP A 1 372 ? 15.102 -0.493 4.508 1 60.72 372 ASP A O 1
ATOM 2989 N N . SER A 1 373 ? 1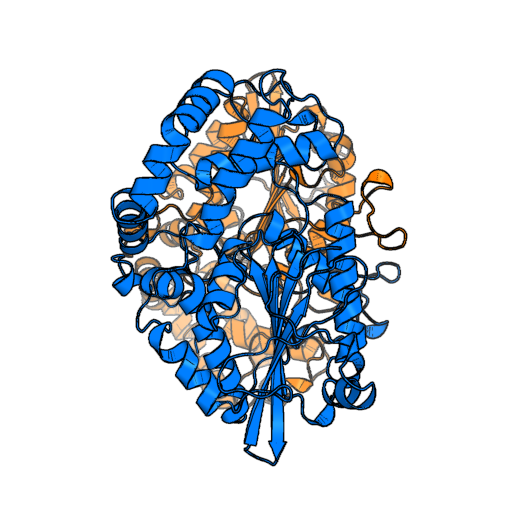4.977 -2.016 5.824 1 44.97 373 SER A N 1
ATOM 2990 C CA . SER A 1 373 ? 16.328 -1.596 6.168 1 44.97 373 SER A CA 1
ATOM 2991 C C . SER A 1 373 ? 17.328 -2.006 5.086 1 44.97 373 SER A C 1
ATOM 2993 O O . SER A 1 373 ? 18.188 -1.219 4.699 1 44.97 373 SER A O 1
ATOM 2995 N N . HIS A 1 374 ? 17.938 -3.32 5.082 1 37.94 374 HIS A N 1
ATOM 2996 C CA . HIS A 1 374 ? 19.172 -3.705 4.414 1 37.94 374 HIS A CA 1
ATOM 2997 C C . HIS A 1 374 ? 18.922 -4.051 2.949 1 37.94 374 HIS A C 1
ATOM 2999 O O . HIS A 1 374 ? 17.859 -4.555 2.6 1 37.94 374 HIS A O 1
ATOM 3005 N N . MET B 1 1 ? -3.182 -25.125 -26.312 1 26.02 1 MET B N 1
ATOM 3006 C CA . MET B 1 1 ? -4.434 -25.25 -25.578 1 26.02 1 MET B CA 1
ATOM 3007 C C . MET B 1 1 ? -4.191 -25.125 -24.078 1 26.02 1 MET B C 1
ATOM 3009 O O . MET B 1 1 ? -3.42 -25.906 -23.5 1 26.02 1 MET B O 1
ATOM 3013 N N . ALA B 1 2 ? -4.27 -23.906 -23.641 1 36 2 ALA B N 1
ATOM 3014 C CA . ALA B 1 2 ? -3.877 -23.734 -22.25 1 36 2 ALA B CA 1
ATOM 3015 C C . ALA B 1 2 ? -4.629 -24.703 -21.344 1 36 2 ALA B C 1
ATOM 3017 O O . ALA B 1 2 ? -5.855 -24.797 -21.406 1 36 2 ALA B O 1
ATOM 3018 N N . ALA B 1 3 ? -4.02 -25.688 -20.891 1 40.75 3 ALA B N 1
ATOM 3019 C CA . ALA B 1 3 ? -4.566 -26.719 -20 1 40.75 3 ALA B CA 1
ATOM 3020 C C . ALA B 1 3 ? -5.32 -26.078 -18.844 1 40.75 3 ALA B C 1
ATOM 3022 O O . ALA B 1 3 ? -4.879 -25.062 -18.281 1 40.75 3 ALA B O 1
ATOM 3023 N N . SER B 1 4 ? -6.59 -26.281 -18.781 1 46.75 4 SER B N 1
ATOM 3024 C CA . SER B 1 4 ? -7.461 -25.797 -17.719 1 46.75 4 SER B CA 1
ATOM 3025 C C . SER B 1 4 ? -6.945 -26.203 -16.344 1 46.75 4 SER B C 1
ATOM 3027 O O . SER B 1 4 ? -6.664 -27.391 -16.109 1 46.75 4 SER B O 1
ATOM 3029 N N . ILE B 1 5 ? -6.355 -25.328 -15.547 1 44.94 5 ILE B N 1
ATOM 3030 C CA . ILE B 1 5 ? -5.773 -25.531 -14.227 1 44.94 5 ILE B CA 1
ATOM 3031 C C . ILE B 1 5 ? -6.84 -26.047 -13.266 1 44.94 5 ILE B C 1
ATOM 3033 O O . ILE B 1 5 ? -6.527 -26.453 -12.141 1 44.94 5 ILE B O 1
ATOM 3037 N N . VAL B 1 6 ? -8.086 -25.953 -13.703 1 52 6 VAL B N 1
ATOM 3038 C CA . VAL B 1 6 ? -9.141 -26.375 -12.789 1 52 6 VAL B CA 1
ATOM 3039 C C . VAL B 1 6 ? -9.961 -27.5 -13.43 1 52 6 VAL B C 1
ATOM 3041 O O . VAL B 1 6 ? -10.031 -27.594 -14.656 1 52 6 VAL B O 1
ATOM 3044 N N . GLN B 1 7 ? -10.305 -28.516 -12.742 1 46.91 7 GLN B N 1
ATOM 3045 C CA . GLN B 1 7 ? -11.32 -29.453 -13.219 1 46.91 7 GLN B CA 1
ATOM 3046 C C . GLN B 1 7 ? -12.578 -28.719 -13.672 1 46.91 7 GLN B C 1
ATOM 3048 O O . GLN B 1 7 ? -13.336 -28.203 -12.844 1 46.91 7 GLN B O 1
ATOM 3053 N N . SER B 1 8 ? -12.352 -27.984 -14.758 1 48.5 8 SER B N 1
ATOM 3054 C CA . SER B 1 8 ? -13.516 -27.266 -15.266 1 48.5 8 SER B CA 1
ATOM 3055 C C . SER B 1 8 ? -14.352 -28.141 -16.188 1 48.5 8 SER B C 1
ATOM 3057 O O . SER B 1 8 ? -13.828 -29.062 -16.812 1 48.5 8 SER B O 1
ATOM 3059 N N . MET B 1 9 ? -15.594 -28.188 -15.984 1 44.31 9 MET B N 1
ATOM 3060 C CA . MET B 1 9 ? -16.469 -28.797 -16.984 1 44.31 9 MET B CA 1
ATOM 3061 C C . MET B 1 9 ? -16.344 -28.078 -18.328 1 44.31 9 MET B C 1
ATOM 3063 O O . MET B 1 9 ? -16.125 -26.859 -18.359 1 44.31 9 MET B O 1
ATOM 3067 N N . ASP B 1 10 ? -16.109 -28.828 -19.328 1 45 10 ASP B N 1
ATOM 3068 C CA . ASP B 1 10 ? -16.172 -28.297 -20.688 1 45 10 ASP B CA 1
ATOM 3069 C C . ASP B 1 10 ? -17.406 -27.406 -20.859 1 45 10 ASP B C 1
ATOM 3071 O O . ASP B 1 10 ? -18.531 -27.891 -20.844 1 45 10 ASP B O 1
ATOM 3075 N N . LEU B 1 11 ? -17.266 -26.094 -20.641 1 48.62 11 LEU B N 1
ATOM 3076 C CA . LEU B 1 11 ? -18.359 -25.125 -20.766 1 48.62 11 LEU B CA 1
ATOM 3077 C C . LEU B 1 11 ? -19.047 -25.234 -22.109 1 48.62 11 LEU B C 1
ATOM 3079 O O . LEU B 1 11 ? -20.156 -24.734 -22.297 1 48.62 11 LEU B O 1
ATOM 3083 N N . ARG B 1 12 ? -18.297 -25.688 -23.078 1 48.94 12 ARG B N 1
ATOM 3084 C CA . ARG B 1 12 ? -18.906 -25.812 -24.406 1 48.94 12 ARG B CA 1
ATOM 3085 C C . ARG B 1 12 ? -20.156 -26.688 -24.359 1 48.94 12 ARG B C 1
ATOM 3087 O O . ARG B 1 12 ? -21 -26.625 -25.25 1 48.94 12 ARG B O 1
ATOM 3094 N N . SER B 1 13 ? -20.219 -27.438 -23.391 1 48.59 13 SER B N 1
ATOM 3095 C CA . SER B 1 13 ? -21.375 -28.328 -23.344 1 48.59 13 SER B CA 1
ATOM 3096 C C . SER B 1 13 ? -22.5 -27.719 -22.516 1 48.59 13 SER B C 1
ATOM 3098 O O . SER B 1 13 ? -23.594 -28.297 -22.438 1 48.59 13 SER B O 1
ATOM 3100 N N . ILE B 1 14 ? -22.125 -26.562 -21.828 1 53.88 14 ILE B N 1
ATOM 3101 C CA . ILE B 1 14 ? -23.156 -25.953 -21.016 1 53.88 14 ILE B CA 1
ATOM 3102 C C . ILE B 1 14 ? -24.016 -25.031 -21.875 1 53.88 14 ILE B C 1
ATOM 3104 O O . ILE B 1 14 ? -23.484 -24.281 -22.703 1 53.88 14 ILE B O 1
ATOM 3108 N N . SER B 1 15 ? -25.281 -25.203 -21.922 1 53.47 15 SER B N 1
ATOM 3109 C CA . SER B 1 15 ? -26.234 -24.438 -22.703 1 53.47 15 SER B CA 1
ATOM 3110 C C . SER B 1 15 ? -26.078 -22.938 -22.469 1 53.47 15 SER B C 1
ATOM 3112 O O . SER B 1 15 ? -25.625 -22.516 -21.406 1 53.47 15 SER B O 1
ATOM 3114 N N . GLU B 1 16 ? -26.156 -22.172 -23.531 1 53.78 16 GLU B N 1
ATOM 3115 C CA . GLU B 1 16 ? -26.141 -20.719 -23.484 1 53.78 16 GLU B CA 1
ATOM 3116 C C . GLU B 1 16 ? -27.031 -20.188 -22.375 1 53.78 16 GLU B C 1
ATOM 3118 O O . GLU B 1 16 ? -26.688 -19.219 -21.703 1 53.78 16 GLU B O 1
ATOM 3123 N N . GLY B 1 17 ? -28.094 -20.781 -22.141 1 47.75 17 GLY B N 1
ATOM 3124 C CA . GLY B 1 17 ? -29.016 -20.422 -21.078 1 47.75 17 GLY B CA 1
ATOM 3125 C C . GLY B 1 17 ? -28.422 -20.531 -19.703 1 47.75 17 GLY B C 1
ATOM 3126 O O . GLY B 1 17 ? -28.594 -19.641 -18.859 1 47.75 17 GLY B O 1
ATOM 3127 N N . PHE B 1 18 ? -27.734 -21.5 -19.531 1 53.28 18 PHE B N 1
ATOM 3128 C CA . PHE B 1 18 ? -27.125 -21.703 -18.219 1 53.28 18 PHE B CA 1
ATOM 3129 C C . PHE B 1 18 ? -26.016 -20.688 -17.984 1 53.28 18 PHE B C 1
ATOM 3131 O O . PHE B 1 18 ? -25.844 -20.203 -16.859 1 53.28 18 PHE B O 1
ATOM 3138 N N . LYS B 1 19 ? -25.375 -20.391 -19.016 1 60.72 19 LYS B N 1
ATOM 3139 C CA . LYS B 1 19 ? -24.344 -19.375 -18.891 1 60.72 19 LYS B CA 1
ATOM 3140 C C . LYS B 1 19 ? -24.922 -18.047 -18.438 1 60.72 19 LYS B C 1
ATOM 3142 O O . LYS B 1 19 ? -24.297 -17.328 -17.656 1 60.72 19 LYS B O 1
ATOM 3147 N N . GLU B 1 20 ? -26.109 -17.844 -18.969 1 59.06 20 GLU B N 1
ATOM 3148 C CA . GLU B 1 20 ? -26.797 -16.609 -18.562 1 59.06 20 GLU B CA 1
ATOM 3149 C C . GLU B 1 20 ? -27.141 -16.641 -17.094 1 59.06 20 GLU B C 1
ATOM 3151 O O . GLU B 1 20 ? -27.109 -15.609 -16.406 1 59.06 20 GLU B O 1
ATOM 3156 N N . THR B 1 21 ? -27.422 -17.781 -16.656 1 55.5 21 THR B N 1
ATOM 3157 C CA . THR B 1 21 ? -27.766 -17.922 -15.258 1 55.5 21 THR B CA 1
ATOM 3158 C C . THR B 1 21 ? -26.578 -17.625 -14.359 1 55.5 21 THR B C 1
ATOM 3160 O O . THR B 1 21 ? -26.734 -17.172 -13.227 1 55.5 21 THR B O 1
ATOM 3163 N N . LEU B 1 22 ? -25.578 -17.734 -14.977 1 68 22 LEU B N 1
ATOM 3164 C CA . LEU B 1 22 ? -24.344 -17.5 -14.219 1 68 22 LEU B CA 1
ATOM 3165 C C . LEU B 1 22 ? -24.016 -16.016 -14.156 1 68 22 LEU B C 1
ATOM 3167 O O . LEU B 1 22 ? -23.094 -15.609 -13.453 1 68 22 LEU B O 1
ATOM 3171 N N . ARG B 1 23 ? -24.938 -15.266 -14.828 1 70.25 23 ARG B N 1
ATOM 3172 C CA . ARG B 1 23 ? -24.719 -13.82 -14.82 1 70.25 23 ARG B CA 1
ATOM 3173 C C . ARG B 1 23 ? -25.938 -13.094 -14.273 1 70.25 23 ARG B C 1
ATOM 3175 O O . ARG B 1 23 ? -26.703 -12.5 -15.031 1 70.25 23 ARG B O 1
ATOM 3182 N N . ASN B 1 24 ? -26.344 -13.391 -13.07 1 78.44 24 ASN B N 1
ATOM 3183 C CA . ASN B 1 24 ? -27.5 -12.719 -12.5 1 78.44 24 ASN B CA 1
ATOM 3184 C C . ASN B 1 24 ? -27.094 -11.555 -11.602 1 78.44 24 ASN B C 1
ATOM 3186 O O . ASN B 1 24 ? -26.75 -11.758 -10.438 1 78.44 24 ASN B O 1
ATOM 3190 N N . SER B 1 25 ? -27.188 -10.367 -12.133 1 83.31 25 SER B N 1
ATOM 3191 C CA . SER B 1 25 ? -26.766 -9.172 -11.406 1 83.31 25 SER B CA 1
ATOM 3192 C C . SER B 1 25 ? -27.75 -8.836 -10.281 1 83.31 25 SER B C 1
ATOM 3194 O O . SER B 1 25 ? -27.359 -8.188 -9.305 1 83.31 25 SER B O 1
ATOM 3196 N N . GLU B 1 26 ? -28.922 -9.312 -10.398 1 89.5 26 GLU B N 1
ATOM 3197 C CA . GLU B 1 26 ? -29.922 -8.969 -9.398 1 89.5 26 GLU B CA 1
ATOM 3198 C C . GLU B 1 26 ? -29.672 -9.711 -8.086 1 89.5 26 GLU B C 1
ATOM 3200 O O . GLU B 1 26 ? -29.938 -9.18 -7.008 1 89.5 26 GLU B O 1
ATOM 3205 N N . SER B 1 27 ? -29.172 -10.859 -8.203 1 94.75 27 SER B N 1
ATOM 3206 C CA . SER B 1 27 ? -28.938 -11.656 -7.004 1 94.75 27 SER B CA 1
ATOM 3207 C C . SER B 1 27 ? -27.562 -11.391 -6.422 1 94.75 27 SER B C 1
ATOM 3209 O O . SER B 1 27 ? -27.266 -11.797 -5.297 1 94.75 27 SER B O 1
ATOM 3211 N N . LEU B 1 28 ? -26.688 -10.688 -7.121 1 97.31 28 LEU B N 1
ATOM 3212 C CA . LEU B 1 28 ? -25.297 -10.461 -6.723 1 97.31 28 LEU B CA 1
ATOM 3213 C C . LEU B 1 28 ? -25.234 -9.508 -5.531 1 97.31 28 LEU B C 1
ATOM 3215 O O . LEU B 1 28 ? -25.875 -8.453 -5.535 1 97.31 28 LEU B O 1
ATOM 3219 N N . ARG B 1 29 ? -24.453 -9.898 -4.473 1 98.06 29 ARG B N 1
ATOM 3220 C CA . ARG B 1 29 ? -24.375 -9.078 -3.27 1 98.06 29 ARG B CA 1
ATOM 3221 C C . ARG B 1 29 ? -22.938 -8.656 -2.977 1 98.06 29 ARG B C 1
ATOM 3223 O O . ARG B 1 29 ? -22.719 -7.637 -2.32 1 98.06 29 ARG B O 1
ATOM 3230 N N . GLN B 1 30 ? -21.969 -9.438 -3.473 1 98.44 30 GLN B N 1
ATOM 3231 C CA . GLN B 1 30 ? -20.578 -9.125 -3.193 1 98.44 30 GLN B CA 1
ATOM 3232 C C . GLN B 1 30 ? -19.641 -9.922 -4.098 1 98.44 30 GLN B C 1
ATOM 3234 O O . GLN B 1 30 ? -19.969 -11.039 -4.504 1 98.44 30 GLN B O 1
ATOM 3239 N N . ILE B 1 31 ? -18.531 -9.375 -4.414 1 98.44 31 ILE B N 1
ATOM 3240 C CA . ILE B 1 31 ? -17.547 -10 -5.285 1 98.44 31 ILE B CA 1
ATOM 3241 C C . ILE B 1 31 ? -16.188 -10.031 -4.582 1 98.44 31 ILE B C 1
ATOM 3243 O O . ILE B 1 31 ? -15.789 -9.055 -3.941 1 98.44 31 ILE B O 1
ATOM 3247 N N . HIS B 1 32 ? -15.5 -11.109 -4.66 1 98.56 32 HIS B N 1
ATOM 3248 C CA . HIS B 1 32 ? -14.086 -11.219 -4.301 1 98.56 32 HIS B CA 1
ATOM 3249 C C . HIS B 1 32 ? -13.25 -11.656 -5.492 1 98.56 32 HIS B C 1
ATOM 3251 O O . HIS B 1 32 ? -13.586 -12.633 -6.172 1 98.56 32 HIS B O 1
ATOM 3257 N N . VAL B 1 33 ? -12.227 -10.938 -5.781 1 98.5 33 VAL B N 1
ATOM 3258 C CA . VAL B 1 33 ? -11.305 -11.273 -6.863 1 98.5 33 VAL B CA 1
ATOM 3259 C C . VAL B 1 33 ? -9.914 -11.539 -6.297 1 98.5 33 VAL B C 1
ATOM 3261 O O . VAL B 1 33 ? -9.289 -10.648 -5.734 1 98.5 33 VAL B O 1
ATOM 3264 N N . LEU B 1 34 ? -9.469 -12.734 -6.391 1 98.12 34 LEU B N 1
ATOM 3265 C CA . LEU B 1 34 ? -8.117 -13.164 -6.027 1 98.12 34 LEU B CA 1
ATOM 3266 C C . LEU B 1 34 ? -7.289 -13.438 -7.277 1 98.12 34 LEU B C 1
ATOM 3268 O O . LEU B 1 34 ? -7.672 -14.258 -8.109 1 98.12 34 LEU B O 1
ATOM 3272 N N . PHE B 1 35 ? -6.125 -12.781 -7.387 1 97.5 35 PHE B N 1
ATOM 3273 C CA . PHE B 1 35 ? -5.414 -13.031 -8.633 1 97.5 35 PHE B CA 1
ATOM 3274 C C . PHE B 1 35 ? -3.906 -13.008 -8.414 1 97.5 35 PHE B C 1
ATOM 3276 O O . PHE B 1 35 ? -3.422 -12.406 -7.453 1 97.5 35 PHE B O 1
ATOM 3283 N N . ARG B 1 36 ? -3.205 -13.734 -9.266 1 96.12 36 ARG B N 1
ATOM 3284 C CA . ARG B 1 36 ? -1.747 -13.727 -9.32 1 96.12 36 ARG B CA 1
ATOM 3285 C C . ARG B 1 36 ? -1.232 -12.508 -10.07 1 96.12 36 ARG B C 1
ATOM 3287 O O . ARG B 1 36 ? -1.849 -12.062 -11.047 1 96.12 36 ARG B O 1
ATOM 3294 N N . HIS B 1 37 ? -0.167 -12 -9.688 1 96.88 37 HIS B N 1
ATOM 3295 C CA . HIS B 1 37 ? 0.466 -10.891 -10.383 1 96.88 37 HIS B CA 1
ATOM 3296 C C . HIS B 1 37 ? 0.67 -11.211 -11.867 1 96.88 37 HIS B C 1
ATOM 3298 O O . HIS B 1 37 ? 0.608 -12.375 -12.266 1 96.88 37 HIS B O 1
ATOM 3304 N N . ALA B 1 38 ? 0.931 -10.188 -12.625 1 96.25 38 ALA B N 1
ATOM 3305 C CA . ALA B 1 38 ? 1.111 -10.273 -14.07 1 96.25 38 ALA B CA 1
ATOM 3306 C C . ALA B 1 38 ? 2.5 -10.797 -14.422 1 96.25 38 ALA B C 1
ATOM 3308 O O . ALA B 1 38 ? 3.338 -10.992 -13.539 1 96.25 38 ALA B O 1
ATOM 3309 N N . GLU B 1 39 ? 2.629 -11.047 -15.734 1 93.38 39 GLU B N 1
ATOM 3310 C CA . GLU B 1 39 ? 3.943 -11.414 -16.25 1 93.38 39 GLU B CA 1
ATOM 3311 C C . GLU B 1 39 ? 5.008 -10.406 -15.82 1 93.38 39 GLU B C 1
ATOM 3313 O O . GLU B 1 39 ? 4.781 -9.195 -15.883 1 93.38 39 GLU B O 1
ATOM 3318 N N . ARG B 1 40 ? 6.125 -10.945 -15.391 1 94.44 40 ARG B N 1
ATOM 3319 C CA . ARG B 1 40 ? 7.164 -10.094 -14.82 1 94.44 40 ARG B CA 1
ATOM 3320 C C . ARG B 1 40 ? 8.547 -10.508 -15.32 1 94.44 40 ARG B C 1
ATOM 3322 O O . ARG B 1 40 ? 8.703 -11.578 -15.914 1 94.44 40 ARG B O 1
ATOM 3329 N N . THR B 1 41 ? 9.492 -9.656 -15.156 1 95.56 41 THR B N 1
ATOM 3330 C CA . THR B 1 41 ? 10.898 -10 -15.32 1 95.56 41 THR B CA 1
ATOM 3331 C C . THR B 1 41 ? 11.383 -10.852 -14.156 1 95.56 41 THR B C 1
ATOM 3333 O O . THR B 1 41 ? 10.688 -11 -13.156 1 95.56 41 THR B O 1
ATOM 3336 N N . PRO B 1 42 ? 12.547 -11.523 -14.352 1 94.69 42 PRO B N 1
ATOM 3337 C CA . PRO B 1 42 ? 13.039 -12.328 -13.234 1 94.69 42 PRO B CA 1
ATOM 3338 C C . PRO B 1 42 ? 13.219 -11.516 -11.953 1 94.69 42 PRO B C 1
ATOM 3340 O O . PRO B 1 42 ? 13.641 -10.359 -12.008 1 94.69 42 PRO B O 1
ATOM 3343 N N . THR B 1 43 ? 12.859 -12.133 -10.836 1 92.12 43 THR B N 1
ATOM 3344 C CA . THR B 1 43 ? 13.031 -11.445 -9.562 1 92.12 43 THR B CA 1
ATOM 3345 C C . THR B 1 43 ? 14.508 -11.352 -9.195 1 92.12 43 THR B C 1
ATOM 3347 O O . THR B 1 43 ? 14.914 -10.438 -8.469 1 92.12 43 THR B O 1
ATOM 3350 N N . ALA B 1 44 ? 15.219 -12.344 -9.594 1 91.81 44 ALA B N 1
ATOM 3351 C CA . ALA B 1 44 ? 16.656 -12.406 -9.391 1 91.81 44 ALA B CA 1
ATOM 3352 C C . ALA B 1 44 ? 17.344 -13.203 -10.508 1 91.81 44 ALA B C 1
ATOM 3354 O O . ALA B 1 44 ? 16.719 -14.078 -11.109 1 91.81 44 ALA B O 1
ATOM 3355 N N . LEU B 1 45 ? 18.531 -12.828 -10.703 1 96.38 45 LEU B N 1
ATOM 3356 C CA . LEU B 1 45 ? 19.359 -13.625 -11.602 1 96.38 45 LEU B CA 1
ATOM 3357 C C . LEU B 1 45 ? 20.141 -14.672 -10.82 1 96.38 45 LEU B C 1
ATOM 3359 O O . LEU B 1 45 ? 19.859 -14.93 -9.648 1 96.38 45 LEU B O 1
ATOM 3363 N N . TYR B 1 46 ? 20.891 -15.438 -11.5 1 97.44 46 TYR B N 1
ATOM 3364 C CA . TYR B 1 46 ? 21.734 -16.438 -10.852 1 97.44 46 TYR B CA 1
ATOM 3365 C C . TYR B 1 46 ? 23.219 -16.141 -11.094 1 97.44 46 TYR B C 1
ATOM 3367 O O . TYR B 1 46 ? 23.562 -15.414 -12.023 1 97.44 46 TYR B O 1
ATOM 3375 N N . PRO B 1 47 ? 24.062 -16.656 -10.305 1 97.38 47 PRO B N 1
ATOM 3376 C CA . PRO B 1 47 ? 25.469 -16.219 -10.281 1 97.38 47 PRO B CA 1
ATOM 3377 C C . PRO B 1 47 ? 26.141 -16.328 -11.648 1 97.38 47 PRO B C 1
ATOM 3379 O O . PRO B 1 47 ? 26.906 -15.438 -12.031 1 97.38 47 PRO B O 1
ATOM 3382 N N . THR B 1 48 ? 25.875 -17.266 -12.43 1 98 48 THR B N 1
ATOM 3383 C CA . THR B 1 48 ? 26.547 -17.469 -13.711 1 98 48 THR B CA 1
ATOM 3384 C C . THR B 1 48 ? 25.672 -16.984 -14.867 1 98 48 THR B C 1
ATOM 3386 O O . THR B 1 48 ? 25.891 -17.359 -16.016 1 98 48 THR B O 1
ATOM 3389 N N . ASP B 1 49 ? 24.641 -16.188 -14.523 1 97.88 49 ASP B N 1
ATOM 3390 C CA . ASP B 1 49 ? 23.719 -15.727 -15.547 1 97.88 49 ASP B CA 1
ATOM 3391 C C . ASP B 1 49 ? 24.438 -14.898 -16.609 1 97.88 49 ASP B C 1
ATOM 3393 O O . ASP B 1 49 ? 25.172 -13.961 -16.281 1 97.88 49 ASP B O 1
ATOM 3397 N N . PRO B 1 50 ? 24.312 -15.234 -17.844 1 97.69 50 PRO B N 1
ATOM 3398 C CA . PRO B 1 50 ? 25 -14.469 -18.891 1 97.69 50 PRO B CA 1
ATOM 3399 C C . PRO B 1 50 ? 24.375 -13.094 -19.109 1 97.69 50 PRO B C 1
ATOM 3401 O O . PRO B 1 50 ? 24.953 -12.258 -19.812 1 97.69 50 PRO B O 1
ATOM 3404 N N . ASN B 1 51 ? 23.172 -12.898 -18.656 1 97.06 51 ASN B N 1
ATOM 3405 C CA . ASN B 1 51 ? 22.469 -11.625 -18.797 1 97.06 51 ASN B CA 1
ATOM 3406 C C . ASN B 1 51 ? 22.672 -10.727 -17.578 1 97.06 51 ASN B C 1
ATOM 3408 O O . ASN B 1 51 ? 22.875 -11.219 -16.469 1 97.06 51 ASN B O 1
ATOM 3412 N N . LYS B 1 52 ? 22.641 -9.453 -17.797 1 95.12 52 LYS B N 1
ATOM 3413 C CA . LYS B 1 52 ? 22.766 -8.461 -16.734 1 95.12 52 LYS B CA 1
ATOM 3414 C C . LYS B 1 52 ? 21.406 -7.82 -16.422 1 95.12 52 LYS B C 1
ATOM 3416 O O . LYS B 1 52 ? 20.516 -7.812 -17.266 1 95.12 52 LYS B O 1
ATOM 3421 N N . PRO B 1 53 ? 21.266 -7.316 -15.188 1 92 53 PRO B N 1
ATOM 3422 C CA . PRO B 1 53 ? 20.016 -6.668 -14.812 1 92 53 PRO B CA 1
ATOM 3423 C C . PRO B 1 53 ? 19.578 -5.586 -15.797 1 92 53 PRO B C 1
ATOM 3425 O O . PRO B 1 53 ? 18.391 -5.41 -16.047 1 92 53 PRO B O 1
ATOM 3428 N N . SER B 1 54 ? 20.484 -4.934 -16.422 1 90.69 54 SER B N 1
ATOM 3429 C CA . SER B 1 54 ? 20.203 -3.816 -17.328 1 90.69 54 SER B CA 1
ATOM 3430 C C . SER B 1 54 ? 19.5 -4.289 -18.594 1 90.69 54 SER B C 1
ATOM 3432 O O . SER B 1 54 ? 18.938 -3.48 -19.328 1 90.69 54 SER B O 1
ATOM 3434 N N . GLU B 1 55 ? 19.562 -5.613 -18.781 1 92.25 55 GLU B N 1
ATOM 3435 C CA . GLU B 1 55 ? 18.906 -6.168 -19.969 1 92.25 55 GLU B CA 1
ATOM 3436 C C . GLU B 1 55 ? 17.391 -6.203 -19.781 1 92.25 55 GLU B C 1
ATOM 3438 O O . GLU B 1 55 ? 16.656 -6.398 -20.75 1 92.25 55 GLU B O 1
ATOM 3443 N N . PHE B 1 56 ? 16.969 -5.996 -18.578 1 92.31 56 PHE B N 1
ATOM 3444 C CA . PHE B 1 56 ? 15.555 -5.969 -18.281 1 92.31 56 PHE B CA 1
ATOM 3445 C C . PHE B 1 56 ? 15.07 -4.539 -18.078 1 92.31 56 PHE B C 1
ATOM 3447 O O . PHE B 1 56 ? 15.18 -3.988 -16.969 1 92.31 56 PHE B O 1
ATOM 3454 N N . THR B 1 57 ? 14.492 -3.969 -19.047 1 84.5 57 THR B N 1
ATOM 3455 C CA . THR B 1 57 ? 14.203 -2.539 -19.125 1 84.5 57 THR B CA 1
ATOM 3456 C C . THR B 1 57 ? 13.227 -2.125 -18.031 1 84.5 57 THR B C 1
ATOM 3458 O O . THR B 1 57 ? 13.305 -1.004 -17.516 1 84.5 57 THR B O 1
ATOM 3461 N N . GLU B 1 58 ? 12.305 -3.021 -17.609 1 90.38 58 GLU B N 1
ATOM 3462 C CA . GLU B 1 58 ? 11.336 -2.693 -16.578 1 90.38 58 GLU B CA 1
ATOM 3463 C C . GLU B 1 58 ? 11.961 -2.783 -15.188 1 90.38 58 GLU B C 1
ATOM 3465 O O . GLU B 1 58 ? 11.383 -2.297 -14.211 1 90.38 58 GLU B O 1
ATOM 3470 N N . GLY B 1 59 ? 13.141 -3.387 -15.18 1 91.44 59 GLY B N 1
ATOM 3471 C CA . GLY B 1 59 ? 13.734 -3.725 -13.891 1 91.44 59 GLY B CA 1
ATOM 3472 C C . GLY B 1 59 ? 13.422 -5.141 -13.445 1 91.44 59 GLY B C 1
ATOM 3473 O O . GLY B 1 59 ? 12.453 -5.746 -13.922 1 91.44 59 GLY B O 1
ATOM 3474 N N . LEU B 1 60 ? 14.18 -5.703 -12.531 1 93.5 60 LEU B N 1
ATOM 3475 C CA . LEU B 1 60 ? 13.992 -7.066 -12.047 1 93.5 60 LEU B CA 1
ATOM 3476 C C . LEU B 1 60 ? 12.75 -7.16 -11.156 1 93.5 60 LEU B C 1
ATOM 3478 O O . LEU B 1 60 ? 12.547 -6.32 -10.281 1 93.5 60 LEU B O 1
ATOM 3482 N N . GLY B 1 61 ? 11.969 -8.141 -11.422 1 94.31 61 GLY B N 1
ATOM 3483 C CA . GLY B 1 61 ? 10.805 -8.43 -10.602 1 94.31 61 GLY B CA 1
ATOM 3484 C C . GLY B 1 61 ? 9.625 -7.527 -10.906 1 94.31 61 GLY B C 1
ATOM 3485 O O . GLY B 1 61 ? 8.617 -7.551 -10.188 1 94.31 61 GLY B O 1
ATOM 3486 N N . ARG B 1 62 ? 9.727 -6.691 -11.93 1 96.06 62 ARG B N 1
ATOM 3487 C CA . ARG B 1 62 ? 8.672 -5.766 -12.328 1 96.06 62 ARG B CA 1
ATOM 3488 C C . ARG B 1 62 ? 7.793 -6.375 -13.422 1 96.06 62 ARG B C 1
ATOM 3490 O O . ARG B 1 62 ? 8.25 -7.215 -14.195 1 96.06 62 ARG B O 1
ATOM 3497 N N . ILE B 1 63 ? 6.547 -5.965 -13.438 1 96.31 63 ILE B N 1
ATOM 3498 C CA . ILE B 1 63 ? 5.695 -6.539 -14.477 1 96.31 63 ILE B CA 1
ATOM 3499 C C . ILE B 1 63 ? 6.035 -5.91 -15.828 1 96.31 63 ILE B C 1
ATOM 3501 O O . ILE B 1 63 ? 6.379 -4.727 -15.898 1 96.31 63 ILE B O 1
ATOM 3505 N N . THR B 1 64 ? 5.973 -6.668 -16.875 1 94 64 THR B N 1
ATOM 3506 C CA . THR B 1 64 ? 6.293 -6.246 -18.234 1 94 64 THR B CA 1
ATOM 3507 C C . THR B 1 64 ? 5.156 -5.422 -18.828 1 94 64 THR B C 1
ATOM 3509 O O . THR B 1 64 ? 4.07 -5.344 -18.25 1 94 64 THR B O 1
ATOM 3512 N N . ILE B 1 65 ? 5.402 -4.848 -20 1 94.44 65 ILE B N 1
ATOM 3513 C CA . ILE B 1 65 ? 4.359 -4.137 -20.734 1 94.44 65 ILE B CA 1
ATOM 3514 C C . ILE B 1 65 ? 3.211 -5.09 -21.062 1 94.44 65 ILE B C 1
ATOM 3516 O O . ILE B 1 65 ? 2.041 -4.734 -20.906 1 94.44 65 ILE B O 1
ATOM 3520 N N . GLU B 1 66 ? 3.59 -6.312 -21.484 1 92.62 66 GLU B N 1
ATOM 3521 C CA . GLU B 1 66 ? 2.566 -7.312 -21.766 1 92.62 66 GLU B CA 1
ATOM 3522 C C . GLU B 1 66 ? 1.785 -7.668 -20.5 1 92.62 66 GLU B C 1
ATOM 3524 O O . GLU B 1 66 ? 0.574 -7.891 -20.562 1 92.62 66 GLU B O 1
ATOM 3529 N N . GLY B 1 67 ? 2.488 -7.789 -19.375 1 94.69 67 GLY B N 1
ATOM 3530 C CA . GLY B 1 67 ? 1.818 -8.023 -18.109 1 94.69 67 GLY B CA 1
ATOM 3531 C C . GLY B 1 67 ? 0.821 -6.938 -17.75 1 94.69 67 GLY B C 1
ATOM 3532 O O . GLY B 1 67 ? -0.282 -7.227 -17.281 1 94.69 67 GLY B O 1
ATOM 3533 N N . LYS B 1 68 ? 1.194 -5.715 -17.969 1 97.12 68 LYS B N 1
ATOM 3534 C CA . LYS B 1 68 ? 0.292 -4.594 -17.719 1 97.12 68 LYS B CA 1
ATOM 3535 C C . LYS B 1 68 ? -0.94 -4.672 -18.609 1 97.12 68 LYS B C 1
ATOM 3537 O O . LYS B 1 68 ? -2.061 -4.422 -18.156 1 97.12 68 LYS B O 1
ATOM 3542 N N . LYS B 1 69 ? -0.731 -5.031 -19.859 1 96.12 69 LYS B N 1
ATOM 3543 C CA . LYS B 1 69 ? -1.854 -5.188 -20.781 1 96.12 69 LYS B CA 1
ATOM 3544 C C . LYS B 1 69 ? -2.824 -6.254 -20.281 1 96.12 69 LYS B C 1
ATOM 3546 O O . LYS B 1 69 ? -4.043 -6.074 -20.344 1 96.12 69 LYS B O 1
ATOM 3551 N N . HIS B 1 70 ? -2.26 -7.359 -19.797 1 94.88 70 HIS B N 1
ATOM 3552 C CA . HIS B 1 70 ? -3.09 -8.445 -19.281 1 94.88 70 HIS B CA 1
ATOM 3553 C C . HIS B 1 70 ? -3.936 -7.977 -18.094 1 94.88 70 HIS B C 1
ATOM 3555 O O . HIS B 1 70 ? -5.125 -8.289 -18.031 1 94.88 70 HIS B O 1
ATOM 3561 N N . MET B 1 71 ? -3.32 -7.238 -17.25 1 96.94 71 MET B N 1
ATOM 3562 C CA . MET B 1 71 ? -4.035 -6.789 -16.062 1 96.94 71 MET B CA 1
ATOM 3563 C C . MET B 1 71 ? -5.09 -5.746 -16.422 1 96.94 71 MET B C 1
ATOM 3565 O O . MET B 1 71 ? -6.176 -5.73 -15.836 1 96.94 71 MET B O 1
ATOM 3569 N N . TYR B 1 72 ? -4.758 -4.859 -17.312 1 97.12 72 TYR B N 1
ATOM 3570 C CA . TYR B 1 72 ? -5.719 -3.865 -17.781 1 97.12 72 TYR B CA 1
ATOM 3571 C C . TYR B 1 72 ? -6.922 -4.535 -18.422 1 97.12 72 TYR B C 1
ATOM 3573 O O . TYR B 1 72 ? -8.07 -4.145 -18.188 1 97.12 72 TYR B O 1
ATOM 3581 N N . ARG B 1 73 ? -6.672 -5.562 -19.188 1 95.94 73 ARG B N 1
ATOM 3582 C CA . ARG B 1 73 ? -7.742 -6.34 -19.797 1 95.94 73 ARG B CA 1
ATOM 3583 C C . ARG B 1 73 ? -8.617 -7 -18.734 1 95.94 73 ARG B C 1
ATOM 3585 O O . ARG B 1 73 ? -9.844 -7.055 -18.875 1 95.94 73 ARG B O 1
ATOM 3592 N N . MET B 1 74 ? -7.996 -7.516 -17.734 1 96 74 MET B N 1
ATOM 3593 C CA . MET B 1 74 ? -8.773 -8.102 -16.641 1 96 74 MET B CA 1
ATOM 3594 C C . MET B 1 74 ? -9.711 -7.07 -16.031 1 96 74 MET B C 1
ATOM 3596 O O . MET B 1 74 ? -10.883 -7.355 -15.781 1 96 74 MET B O 1
ATOM 3600 N N . GLY B 1 75 ? -9.148 -5.871 -15.758 1 97.25 75 GLY B N 1
ATOM 3601 C CA . GLY B 1 75 ? -9.992 -4.805 -15.234 1 97.25 75 GLY B CA 1
ATOM 3602 C C . GLY B 1 75 ? -11.172 -4.484 -16.141 1 97.25 75 GLY B C 1
ATOM 3603 O O . GLY B 1 75 ? -12.297 -4.324 -15.656 1 97.25 75 GLY B O 1
ATOM 3604 N N . ASN B 1 76 ? -10.938 -4.445 -17.438 1 96.19 76 ASN B N 1
ATOM 3605 C CA . ASN B 1 76 ? -11.992 -4.18 -18.406 1 96.19 76 ASN B CA 1
ATOM 3606 C C . ASN B 1 76 ? -13.039 -5.289 -18.406 1 96.19 76 ASN B C 1
ATOM 3608 O O . ASN B 1 76 ? -14.234 -5.016 -18.5 1 96.19 76 ASN B O 1
ATOM 3612 N N . GLN B 1 77 ? -12.578 -6.484 -18.344 1 94.5 77 GLN B N 1
ATOM 3613 C CA . GLN B 1 77 ? -13.484 -7.625 -18.328 1 94.5 77 GLN B CA 1
ATOM 3614 C C . GLN B 1 77 ? -14.383 -7.602 -17.094 1 94.5 77 GLN B C 1
ATOM 3616 O O . GLN B 1 77 ? -15.578 -7.871 -17.188 1 94.5 77 GLN B O 1
ATOM 3621 N N . LEU B 1 78 ? -13.781 -7.277 -15.969 1 96.38 78 LEU B N 1
ATOM 3622 C CA . LEU B 1 78 ? -14.562 -7.16 -14.742 1 96.38 78 LEU B CA 1
ATOM 3623 C C . LEU B 1 78 ? -15.578 -6.027 -14.852 1 96.38 78 LEU B C 1
ATOM 3625 O O . LEU B 1 78 ? -16.719 -6.16 -14.398 1 96.38 78 LEU B O 1
ATOM 3629 N N . ARG B 1 79 ? -15.18 -4.926 -15.461 1 96.69 79 ARG B N 1
ATOM 3630 C CA . ARG B 1 79 ? -16.062 -3.791 -15.68 1 96.69 79 ARG B CA 1
ATOM 3631 C C . ARG B 1 79 ? -17.281 -4.199 -16.5 1 96.69 79 ARG B C 1
ATOM 3633 O O . ARG B 1 79 ? -18.422 -3.855 -16.172 1 96.69 79 ARG B O 1
ATOM 3640 N N . ILE B 1 80 ? -17.031 -4.918 -17.531 1 94.94 80 ILE B N 1
ATOM 3641 C CA . ILE B 1 80 ? -18.109 -5.352 -18.422 1 94.94 80 ILE B CA 1
ATOM 3642 C C . ILE B 1 80 ? -19.016 -6.34 -17.688 1 94.94 80 ILE B C 1
ATOM 3644 O O . ILE B 1 80 ? -20.234 -6.199 -17.703 1 94.94 80 ILE B O 1
ATOM 3648 N N . ARG B 1 81 ? -18.484 -7.227 -17.016 1 93.5 81 ARG B N 1
ATOM 3649 C CA . ARG B 1 81 ? -19.25 -8.281 -16.359 1 93.5 81 ARG B CA 1
ATOM 3650 C C . ARG B 1 81 ? -20.141 -7.703 -15.266 1 93.5 81 ARG B C 1
ATOM 3652 O O . ARG B 1 81 ? -21.266 -8.156 -15.078 1 93.5 81 ARG B O 1
ATOM 3659 N N . TYR B 1 82 ? -19.594 -6.734 -14.586 1 96.94 82 TYR B N 1
ATOM 3660 C CA . TYR B 1 82 ? -20.312 -6.262 -13.398 1 96.94 82 TYR B CA 1
ATOM 3661 C C . TYR B 1 82 ? -20.844 -4.852 -13.609 1 96.94 82 TYR B C 1
ATOM 3663 O O . TYR B 1 82 ? -20.984 -4.082 -12.656 1 96.94 82 TYR B O 1
ATOM 3671 N N . LYS B 1 83 ? -21.094 -4.453 -14.82 1 96 83 LYS B N 1
ATOM 3672 C CA . LYS B 1 83 ? -21.531 -3.113 -15.203 1 96 83 LYS B CA 1
ATOM 3673 C C . LYS B 1 83 ? -22.828 -2.74 -14.508 1 96 83 LYS B C 1
ATOM 3675 O O . LYS B 1 83 ? -23.094 -1.563 -14.242 1 96 83 LYS B O 1
ATOM 3680 N N . ASP B 1 84 ? -23.688 -3.727 -14.156 1 96.31 84 ASP B N 1
ATOM 3681 C CA . ASP B 1 84 ? -24.984 -3.459 -13.547 1 96.31 84 ASP B CA 1
ATOM 3682 C C . ASP B 1 84 ? -24.906 -3.492 -12.023 1 96.31 84 ASP B C 1
ATOM 3684 O O . ASP B 1 84 ? -25.875 -3.203 -11.328 1 96.31 84 ASP B O 1
ATOM 3688 N N . PHE B 1 85 ? -23.812 -3.879 -11.5 1 97.19 85 PHE B N 1
ATOM 3689 C CA . PHE B 1 85 ? -23.641 -4.016 -10.062 1 97.19 85 PHE B CA 1
ATOM 3690 C C . PHE B 1 85 ? -22.688 -2.949 -9.531 1 97.19 85 PHE B C 1
ATOM 3692 O O . PHE B 1 85 ? -22.906 -2.385 -8.461 1 97.19 85 PHE B O 1
ATOM 3699 N N . LEU B 1 86 ? -21.625 -2.729 -10.312 1 97.25 86 LEU B N 1
ATOM 3700 C CA . LEU B 1 86 ? -20.609 -1.753 -9.93 1 97.25 86 LEU B CA 1
ATOM 3701 C C . LEU B 1 86 ? -20.828 -0.429 -10.656 1 97.25 86 LEU B C 1
ATOM 3703 O O . LEU B 1 86 ? -21.25 -0.412 -11.812 1 97.25 86 LEU B O 1
ATOM 3707 N N . THR B 1 87 ? -20.547 0.633 -9.945 1 95.81 87 THR B N 1
ATOM 3708 C CA . THR B 1 87 ? -20.438 1.954 -10.555 1 95.81 87 THR B CA 1
ATOM 3709 C C . THR B 1 87 ? -18.984 2.375 -10.68 1 95.81 87 THR B C 1
ATOM 3711 O O . THR B 1 87 ? -18.094 1.526 -10.75 1 95.81 87 THR B O 1
ATOM 3714 N N . PHE B 1 88 ? -18.75 3.654 -10.773 1 95.31 88 PHE B N 1
ATOM 3715 C CA . PHE B 1 88 ? -17.391 4.152 -10.906 1 95.31 88 PHE B CA 1
ATOM 3716 C C . PHE B 1 88 ? -16.922 4.801 -9.609 1 95.31 88 PHE B C 1
ATOM 3718 O O . PHE B 1 88 ? -15.914 5.516 -9.602 1 95.31 88 PHE B O 1
ATOM 3725 N N . ASP B 1 89 ? -17.703 4.562 -8.484 1 94.94 89 ASP B N 1
ATOM 3726 C CA . ASP B 1 89 ? -17.328 5 -7.141 1 94.94 89 ASP B CA 1
ATOM 3727 C C . ASP B 1 89 ? -16.25 4.098 -6.547 1 94.94 89 ASP B C 1
ATOM 3729 O O . ASP B 1 89 ? -16.516 2.934 -6.242 1 94.94 89 ASP B O 1
ATOM 3733 N N . THR B 1 90 ? -15.102 4.652 -6.34 1 96.31 90 THR B N 1
ATOM 3734 C CA . THR B 1 90 ? -13.961 3.854 -5.906 1 96.31 90 THR B CA 1
ATOM 3735 C C . THR B 1 90 ? -14.148 3.391 -4.461 1 96.31 90 THR B C 1
ATOM 3737 O O . THR B 1 90 ? -13.391 2.553 -3.973 1 96.31 90 THR B O 1
ATOM 3740 N N . ASN B 1 91 ? -15.18 3.857 -3.756 1 94.69 91 ASN B N 1
ATOM 3741 C CA . ASN B 1 91 ? -15.469 3.381 -2.408 1 94.69 91 ASN B CA 1
ATOM 3742 C C . ASN B 1 91 ? -16.078 1.982 -2.426 1 94.69 91 ASN B C 1
ATOM 3744 O O . ASN B 1 91 ? -16.156 1.322 -1.389 1 94.69 91 ASN B O 1
ATOM 3748 N N . GLU B 1 92 ? -16.438 1.507 -3.58 1 96.88 92 GLU B N 1
ATOM 3749 C CA . GLU B 1 92 ? -17.078 0.195 -3.711 1 96.88 92 GLU B CA 1
ATOM 3750 C C . GLU B 1 92 ? -16.047 -0.925 -3.523 1 96.88 92 GLU B C 1
ATOM 3752 O O . GLU B 1 92 ? -16.422 -2.07 -3.26 1 96.88 92 GLU B O 1
ATOM 3757 N N . ILE B 1 93 ? -14.742 -0.557 -3.607 1 98.12 93 ILE B N 1
ATOM 3758 C CA . ILE B 1 93 ? -13.742 -1.614 -3.631 1 98.12 93 ILE B CA 1
ATOM 3759 C C . ILE B 1 93 ? -12.82 -1.481 -2.416 1 98.12 93 ILE B C 1
ATOM 3761 O O . ILE B 1 93 ? -12.477 -0.369 -2.01 1 98.12 93 ILE B O 1
ATOM 3765 N N . LYS B 1 94 ? -12.523 -2.551 -1.825 1 97.81 94 LYS B N 1
ATOM 3766 C CA . LYS B 1 94 ? -11.352 -2.703 -0.963 1 97.81 94 LYS B CA 1
ATOM 3767 C C . LYS B 1 94 ? -10.273 -3.545 -1.642 1 97.81 94 LYS B C 1
ATOM 3769 O O . LYS B 1 94 ? -10.461 -4.746 -1.845 1 97.81 94 LYS B O 1
ATOM 3774 N N . ALA B 1 95 ? -9.188 -2.891 -1.977 1 98.31 95 ALA B N 1
ATOM 3775 C CA . ALA B 1 95 ? -8.094 -3.553 -2.674 1 98.31 95 ALA B CA 1
ATOM 3776 C C . ALA B 1 95 ? -6.906 -3.781 -1.739 1 98.31 95 ALA B C 1
ATOM 3778 O O . ALA B 1 95 ? -6.461 -2.857 -1.053 1 98.31 95 ALA B O 1
ATOM 3779 N N . ARG B 1 96 ? -6.434 -4.992 -1.714 1 97.69 96 ARG B N 1
ATOM 3780 C CA . ARG B 1 96 ? -5.25 -5.355 -0.943 1 97.69 96 ARG B CA 1
ATOM 3781 C C . ARG B 1 96 ? -4.238 -6.102 -1.811 1 97.69 96 ARG B C 1
ATOM 3783 O O . ARG B 1 96 ? -4.613 -6.977 -2.596 1 97.69 96 ARG B O 1
ATOM 3790 N N . SER B 1 97 ? -2.988 -5.738 -1.656 1 98.19 97 SER B N 1
ATOM 3791 C CA . SER B 1 97 ? -1.935 -6.371 -2.443 1 98.19 97 SER B CA 1
ATOM 3792 C C . SER B 1 97 ? -0.806 -6.879 -1.552 1 98.19 97 SER B C 1
ATOM 3794 O O . SER B 1 97 ? -0.5 -6.27 -0.524 1 98.19 97 SER B O 1
ATOM 3796 N N . SER B 1 98 ? -0.262 -8.078 -1.997 1 97.62 98 SER B N 1
ATOM 3797 C CA . SER B 1 98 ? 1.059 -8.391 -1.46 1 97.62 98 SER B CA 1
ATOM 3798 C C . SER B 1 98 ? 2.018 -7.215 -1.634 1 97.62 98 SER B C 1
ATOM 3800 O O . SER B 1 98 ? 1.928 -6.473 -2.613 1 97.62 98 SER B O 1
ATOM 3802 N N . GLY B 1 99 ? 2.922 -7.098 -0.747 1 96.69 99 GLY B N 1
ATOM 3803 C CA . GLY B 1 99 ? 3.809 -5.945 -0.703 1 96.69 99 GLY B CA 1
ATOM 3804 C C . GLY B 1 99 ? 4.887 -5.98 -1.771 1 96.69 99 GLY B C 1
ATOM 3805 O O . GLY B 1 99 ? 5.699 -5.062 -1.871 1 96.69 99 GLY B O 1
ATOM 3806 N N . ARG B 1 100 ? 4.918 -6.996 -2.605 1 96.88 100 ARG B N 1
ATOM 3807 C CA . ARG B 1 100 ? 5.883 -7.039 -3.697 1 96.88 100 ARG B CA 1
ATOM 3808 C C . ARG B 1 100 ? 5.461 -6.117 -4.836 1 96.88 100 ARG B C 1
ATOM 3810 O O . ARG B 1 100 ? 4.281 -6.051 -5.188 1 96.88 100 ARG B O 1
ATOM 3817 N N . ASP B 1 101 ? 6.398 -5.457 -5.469 1 97 101 ASP B N 1
ATOM 3818 C CA . ASP B 1 101 ? 6.133 -4.445 -6.484 1 97 101 ASP B CA 1
ATOM 3819 C C . ASP B 1 101 ? 5.289 -5.016 -7.621 1 97 101 ASP B C 1
ATOM 3821 O O . ASP B 1 101 ? 4.363 -4.355 -8.102 1 97 101 ASP B O 1
ATOM 3825 N N . ARG B 1 102 ? 5.574 -6.223 -8.008 1 97.31 102 ARG B N 1
ATOM 3826 C CA . ARG B 1 102 ? 4.855 -6.832 -9.117 1 97.31 102 ARG B CA 1
ATOM 3827 C C . ARG B 1 102 ? 3.377 -7.008 -8.781 1 97.31 102 ARG B C 1
ATOM 3829 O O . ARG B 1 102 ? 2.518 -6.902 -9.664 1 97.31 102 ARG B O 1
ATOM 3836 N N . CYS B 1 103 ? 3.072 -7.297 -7.535 1 98.31 103 CYS B N 1
ATOM 3837 C CA . CYS B 1 103 ? 1.682 -7.438 -7.117 1 98.31 103 CYS B CA 1
ATOM 3838 C C . CYS B 1 103 ? 0.996 -6.082 -7.027 1 98.31 103 CYS B C 1
ATOM 3840 O O . CYS B 1 103 ? -0.135 -5.922 -7.492 1 98.31 103 CYS B O 1
ATOM 3842 N N . ILE B 1 104 ? 1.684 -5.113 -6.496 1 98.56 104 ILE B N 1
ATOM 3843 C CA . ILE B 1 104 ? 1.133 -3.77 -6.359 1 98.56 104 ILE B CA 1
ATOM 3844 C C . ILE B 1 104 ? 0.835 -3.189 -7.738 1 98.56 104 ILE B C 1
ATOM 3846 O O . ILE B 1 104 ? -0.264 -2.689 -7.984 1 98.56 104 ILE B O 1
ATOM 3850 N N . GLU B 1 105 ? 1.739 -3.322 -8.641 1 98.5 105 GLU B N 1
ATOM 3851 C CA . GLU B 1 105 ? 1.555 -2.812 -10 1 98.5 105 GLU B CA 1
ATOM 3852 C C . GLU B 1 105 ? 0.4 -3.52 -10.703 1 98.5 105 GLU B C 1
ATOM 3854 O O . GLU B 1 105 ? -0.354 -2.895 -11.453 1 98.5 105 GLU B O 1
ATOM 3859 N N . SER B 1 106 ? 0.373 -4.809 -10.453 1 98.62 106 SER B N 1
ATOM 3860 C CA . SER B 1 106 ? -0.709 -5.578 -11.062 1 98.62 106 SER B CA 1
ATOM 3861 C C . SER B 1 106 ? -2.07 -5.098 -10.57 1 98.62 106 SER B C 1
ATOM 3863 O O . SER B 1 106 ? -2.99 -4.906 -11.375 1 98.62 106 SER B O 1
ATOM 3865 N N . MET B 1 107 ? -2.186 -4.875 -9.281 1 98.88 107 MET B N 1
ATOM 3866 C CA . MET B 1 107 ? -3.428 -4.359 -8.711 1 98.88 107 MET B CA 1
ATOM 3867 C C . MET B 1 107 ? -3.734 -2.965 -9.25 1 98.88 107 MET B C 1
ATOM 3869 O O . MET B 1 107 ? -4.867 -2.686 -9.648 1 98.88 107 MET B O 1
ATOM 3873 N N . GLN B 1 108 ? -2.703 -2.113 -9.25 1 98.81 108 GLN B N 1
ATOM 3874 C CA . GLN B 1 108 ? -2.889 -0.751 -9.742 1 98.81 108 GLN B CA 1
ATOM 3875 C C . GLN B 1 108 ? -3.422 -0.746 -11.172 1 98.81 108 GLN B C 1
ATOM 3877 O O . GLN B 1 108 ? -4.328 0.023 -11.492 1 98.81 108 GLN B O 1
ATOM 3882 N N . THR B 1 109 ? -2.91 -1.606 -11.961 1 98.69 109 THR B N 1
ATOM 3883 C CA . THR B 1 109 ? -3.277 -1.649 -13.375 1 98.69 109 THR B CA 1
ATOM 3884 C C . THR B 1 109 ? -4.691 -2.197 -13.547 1 98.69 109 THR B C 1
ATOM 3886 O O . THR B 1 109 ? -5.48 -1.654 -14.32 1 98.69 109 THR B O 1
ATOM 3889 N N . MET B 1 110 ? -4.996 -3.213 -12.844 1 98.62 110 MET B N 1
ATOM 3890 C CA . MET B 1 110 ? -6.328 -3.805 -12.93 1 98.62 110 MET B CA 1
ATOM 3891 C C . MET B 1 110 ? -7.395 -2.805 -12.5 1 98.62 110 MET B C 1
ATOM 3893 O O . MET B 1 110 ? -8.398 -2.627 -13.195 1 98.62 110 MET B O 1
ATOM 3897 N N . VAL B 1 111 ? -7.188 -2.08 -11.43 1 98.81 111 VAL B N 1
ATOM 3898 C CA . VAL B 1 111 ? -8.219 -1.188 -10.906 1 98.81 111 VAL B CA 1
ATOM 3899 C C . VAL B 1 111 ? -8.273 0.085 -11.75 1 98.81 111 VAL B C 1
ATOM 3901 O O . VAL B 1 111 ? -9.297 0.78 -11.766 1 98.81 111 VAL B O 1
ATOM 3904 N N . ALA B 1 112 ? -7.184 0.436 -12.398 1 98.5 112 ALA B N 1
ATOM 3905 C CA . ALA B 1 112 ? -7.219 1.566 -13.328 1 98.5 112 ALA B CA 1
ATOM 3906 C C . ALA B 1 112 ? -8.273 1.357 -14.414 1 98.5 112 ALA B C 1
ATOM 3908 O O . ALA B 1 112 ? -8.977 2.295 -14.789 1 98.5 112 ALA B O 1
ATOM 3909 N N . ALA B 1 113 ? -8.312 0.141 -14.883 1 98.25 113 ALA B N 1
ATOM 3910 C CA . ALA B 1 113 ? -9.297 -0.186 -15.906 1 98.25 113 ALA B CA 1
ATOM 3911 C C . ALA B 1 113 ? -10.688 -0.34 -15.297 1 98.25 113 ALA B C 1
ATOM 3913 O O . ALA B 1 113 ? -11.68 0.141 -15.852 1 98.25 113 ALA B O 1
ATOM 3914 N N . LEU B 1 114 ? -10.797 -0.952 -14.188 1 98.5 114 LEU B N 1
ATOM 3915 C CA . LEU B 1 114 ? -12.07 -1.239 -13.539 1 98.5 114 LEU B CA 1
ATOM 3916 C C . LEU B 1 114 ? -12.789 0.05 -13.156 1 98.5 114 LEU B C 1
ATOM 3918 O O . LEU B 1 114 ? -14.016 0.124 -13.219 1 98.5 114 LEU B O 1
ATOM 3922 N N . TYR B 1 115 ? -12.039 1.064 -12.773 1 98.12 115 TYR B N 1
ATOM 3923 C CA . TYR B 1 115 ? -12.617 2.305 -12.273 1 98.12 115 TYR B CA 1
ATOM 3924 C C . TYR B 1 115 ? -12.148 3.498 -13.102 1 98.12 115 TYR B C 1
ATOM 3926 O O . TYR B 1 115 ? -11.828 4.555 -12.547 1 98.12 115 TYR B O 1
ATOM 3934 N N . GLU B 1 116 ? -12.023 3.277 -14.367 1 97.19 116 GLU B N 1
ATOM 3935 C CA . GLU B 1 116 ? -11.812 4.438 -15.227 1 97.19 116 GLU B CA 1
ATOM 3936 C C . GLU B 1 116 ? -12.844 5.527 -14.938 1 97.19 116 GLU B C 1
ATOM 3938 O O . GLU B 1 116 ? -14.047 5.258 -14.914 1 97.19 116 GLU B O 1
ATOM 3943 N N . PRO B 1 117 ? -12.344 6.742 -14.648 1 95.88 117 PRO B N 1
ATOM 3944 C CA . PRO B 1 117 ? -13.273 7.777 -14.188 1 95.88 117 PRO B CA 1
ATOM 3945 C C . PRO B 1 117 ? -14.234 8.234 -15.281 1 95.88 117 PRO B C 1
ATOM 3947 O O . PRO B 1 117 ? -13.867 8.273 -16.453 1 95.88 117 PRO B O 1
ATOM 3950 N N . ARG B 1 118 ? -15.398 8.547 -14.812 1 91.56 118 ARG B N 1
ATOM 3951 C CA . ARG B 1 118 ? -16.344 9.281 -15.633 1 91.56 118 ARG B CA 1
ATOM 3952 C C . ARG B 1 118 ? -16.141 10.781 -15.516 1 91.56 118 ARG B C 1
ATOM 3954 O O . ARG B 1 118 ? -15.312 11.234 -14.711 1 91.56 118 ARG B O 1
ATOM 3961 N N . ASN B 1 119 ? -16.812 11.539 -16.203 1 82.56 119 ASN B N 1
ATOM 3962 C CA . ASN B 1 119 ? -16.531 12.969 -16.328 1 82.56 119 ASN B CA 1
ATOM 3963 C C . ASN B 1 119 ? -16.547 13.656 -14.961 1 82.56 119 ASN B C 1
ATOM 3965 O O . ASN B 1 119 ? -15.641 14.438 -14.656 1 82.56 119 ASN B O 1
ATOM 3969 N N . ASP B 1 120 ? -17.406 13.352 -14.078 1 84.5 120 ASP B N 1
ATOM 3970 C CA . ASP B 1 120 ? -17.531 14.039 -12.789 1 84.5 120 ASP B CA 1
ATOM 3971 C C . ASP B 1 120 ? -16.406 13.617 -11.836 1 84.5 120 ASP B C 1
ATOM 3973 O O . ASP B 1 120 ? -16.172 14.281 -10.828 1 84.5 120 ASP B O 1
ATOM 3977 N N . GLN B 1 121 ? -15.672 12.609 -12.211 1 87.44 121 GLN B N 1
ATOM 3978 C CA . GLN B 1 121 ? -14.625 12.086 -11.336 1 87.44 121 GLN B CA 1
ATOM 3979 C C . GLN B 1 121 ? -13.242 12.523 -11.82 1 87.44 121 GLN B C 1
ATOM 3981 O O . GLN B 1 121 ? -12.25 12.336 -11.117 1 87.44 121 GLN B O 1
ATOM 3986 N N . LYS B 1 122 ? -13.219 13.125 -12.945 1 93.31 122 LYS B N 1
ATOM 3987 C CA . LYS B 1 122 ? -11.938 13.5 -13.539 1 93.31 122 LYS B CA 1
ATOM 3988 C C . LYS B 1 122 ? -11.383 14.766 -12.883 1 93.31 122 LYS B C 1
ATOM 3990 O O . LYS B 1 122 ? -12.086 15.766 -12.758 1 93.31 122 LYS B O 1
ATOM 3995 N N . PHE B 1 123 ? -10.211 14.719 -12.43 1 95.44 123 PHE B N 1
ATOM 3996 C CA . PHE B 1 123 ? -9.523 15.891 -11.906 1 95.44 123 PHE B CA 1
ATOM 3997 C C . PHE B 1 123 ? -8.57 16.469 -12.945 1 95.44 123 PHE B C 1
ATOM 3999 O O . PHE B 1 123 ? -8.102 17.609 -12.789 1 95.44 123 PHE B O 1
ATOM 4006 N N . GLU B 1 124 ? -8.242 15.703 -13.883 1 94.69 124 GLU B N 1
ATOM 4007 C CA . GLU B 1 124 ? -7.48 16.062 -15.078 1 94.69 124 GLU B CA 1
ATOM 4008 C C . GLU B 1 124 ? -8.195 15.594 -16.344 1 94.69 124 GLU B C 1
ATOM 4010 O O . GLU B 1 124 ? -8.281 14.398 -16.609 1 94.69 124 GLU B O 1
ATOM 4015 N N . PRO B 1 125 ? -8.719 16.5 -17.125 1 91.5 125 PRO B N 1
ATOM 4016 C CA . PRO B 1 125 ? -9.625 16.172 -18.234 1 91.5 125 PRO B CA 1
ATOM 4017 C C . PRO B 1 125 ? -9.039 15.156 -19.203 1 91.5 125 PRO B C 1
ATOM 4019 O O . PRO B 1 125 ? -9.766 14.312 -19.734 1 91.5 125 PRO B O 1
ATOM 4022 N N . ARG B 1 126 ? -7.793 15.148 -19.438 1 90.5 126 ARG B N 1
ATOM 4023 C CA . ARG B 1 126 ? -7.207 14.281 -20.453 1 90.5 126 ARG B CA 1
ATOM 4024 C C . ARG B 1 126 ? -6.684 12.984 -19.844 1 90.5 126 ARG B C 1
ATOM 4026 O O . ARG B 1 126 ? -6.113 12.148 -20.547 1 90.5 126 ARG B O 1
ATOM 4033 N N . LEU B 1 127 ? -6.922 12.805 -18.578 1 95.81 127 LEU B N 1
ATOM 4034 C CA . LEU B 1 127 ? -6.406 11.625 -17.891 1 95.81 127 LEU B CA 1
ATOM 4035 C C . LEU B 1 127 ? -7.539 10.656 -17.562 1 95.81 127 LEU B C 1
ATOM 4037 O O . LEU B 1 127 ? -8.383 10.961 -16.703 1 95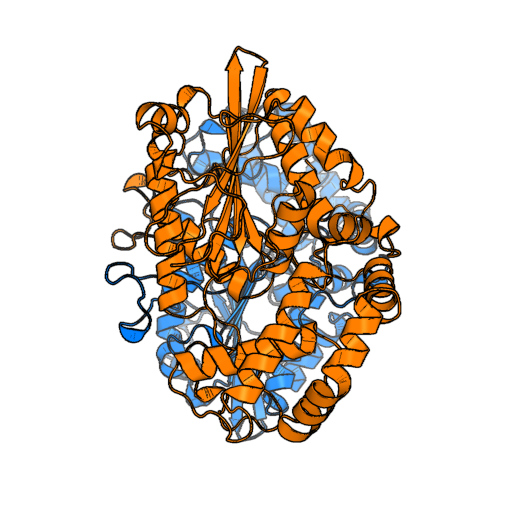.81 127 LEU B O 1
ATOM 4041 N N . ALA B 1 128 ? -7.574 9.555 -18.234 1 96.19 128 ALA B N 1
ATOM 4042 C CA . ALA B 1 128 ? -8.594 8.539 -18 1 96.19 128 ALA B CA 1
ATOM 4043 C C . ALA B 1 128 ? -8.18 7.613 -16.859 1 96.19 128 ALA B C 1
ATOM 4045 O O . ALA B 1 128 ? -8.148 6.391 -17.016 1 96.19 128 ALA B O 1
ATOM 4046 N N . TRP B 1 129 ? -7.863 8.219 -15.789 1 97.94 129 TRP B N 1
ATOM 4047 C CA . TRP B 1 129 ? -7.406 7.484 -14.609 1 97.94 129 TRP B CA 1
ATOM 4048 C C . TRP B 1 129 ? -7.789 8.219 -13.328 1 97.94 129 TRP B C 1
ATOM 4050 O O . TRP B 1 129 ? -7.781 9.453 -13.289 1 97.94 129 TRP B O 1
ATOM 4060 N N . GLN B 1 130 ? -8.109 7.52 -12.289 1 97.81 130 GLN B N 1
ATOM 4061 C CA . GLN B 1 130 ? -8.312 8.039 -10.945 1 97.81 130 GLN B CA 1
ATOM 4062 C C . GLN B 1 130 ? -7.699 7.109 -9.898 1 97.81 130 GLN B C 1
ATOM 4064 O O . GLN B 1 130 ? -7.578 5.906 -10.133 1 97.81 130 GLN B O 1
ATOM 4069 N N . PRO B 1 131 ? -7.305 7.625 -8.781 1 98.06 131 PRO B N 1
ATOM 4070 C CA . PRO B 1 131 ? -6.672 6.781 -7.762 1 98.06 131 PRO B CA 1
ATOM 4071 C C . PRO B 1 131 ? -7.668 5.871 -7.043 1 98.06 131 PRO B C 1
ATOM 4073 O O . PRO B 1 131 ? -8.805 6.277 -6.785 1 98.06 131 PRO B O 1
ATOM 4076 N N . VAL B 1 132 ? -7.285 4.66 -6.805 1 98.25 132 VAL B N 1
ATOM 4077 C CA . VAL B 1 132 ? -7.941 3.678 -5.949 1 98.25 132 VAL B CA 1
ATOM 4078 C C . VAL B 1 132 ? -6.98 3.227 -4.852 1 98.25 132 VAL B C 1
ATOM 4080 O O . VAL B 1 132 ? -5.938 2.637 -5.133 1 98.25 132 VAL B O 1
ATOM 4083 N N . PRO B 1 133 ? -7.332 3.502 -3.631 1 97.69 133 PRO B N 1
ATOM 4084 C CA . PRO B 1 133 ? -6.41 3.1 -2.568 1 97.69 133 PRO B CA 1
ATOM 4085 C C . PRO B 1 133 ? -6.156 1.594 -2.545 1 97.69 133 PRO B C 1
ATOM 4087 O O . PRO B 1 133 ? -7.098 0.804 -2.631 1 97.69 133 PRO B O 1
ATOM 4090 N N . ILE B 1 134 ? -4.93 1.249 -2.447 1 98.38 134 ILE B N 1
ATOM 4091 C CA . ILE B 1 134 ? -4.492 -0.139 -2.363 1 98.38 134 ILE B CA 1
ATOM 4092 C C . ILE B 1 134 ? -3.691 -0.351 -1.079 1 98.38 134 ILE B C 1
ATOM 4094 O O . ILE B 1 134 ? -2.617 0.228 -0.907 1 98.38 134 ILE B O 1
ATOM 4098 N N . ALA B 1 135 ? -4.223 -1.14 -0.234 1 96.25 135 ALA B N 1
ATOM 4099 C CA . ALA B 1 135 ? -3.525 -1.467 1.006 1 96.25 135 ALA B CA 1
ATOM 4100 C C . ALA B 1 135 ? -2.471 -2.545 0.773 1 96.25 135 ALA B C 1
ATOM 4102 O O . ALA B 1 135 ? -2.664 -3.445 -0.048 1 96.25 135 ALA B O 1
ATOM 4103 N N . SER B 1 136 ? -1.387 -2.443 1.443 1 95.69 136 SER B N 1
ATOM 4104 C CA . SER B 1 136 ? -0.351 -3.473 1.466 1 95.69 136 SER B CA 1
ATOM 4105 C C . SER B 1 136 ? 0.362 -3.51 2.812 1 95.69 136 SER B C 1
ATOM 4107 O O . SER B 1 136 ? -0.062 -2.85 3.764 1 95.69 136 SER B O 1
ATOM 4109 N N . MET B 1 137 ? 1.354 -4.285 2.951 1 93.94 137 MET B N 1
ATOM 4110 C CA . MET B 1 137 ? 2.172 -4.359 4.16 1 93.94 137 MET B CA 1
ATOM 4111 C C . MET B 1 137 ? 3.48 -5.094 3.885 1 93.94 137 MET B C 1
ATOM 4113 O O . MET B 1 137 ? 3.635 -5.73 2.84 1 93.94 137 MET B O 1
ATOM 4117 N N . PRO B 1 138 ? 4.438 -4.965 4.816 1 93.25 138 PRO B N 1
ATOM 4118 C CA . PRO B 1 138 ? 5.676 -5.727 4.633 1 93.25 138 PRO B CA 1
ATOM 4119 C C . PRO B 1 138 ? 5.43 -7.227 4.48 1 93.25 138 PRO B C 1
ATOM 4121 O O . PRO B 1 138 ? 4.652 -7.805 5.246 1 93.25 138 PRO B O 1
ATOM 4124 N N . VAL B 1 139 ? 6.098 -7.785 3.551 1 94.31 139 VAL B N 1
ATOM 4125 C CA . VAL B 1 139 ? 5.77 -9.141 3.113 1 94.31 139 VAL B CA 1
ATOM 4126 C C . VAL B 1 139 ? 6.055 -10.133 4.238 1 94.31 139 VAL B C 1
ATOM 4128 O O . VAL B 1 139 ? 5.332 -11.117 4.402 1 94.31 139 VAL B O 1
ATOM 4131 N N . ASP B 1 140 ? 6.996 -9.883 5.113 1 91.88 140 ASP B N 1
ATOM 4132 C CA . ASP B 1 140 ? 7.41 -10.836 6.141 1 91.88 140 ASP B CA 1
ATOM 4133 C C . ASP B 1 140 ? 6.297 -11.055 7.164 1 91.88 140 ASP B C 1
ATOM 4135 O O . ASP B 1 140 ? 6.23 -12.117 7.793 1 91.88 140 ASP B O 1
ATOM 4139 N N . ILE B 1 141 ? 5.406 -10.133 7.262 1 90.81 141 ILE B N 1
ATOM 4140 C CA . ILE B 1 141 ? 4.363 -10.258 8.273 1 90.81 141 ILE B CA 1
ATOM 4141 C C . ILE B 1 141 ? 3.004 -10.406 7.598 1 90.81 141 ILE B C 1
ATOM 4143 O O . ILE B 1 141 ? 1.969 -10.406 8.266 1 90.81 141 ILE B O 1
ATOM 4147 N N . ASP B 1 142 ? 2.979 -10.516 6.316 1 93.56 142 ASP B N 1
ATOM 4148 C CA . ASP B 1 142 ? 1.729 -10.648 5.574 1 93.56 142 ASP B CA 1
ATOM 4149 C C . ASP B 1 142 ? 1.367 -12.117 5.367 1 93.56 142 ASP B C 1
ATOM 4151 O O . ASP B 1 142 ? 1.483 -12.641 4.258 1 93.56 142 ASP B O 1
ATOM 4155 N N . GLY B 1 143 ? 0.792 -12.68 6.328 1 93.12 143 GLY B N 1
ATOM 4156 C CA . GLY B 1 143 ? 0.406 -14.078 6.266 1 93.12 143 GLY B CA 1
ATOM 4157 C C . GLY B 1 143 ? -0.761 -14.336 5.328 1 93.12 143 GLY B C 1
ATOM 4158 O O . GLY B 1 143 ? -1.026 -15.477 4.957 1 93.12 143 GLY B O 1
ATOM 4159 N N . MET B 1 144 ? -1.374 -13.289 4.906 1 95.88 144 MET B N 1
ATOM 4160 C CA . MET B 1 144 ? -2.566 -13.461 4.086 1 95.88 144 MET B CA 1
ATOM 4161 C C . MET B 1 144 ? -2.197 -13.578 2.609 1 95.88 144 MET B C 1
ATOM 4163 O O . MET B 1 144 ? -2.779 -14.391 1.883 1 95.88 144 MET B O 1
ATOM 4167 N N . LEU B 1 145 ? -1.183 -12.781 2.174 1 97.31 145 LEU B N 1
ATOM 4168 C CA . LEU B 1 145 ? -1.052 -12.664 0.726 1 97.31 145 LEU B CA 1
ATOM 4169 C C . LEU B 1 145 ? 0.347 -13.07 0.272 1 97.31 145 LEU B C 1
ATOM 4171 O O . LEU B 1 145 ? 0.613 -13.164 -0.929 1 97.31 145 LEU B O 1
ATOM 4175 N N . TYR B 1 146 ? 1.213 -13.336 1.214 1 95.12 146 TYR B N 1
ATOM 4176 C CA . TYR B 1 146 ? 2.58 -13.641 0.805 1 95.12 146 TYR B CA 1
ATOM 4177 C C . TYR B 1 146 ? 2.977 -15.047 1.221 1 95.12 146 TYR B C 1
ATOM 4179 O O . TYR B 1 146 ? 2.807 -15.43 2.381 1 95.12 146 TYR B O 1
ATOM 4187 N N . GLU B 1 147 ? 3.646 -15.719 0.367 1 87.88 147 GLU B N 1
ATOM 4188 C CA . GLU B 1 147 ? 3.904 -17.141 0.527 1 87.88 147 GLU B CA 1
ATOM 4189 C C . GLU B 1 147 ? 5.039 -17.391 1.515 1 87.88 147 GLU B C 1
ATOM 4191 O O . GLU B 1 147 ? 5.105 -18.453 2.141 1 87.88 147 GLU B O 1
ATOM 4196 N N . ASP B 1 148 ? 5.941 -16.438 1.661 1 89.06 148 ASP B N 1
ATOM 4197 C CA . ASP B 1 148 ? 7.098 -16.656 2.527 1 89.06 148 ASP B CA 1
ATOM 4198 C C . ASP B 1 148 ? 7 -15.812 3.795 1 89.06 148 ASP B C 1
ATOM 4200 O O . ASP B 1 148 ? 8.016 -15.5 4.418 1 89.06 148 ASP B O 1
ATOM 4204 N N . ALA B 1 149 ? 5.77 -15.383 4.039 1 92.69 149 ALA B N 1
ATOM 4205 C CA . ALA B 1 149 ? 5.598 -14.711 5.328 1 92.69 149 ALA B CA 1
ATOM 4206 C C . ALA B 1 149 ? 6.105 -15.586 6.473 1 92.69 149 ALA B C 1
ATOM 4208 O O . ALA B 1 149 ? 5.98 -16.812 6.43 1 92.69 149 ALA B O 1
ATOM 4209 N N . THR B 1 150 ? 6.613 -14.984 7.496 1 92.5 150 THR B N 1
ATOM 4210 C CA . THR B 1 150 ? 7.25 -15.711 8.586 1 92.5 150 THR B CA 1
ATOM 4211 C C . THR B 1 150 ? 6.246 -16.609 9.297 1 92.5 150 THR B C 1
ATOM 4213 O O . THR B 1 150 ? 5.246 -16.125 9.836 1 92.5 150 THR B O 1
ATOM 4216 N N . CYS B 1 151 ? 6.52 -17.875 9.227 1 94 151 CYS B N 1
ATOM 4217 C CA . CYS B 1 151 ? 5.727 -18.922 9.867 1 94 151 CYS B CA 1
ATOM 4218 C C . CYS B 1 151 ? 6.578 -20.141 10.172 1 94 151 CYS B C 1
ATOM 4220 O O . CYS B 1 151 ? 6.859 -20.938 9.273 1 94 151 CYS B O 1
ATOM 4222 N N . GLN B 1 152 ? 6.914 -20.297 11.414 1 94.44 152 GLN B N 1
ATOM 4223 C CA . GLN B 1 152 ? 7.816 -21.359 11.828 1 94.44 152 GLN B CA 1
ATOM 4224 C C . GLN B 1 152 ? 7.207 -22.734 11.57 1 94.44 152 GLN B C 1
ATOM 4226 O O . GLN B 1 152 ? 7.887 -23.641 11.086 1 94.44 152 GLN B O 1
ATOM 4231 N N . LYS B 1 153 ? 6.004 -22.875 11.898 1 94.88 153 LYS B N 1
ATOM 4232 C CA . LYS B 1 153 ? 5.344 -24.156 11.75 1 94.88 153 LYS B CA 1
ATOM 4233 C C . LYS B 1 153 ? 5.211 -24.547 10.281 1 94.88 153 LYS B C 1
ATOM 4235 O O . LYS B 1 153 ? 5.273 -25.734 9.93 1 94.88 153 LYS B O 1
ATOM 4240 N N . ASP B 1 154 ? 4.988 -23.547 9.422 1 92.69 154 ASP B N 1
ATOM 4241 C CA . ASP B 1 154 ? 4.965 -23.844 7.992 1 92.69 154 ASP B CA 1
ATOM 4242 C C . ASP B 1 154 ? 6.34 -24.297 7.496 1 92.69 154 ASP B C 1
ATOM 4244 O O . ASP B 1 154 ? 6.449 -25.172 6.633 1 92.69 154 ASP B O 1
ATOM 4248 N N . ASN B 1 155 ? 7.355 -23.672 8.016 1 91.5 155 ASN B N 1
ATOM 4249 C CA . ASN B 1 155 ? 8.719 -24.078 7.668 1 91.5 155 ASN B CA 1
ATOM 4250 C C . ASN B 1 155 ? 8.992 -25.516 8.078 1 91.5 155 ASN B C 1
ATOM 4252 O O . ASN B 1 155 ? 9.617 -26.266 7.336 1 91.5 155 ASN B O 1
ATOM 4256 N N . GLU B 1 156 ? 8.57 -25.859 9.211 1 93.12 156 GLU B N 1
ATOM 4257 C CA . GLU B 1 156 ? 8.719 -27.219 9.688 1 93.12 156 GLU B CA 1
ATOM 4258 C C . GLU B 1 156 ? 7.969 -28.203 8.789 1 93.12 156 GLU B C 1
ATOM 4260 O O . GLU B 1 156 ? 8.469 -29.297 8.5 1 93.12 156 GLU B O 1
ATOM 4265 N N . ALA B 1 157 ? 6.801 -27.781 8.406 1 91.25 157 ALA B N 1
ATOM 4266 C CA . ALA B 1 157 ? 5.984 -28.625 7.543 1 91.25 157 ALA B CA 1
ATOM 4267 C C . ALA B 1 157 ? 6.676 -28.875 6.203 1 91.25 157 ALA B C 1
ATOM 4269 O O . ALA B 1 157 ? 6.625 -29.984 5.664 1 91.25 157 ALA B O 1
ATOM 4270 N N . ILE B 1 158 ? 7.277 -27.891 5.68 1 89 158 ILE B N 1
ATOM 4271 C CA . ILE B 1 158 ? 7.992 -28.016 4.414 1 89 158 ILE B CA 1
ATOM 4272 C C . ILE B 1 158 ? 9.18 -28.953 4.582 1 89 158 ILE B C 1
ATOM 4274 O O . ILE B 1 158 ? 9.461 -29.766 3.699 1 89 158 ILE B O 1
ATOM 4278 N N . GLU B 1 159 ? 9.844 -28.828 5.66 1 91.31 159 GLU B N 1
ATOM 4279 C CA . GLU B 1 159 ? 10.977 -29.703 5.926 1 91.31 159 GLU B CA 1
ATOM 4280 C C . GLU B 1 159 ? 10.516 -31.156 6.059 1 91.31 159 GLU B C 1
ATOM 4282 O O . GLU B 1 159 ? 11.203 -32.062 5.602 1 91.31 159 GLU B O 1
ATOM 4287 N N . GLU B 1 160 ? 9.469 -31.297 6.703 1 91.56 160 GLU B N 1
ATOM 4288 C CA . GLU B 1 160 ? 8.898 -32.625 6.828 1 91.56 160 GLU B CA 1
ATOM 4289 C C . GLU B 1 160 ? 8.539 -33.219 5.457 1 91.56 160 GLU B C 1
ATOM 4291 O O . GLU B 1 160 ? 8.789 -34.375 5.188 1 91.56 160 GLU B O 1
ATOM 4296 N N . LEU B 1 161 ? 8 -32.375 4.625 1 89.81 161 LEU B N 1
ATOM 4297 C CA . LEU B 1 161 ? 7.629 -32.812 3.277 1 89.81 161 LEU B CA 1
ATOM 4298 C C . LEU B 1 161 ? 8.859 -33.25 2.49 1 89.81 161 LEU B C 1
ATOM 4300 O O . LEU B 1 161 ? 8.789 -34.219 1.728 1 89.81 161 LEU B O 1
ATOM 4304 N N . ARG B 1 162 ? 9.914 -32.625 2.678 1 91.62 162 ARG B N 1
ATOM 4305 C CA . ARG B 1 162 ? 11.141 -32.906 1.95 1 91.62 162 ARG B CA 1
ATOM 4306 C C . ARG B 1 162 ? 11.773 -34.219 2.436 1 91.62 162 ARG B C 1
ATOM 4308 O O . ARG B 1 162 ? 12.469 -34.875 1.678 1 91.62 162 ARG B O 1
ATOM 4315 N N . SER B 1 163 ? 11.484 -34.594 3.627 1 93.5 163 SER B N 1
ATOM 4316 C CA . SER B 1 163 ? 12.258 -35.656 4.238 1 93.5 163 SER B CA 1
ATOM 4317 C C . SER B 1 163 ? 11.414 -36.906 4.414 1 93.5 163 SER B C 1
ATOM 4319 O O . SER B 1 163 ? 11.922 -37.938 4.859 1 93.5 163 SER B O 1
ATOM 4321 N N . THR B 1 164 ? 10.18 -36.781 4.102 1 91.31 164 THR B N 1
ATOM 4322 C CA . THR B 1 164 ? 9.336 -37.969 4.316 1 91.31 164 THR B CA 1
ATOM 4323 C C . THR B 1 164 ? 8.438 -38.219 3.107 1 91.31 164 THR B C 1
ATOM 4325 O O . THR B 1 164 ? 8.273 -37.344 2.26 1 91.31 164 THR B O 1
ATOM 4328 N N . GLY B 1 165 ? 8.039 -39.406 2.973 1 90.31 165 GLY B N 1
ATOM 4329 C CA . GLY B 1 165 ? 7.02 -39.781 2.004 1 90.31 165 GLY B CA 1
ATOM 4330 C C . GLY B 1 165 ? 7.414 -39.469 0.573 1 90.31 165 GLY B C 1
ATOM 4331 O O . GLY B 1 165 ? 8.539 -39.75 0.161 1 90.31 165 GLY B O 1
ATOM 4332 N N . GLN B 1 166 ? 6.422 -38.969 -0.168 1 90.25 166 GLN B N 1
ATOM 4333 C CA . GLN B 1 166 ? 6.609 -38.688 -1.587 1 90.25 166 GLN B CA 1
ATOM 4334 C C . GLN B 1 166 ? 7.68 -37.625 -1.797 1 90.25 166 GLN B C 1
ATOM 4336 O O . GLN B 1 166 ? 8.438 -37.656 -2.77 1 90.25 166 GLN B O 1
ATOM 4341 N N . GLY B 1 167 ? 7.758 -36.656 -0.916 1 92.88 167 GLY B N 1
ATOM 4342 C CA . GLY B 1 167 ? 8.758 -35.625 -1.03 1 92.88 167 GLY B CA 1
ATOM 4343 C C . GLY B 1 167 ? 10.18 -36.156 -0.959 1 92.88 167 GLY B C 1
ATOM 4344 O O . GLY B 1 167 ? 11.047 -35.719 -1.721 1 92.88 167 GLY B O 1
ATOM 4345 N N . LYS B 1 168 ? 10.32 -37.031 -0.072 1 94.5 168 LYS B N 1
ATOM 4346 C CA . LYS B 1 168 ? 11.633 -37.656 0.04 1 94.5 168 LYS B CA 1
ATOM 4347 C C . LYS B 1 168 ? 12.008 -38.375 -1.253 1 94.5 168 LYS B C 1
ATOM 4349 O O . LYS B 1 168 ? 13.164 -38.312 -1.683 1 94.5 168 LYS B O 1
ATOM 4354 N N . GLU B 1 169 ? 11.055 -39 -1.83 1 95.56 169 GLU B N 1
ATOM 4355 C CA . GLU B 1 169 ? 11.281 -39.719 -3.088 1 95.56 169 GLU B CA 1
ATOM 4356 C C . GLU B 1 169 ? 11.633 -38.75 -4.211 1 95.56 169 GLU B C 1
ATOM 4358 O O . GLU B 1 169 ? 12.492 -39.031 -5.043 1 95.56 169 GLU B O 1
ATOM 4363 N N . VAL B 1 170 ? 10.969 -37.688 -4.223 1 95.25 170 VAL B N 1
ATOM 4364 C CA . VAL B 1 170 ? 11.219 -36.656 -5.23 1 95.25 170 VAL B CA 1
ATOM 4365 C C . VAL B 1 170 ? 12.625 -36.094 -5.051 1 95.25 170 VAL B C 1
ATOM 4367 O O . VAL B 1 170 ? 13.359 -35.906 -6.023 1 95.25 170 VAL B O 1
ATOM 4370 N N . MET B 1 171 ? 12.992 -35.844 -3.816 1 95.88 171 MET B N 1
ATOM 4371 C CA . MET B 1 171 ? 14.336 -35.344 -3.516 1 95.88 171 MET B CA 1
ATOM 4372 C C . MET B 1 171 ? 15.406 -36.312 -4.012 1 95.88 171 MET B C 1
ATOM 4374 O O . MET B 1 171 ? 16.422 -35.875 -4.57 1 95.88 171 MET B O 1
ATOM 4378 N N . ALA B 1 172 ? 15.148 -37.531 -3.865 1 96.94 172 ALA B N 1
ATOM 4379 C CA . ALA B 1 172 ? 16.094 -38.562 -4.297 1 96.94 172 ALA B CA 1
ATOM 4380 C C . ALA B 1 172 ? 16.125 -38.688 -5.82 1 96.94 172 ALA B C 1
ATOM 4382 O O . ALA B 1 172 ? 17.203 -38.781 -6.418 1 96.94 172 ALA B O 1
ATOM 4383 N N . LYS B 1 173 ? 15 -38.625 -6.398 1 97.25 173 LYS B N 1
ATOM 4384 C CA . LYS B 1 173 ? 14.852 -38.781 -7.84 1 97.25 173 LYS B CA 1
ATOM 4385 C C . LYS B 1 173 ? 15.594 -37.688 -8.602 1 97.25 173 LYS B C 1
ATOM 4387 O O . LYS B 1 173 ? 16.188 -37.938 -9.648 1 97.25 173 LYS B O 1
ATOM 4392 N N . TYR B 1 174 ? 15.578 -36.5 -8.047 1 97.62 174 TYR B N 1
ATOM 4393 C CA . TYR B 1 174 ? 16.109 -35.375 -8.805 1 97.62 174 TYR B CA 1
ATOM 4394 C C . TYR B 1 174 ? 17.391 -34.844 -8.18 1 97.62 174 TYR B C 1
ATOM 4396 O O . TYR B 1 174 ? 17.781 -33.719 -8.414 1 97.62 174 TYR B O 1
ATOM 4404 N N . LYS B 1 175 ? 17.984 -35.625 -7.395 1 97.62 175 LYS B N 1
ATOM 4405 C CA . LYS B 1 175 ? 19.234 -35.25 -6.723 1 97.62 175 LYS B CA 1
ATOM 4406 C C . LYS B 1 175 ? 20.312 -34.844 -7.734 1 97.62 175 LYS B C 1
ATOM 4408 O O . LYS B 1 175 ? 20.938 -33.812 -7.598 1 97.62 175 LYS B O 1
ATOM 4413 N N . ASP B 1 176 ? 20.5 -35.656 -8.75 1 97.81 176 ASP B N 1
ATOM 4414 C CA . ASP B 1 176 ? 21.531 -35.406 -9.75 1 97.81 176 ASP B CA 1
ATOM 4415 C C . ASP B 1 176 ? 21.234 -34.125 -10.531 1 97.81 176 ASP B C 1
ATOM 4417 O O . ASP B 1 176 ? 22.141 -33.344 -10.828 1 97.81 176 ASP B O 1
ATOM 4421 N N . LEU B 1 177 ? 20 -33.969 -10.875 1 98.31 177 LEU B N 1
ATOM 4422 C CA . LEU B 1 177 ? 19.594 -32.719 -11.562 1 98.31 177 LEU B CA 1
ATOM 4423 C C . LEU B 1 177 ? 19.969 -31.5 -10.734 1 98.31 177 LEU B C 1
ATOM 4425 O O . LEU B 1 177 ? 20.578 -30.562 -11.25 1 98.31 177 LEU B O 1
ATOM 4429 N N . MET B 1 178 ? 19.641 -31.5 -9.469 1 98.31 178 MET B N 1
ATOM 4430 C CA . MET B 1 178 ? 19.859 -30.359 -8.586 1 98.31 178 MET B CA 1
ATOM 4431 C C . MET B 1 178 ? 21.344 -30.094 -8.398 1 98.31 178 MET B C 1
ATOM 4433 O O . MET B 1 178 ? 21.766 -28.938 -8.383 1 98.31 178 MET B O 1
ATOM 4437 N N . GLU B 1 179 ? 22.094 -31.172 -8.266 1 98.12 179 GLU B N 1
ATOM 4438 C CA . GLU B 1 179 ? 23.531 -31.016 -8.148 1 98.12 179 GLU B CA 1
ATOM 4439 C C . GLU B 1 179 ? 24.125 -30.375 -9.398 1 98.12 179 GLU B C 1
ATOM 4441 O O . GLU B 1 179 ? 24.984 -29.484 -9.305 1 98.12 179 GLU B O 1
ATOM 4446 N N . ASN B 1 180 ? 23.688 -30.844 -10.508 1 98.25 180 ASN B N 1
ATOM 4447 C CA . ASN B 1 180 ? 24.172 -30.297 -11.773 1 98.25 180 ASN B CA 1
ATOM 4448 C C . ASN B 1 180 ? 23.75 -28.844 -11.953 1 98.25 180 ASN B C 1
ATOM 4450 O O . ASN B 1 180 ? 24.531 -28.016 -12.43 1 98.25 180 ASN B O 1
ATOM 4454 N N . LEU B 1 181 ? 22.5 -28.531 -11.609 1 98.62 181 LEU B N 1
ATOM 4455 C CA . LEU B 1 181 ? 22.016 -27.156 -11.703 1 98.62 181 LEU B CA 1
ATOM 4456 C C . LEU B 1 181 ? 22.812 -26.219 -10.805 1 98.62 181 LEU B C 1
ATOM 4458 O O . LEU B 1 181 ? 23.109 -25.094 -11.18 1 98.62 181 LEU B O 1
ATOM 4462 N N . GLU B 1 182 ? 23.047 -26.672 -9.617 1 98.38 182 GLU B N 1
ATOM 4463 C CA . GLU B 1 182 ? 23.828 -25.891 -8.672 1 98.38 182 GLU B CA 1
ATOM 4464 C C . GLU B 1 182 ? 25.234 -25.609 -9.211 1 98.38 182 GLU B C 1
ATOM 4466 O O . GLU B 1 182 ? 25.719 -24.484 -9.125 1 98.38 182 GLU B O 1
ATOM 4471 N N . LYS B 1 183 ? 25.859 -26.609 -9.734 1 98.25 183 LYS B N 1
ATOM 4472 C CA . LYS B 1 183 ? 27.203 -26.469 -10.312 1 98.25 183 LYS B CA 1
ATOM 4473 C C . LYS B 1 183 ? 27.188 -25.5 -11.492 1 98.25 183 LYS B C 1
ATOM 4475 O O . LYS B 1 183 ? 28.078 -24.656 -11.602 1 98.25 183 LYS B O 1
ATOM 4480 N N . ASN B 1 184 ? 26.234 -25.609 -12.305 1 98.44 184 ASN B N 1
ATOM 4481 C CA . ASN B 1 184 ? 26.188 -24.859 -13.555 1 98.44 184 ASN B CA 1
ATOM 4482 C C . ASN B 1 184 ? 25.734 -23.422 -13.336 1 98.44 184 ASN B C 1
ATOM 4484 O O . ASN B 1 184 ? 26.25 -22.5 -13.961 1 98.44 184 ASN B O 1
ATOM 4488 N N . SER B 1 185 ? 24.734 -23.234 -12.484 1 98.31 185 SER B N 1
ATOM 4489 C CA . SER B 1 185 ? 24.125 -21.922 -12.32 1 98.31 185 SER B CA 1
ATOM 4490 C C . SER B 1 185 ? 24.75 -21.156 -11.156 1 98.31 185 SER B C 1
ATOM 4492 O O . SER B 1 185 ? 24.609 -19.938 -11.055 1 98.31 185 SER B O 1
ATOM 4494 N N . GLY B 1 186 ? 25.375 -21.906 -10.266 1 98.25 186 GLY B N 1
ATOM 4495 C CA . GLY B 1 186 ? 25.891 -21.297 -9.047 1 98.25 186 GLY B CA 1
ATOM 4496 C C . GLY B 1 186 ? 24.812 -21.062 -8 1 98.25 186 GLY B C 1
ATOM 4497 O O . GLY B 1 186 ? 25.109 -20.672 -6.875 1 98.25 186 GLY B O 1
ATOM 4498 N N . LYS B 1 187 ? 23.594 -21.25 -8.367 1 97.5 187 LYS B N 1
ATOM 4499 C CA . LYS B 1 187 ? 22.484 -21.078 -7.434 1 97.5 187 LYS B CA 1
ATOM 4500 C C . LYS B 1 187 ? 22.266 -22.328 -6.594 1 97.5 187 LYS B C 1
ATOM 4502 O O . LYS B 1 187 ? 22.297 -23.453 -7.121 1 97.5 187 LYS B O 1
ATOM 4507 N N . LYS B 1 188 ? 22.094 -22.109 -5.336 1 96.44 188 LYS B N 1
ATOM 4508 C CA . LYS B 1 188 ? 21.812 -23.25 -4.457 1 96.44 188 LYS B CA 1
ATOM 4509 C C . LYS B 1 188 ? 20.5 -23.922 -4.82 1 96.44 188 LYS B C 1
ATOM 4511 O O . LYS B 1 188 ? 19.516 -23.234 -5.105 1 96.44 188 LYS B O 1
ATOM 4516 N N . MET B 1 189 ? 20.516 -25.25 -4.891 1 95.81 189 MET B N 1
ATOM 4517 C CA . MET B 1 189 ? 19.328 -26.062 -5.133 1 95.81 189 MET B CA 1
ATOM 4518 C C . MET B 1 189 ? 18.938 -26.844 -3.883 1 95.81 189 MET B C 1
ATOM 4520 O O . MET B 1 189 ? 19.578 -27.828 -3.539 1 95.81 189 MET B O 1
ATOM 4524 N N . ASN B 1 190 ? 17.828 -26.375 -3.285 1 91.94 190 ASN B N 1
ATOM 4525 C CA . ASN B 1 190 ? 17.406 -26.984 -2.027 1 91.94 190 ASN B CA 1
ATOM 4526 C C . ASN B 1 190 ? 16.297 -28.016 -2.244 1 91.94 190 ASN B C 1
ATOM 4528 O O . ASN B 1 190 ? 16.141 -28.938 -1.442 1 91.94 190 ASN B O 1
ATOM 4532 N N . ASP B 1 191 ? 15.477 -27.812 -3.203 1 94.19 191 ASP B N 1
ATOM 4533 C CA . ASP B 1 191 ? 14.32 -28.656 -3.471 1 94.19 191 ASP B CA 1
ATOM 4534 C C . ASP B 1 191 ? 13.68 -28.297 -4.812 1 94.19 191 ASP B C 1
ATOM 4536 O O . ASP B 1 191 ? 14.297 -27.641 -5.645 1 94.19 191 ASP B O 1
ATOM 4540 N N . TRP B 1 192 ? 12.508 -28.844 -5.039 1 93.38 192 TRP B N 1
ATOM 4541 C CA . TRP B 1 192 ? 11.773 -28.625 -6.289 1 93.38 192 TRP B CA 1
ATOM 4542 C C . TRP B 1 192 ? 11.367 -27.172 -6.449 1 93.38 192 TRP B C 1
ATOM 4544 O O . TRP B 1 192 ? 11.156 -26.703 -7.566 1 93.38 192 TRP B O 1
ATOM 4554 N N . VAL B 1 193 ? 11.289 -26.375 -5.383 1 91.38 193 VAL B N 1
ATOM 4555 C CA . VAL B 1 193 ? 10.953 -24.969 -5.461 1 91.38 193 VAL B CA 1
ATOM 4556 C C . VAL B 1 193 ? 12.133 -24.188 -6.031 1 91.38 193 VAL B C 1
ATOM 4558 O O . VAL B 1 193 ? 11.945 -23.297 -6.879 1 91.38 193 VAL B O 1
ATOM 4561 N N . SER B 1 194 ? 13.289 -24.531 -5.551 1 94.75 194 SER B N 1
ATOM 4562 C CA . SER B 1 194 ? 14.477 -23.875 -6.07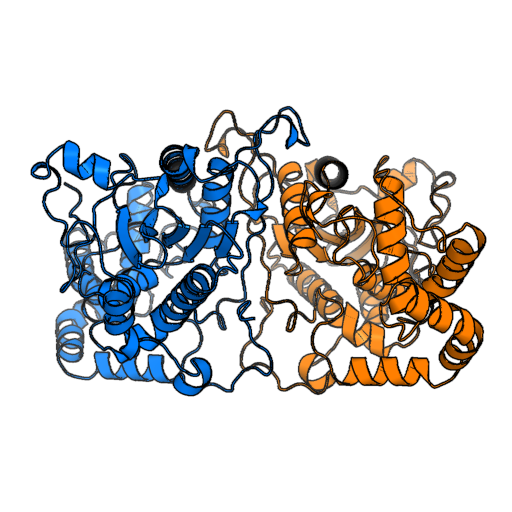8 1 94.75 194 SER B CA 1
ATOM 4563 C C . SER B 1 194 ? 14.656 -24.172 -7.562 1 94.75 194 SER B C 1
ATOM 4565 O O . SER B 1 194 ? 15.109 -23.297 -8.32 1 94.75 194 SER B O 1
ATOM 4567 N N . VAL B 1 195 ? 14.336 -25.391 -7.957 1 95.88 195 VAL B N 1
ATOM 4568 C CA . VAL B 1 195 ? 14.406 -25.75 -9.367 1 95.88 195 VAL B CA 1
ATOM 4569 C C . VAL B 1 195 ? 13.398 -24.906 -10.164 1 95.88 195 VAL B C 1
ATOM 4571 O O . VAL B 1 195 ? 13.727 -24.375 -11.219 1 95.88 195 VAL B O 1
ATOM 4574 N N . ARG B 1 196 ? 12.234 -24.812 -9.648 1 92.5 196 ARG B N 1
ATOM 4575 C CA . ARG B 1 196 ? 11.195 -24.016 -10.281 1 92.5 196 ARG B CA 1
ATOM 4576 C C . ARG B 1 196 ? 11.641 -22.562 -10.445 1 92.5 196 ARG B C 1
ATOM 4578 O O . ARG B 1 196 ? 11.43 -21.953 -11.5 1 92.5 196 ARG B O 1
ATOM 4585 N N . ASP B 1 197 ? 12.258 -22 -9.461 1 93.38 197 ASP B N 1
ATOM 4586 C CA . ASP B 1 197 ? 12.695 -20.609 -9.492 1 93.38 197 ASP B CA 1
ATOM 4587 C C . ASP B 1 197 ? 13.711 -20.375 -10.602 1 93.38 197 ASP B C 1
ATOM 4589 O O . ASP B 1 197 ? 13.648 -19.359 -11.312 1 93.38 197 ASP B O 1
ATOM 4593 N N . LEU B 1 198 ? 14.648 -21.297 -10.688 1 96.81 198 LEU B N 1
ATOM 4594 C CA . LEU B 1 198 ? 15.648 -21.188 -11.742 1 96.81 198 LEU B CA 1
ATOM 4595 C C . LEU B 1 198 ? 15 -21.359 -13.117 1 96.81 198 LEU B C 1
ATOM 4597 O O . LEU B 1 198 ? 15.328 -20.625 -14.055 1 96.81 198 LEU B O 1
ATOM 4601 N N . LEU B 1 199 ? 14.133 -22.328 -13.219 1 95.5 199 LEU B N 1
ATOM 4602 C CA . LEU B 1 199 ? 13.414 -22.547 -14.461 1 95.5 199 LEU B CA 1
ATOM 4603 C C . LEU B 1 199 ? 12.648 -21.281 -14.875 1 95.5 199 LEU B C 1
ATOM 4605 O O . LEU B 1 199 ? 12.625 -20.938 -16.062 1 95.5 199 LEU B O 1
ATOM 4609 N N . ASP B 1 200 ? 12.055 -20.656 -13.938 1 92.88 200 ASP B N 1
ATOM 4610 C CA . ASP B 1 200 ? 11.312 -19.422 -14.18 1 92.88 200 ASP B CA 1
ATOM 4611 C C . ASP B 1 200 ? 12.211 -18.359 -14.797 1 92.88 200 ASP B C 1
ATOM 4613 O O . ASP B 1 200 ? 11.828 -17.719 -15.781 1 92.88 200 ASP B O 1
ATOM 4617 N N . THR B 1 201 ? 13.336 -18.188 -14.211 1 96.19 201 THR B N 1
ATOM 4618 C CA . THR B 1 201 ? 14.297 -17.203 -14.719 1 96.19 201 THR B CA 1
ATOM 4619 C C . THR B 1 201 ? 14.688 -17.531 -16.156 1 96.19 201 THR B C 1
ATOM 4621 O O . THR B 1 201 ? 14.617 -16.656 -17.031 1 96.19 201 THR B O 1
ATOM 4624 N N . LEU B 1 202 ? 15 -18.781 -16.422 1 96.62 202 LEU B N 1
ATOM 4625 C CA . LEU B 1 202 ? 15.43 -19.219 -17.75 1 96.62 202 LEU B CA 1
ATOM 4626 C C . LEU B 1 202 ? 14.297 -19.062 -18.766 1 96.62 202 LEU B C 1
ATOM 4628 O O . LEU B 1 202 ? 14.539 -18.641 -19.891 1 96.62 202 LEU B O 1
ATOM 4632 N N . THR B 1 203 ? 13.117 -19.359 -18.328 1 93.69 203 THR B N 1
ATOM 4633 C CA . THR B 1 203 ? 11.953 -19.25 -19.203 1 93.69 203 THR B CA 1
ATOM 4634 C C . THR B 1 203 ? 11.688 -17.812 -19.594 1 93.69 203 THR B C 1
ATOM 4636 O O . THR B 1 203 ? 11.422 -17.5 -20.75 1 93.69 203 THR B O 1
ATOM 4639 N N . ILE B 1 204 ? 11.742 -16.906 -18.641 1 93.12 204 ILE B N 1
ATOM 4640 C CA . ILE B 1 204 ? 11.523 -15.484 -18.875 1 93.12 204 ILE B CA 1
ATOM 4641 C C . ILE B 1 204 ? 12.594 -14.953 -19.828 1 93.12 204 ILE B C 1
ATOM 4643 O O . ILE B 1 204 ? 12.289 -14.25 -20.797 1 93.12 204 ILE B O 1
ATOM 4647 N N . GLU B 1 205 ? 13.852 -15.344 -19.562 1 95.19 205 GLU B N 1
ATOM 4648 C CA . GLU B 1 205 ? 14.961 -14.93 -20.406 1 95.19 205 GLU B CA 1
ATOM 4649 C C . GLU B 1 205 ? 14.766 -15.414 -21.844 1 95.19 205 GLU B C 1
ATOM 4651 O O . GLU B 1 205 ? 14.961 -14.656 -22.797 1 95.19 205 GLU B O 1
ATOM 4656 N N . SER B 1 206 ? 14.375 -16.641 -21.953 1 93.88 206 SER B N 1
ATOM 4657 C CA . SER B 1 206 ? 14.117 -17.219 -23.266 1 93.88 206 SER B CA 1
ATOM 4658 C C . SER B 1 206 ? 12.992 -16.469 -23.984 1 93.88 206 SER B C 1
ATOM 4660 O O . SER B 1 206 ? 13.125 -16.141 -25.172 1 93.88 206 SER B O 1
ATOM 4662 N N . ASN B 1 207 ? 11.914 -16.188 -23.328 1 88.5 207 ASN B N 1
ATOM 4663 C CA . ASN B 1 207 ? 10.758 -15.492 -23.891 1 88.5 207 ASN B CA 1
ATOM 4664 C C . ASN B 1 207 ? 11.117 -14.078 -24.328 1 88.5 207 ASN B C 1
ATOM 4666 O O . ASN B 1 207 ? 10.516 -13.547 -25.266 1 88.5 207 ASN B O 1
ATOM 4670 N N . LEU B 1 208 ? 12.102 -13.484 -23.703 1 88.69 208 LEU B N 1
ATOM 4671 C CA . LEU B 1 208 ? 12.531 -12.125 -24.016 1 88.69 208 LEU B CA 1
ATOM 4672 C C . LEU B 1 208 ? 13.609 -12.125 -25.094 1 88.69 208 LEU B C 1
ATOM 4674 O O . LEU B 1 208 ? 14.109 -11.062 -25.484 1 88.69 208 LEU B O 1
ATOM 4678 N N . GLY B 1 209 ? 14.016 -13.32 -25.516 1 91.25 209 GLY B N 1
ATOM 4679 C CA . GLY B 1 209 ? 15.039 -13.453 -26.531 1 91.25 209 GLY B CA 1
ATOM 4680 C C . GLY B 1 209 ? 16.438 -13.195 -26 1 91.25 209 GLY B C 1
ATOM 4681 O O . GLY B 1 209 ? 17.344 -12.828 -26.766 1 91.25 209 GLY B O 1
ATOM 4682 N N . LEU B 1 210 ? 16.594 -13.336 -24.734 1 95.19 210 LEU B N 1
ATOM 4683 C CA . LEU B 1 210 ? 17.906 -13.109 -24.141 1 95.19 210 LEU B CA 1
ATOM 4684 C C . LEU B 1 210 ? 18.75 -14.375 -24.203 1 95.19 210 LEU B C 1
ATOM 4686 O O . LEU B 1 210 ? 18.297 -15.414 -24.672 1 95.19 210 LEU B O 1
ATOM 4690 N N . LYS B 1 211 ? 20 -14.289 -23.797 1 96.38 211 LYS B N 1
ATOM 4691 C CA . LYS B 1 211 ? 20.938 -15.398 -23.875 1 96.38 211 LYS B CA 1
ATOM 4692 C C . LYS B 1 211 ? 20.547 -16.516 -22.922 1 96.38 211 LYS B C 1
ATOM 4694 O O . LYS B 1 211 ? 20.156 -16.266 -21.781 1 96.38 211 LYS B O 1
ATOM 4699 N N . ILE B 1 212 ? 20.703 -17.734 -23.438 1 97.19 212 ILE B N 1
ATOM 4700 C CA . ILE B 1 212 ? 20.484 -18.922 -22.609 1 97.19 212 ILE B CA 1
ATOM 4701 C C . ILE B 1 212 ? 21.781 -19.734 -22.531 1 97.19 212 ILE B C 1
ATOM 4703 O O . ILE B 1 212 ? 22.422 -20 -23.547 1 97.19 212 ILE B O 1
ATOM 4707 N N . PRO B 1 213 ? 22.203 -20.047 -21.344 1 97.94 213 PRO B N 1
ATOM 4708 C CA . PRO B 1 213 ? 23.438 -20.812 -21.234 1 97.94 213 PRO B CA 1
ATOM 4709 C C . PRO B 1 213 ? 23.359 -22.172 -21.938 1 97.94 213 PRO B C 1
ATOM 4711 O O . PRO B 1 213 ? 22.297 -22.797 -21.984 1 97.94 213 PRO B O 1
ATOM 4714 N N . LYS B 1 214 ? 24.484 -22.703 -22.297 1 97.25 214 LYS B N 1
ATOM 4715 C CA . LYS B 1 214 ? 24.562 -23.953 -23.047 1 97.25 214 LYS B CA 1
ATOM 4716 C C . LYS B 1 214 ? 24.078 -25.125 -22.219 1 97.25 214 LYS B C 1
ATOM 4718 O O . LYS B 1 214 ? 23.484 -26.078 -22.75 1 97.25 214 LYS B O 1
ATOM 4723 N N . TRP B 1 215 ? 24.328 -24.984 -20.938 1 97.62 215 TRP B N 1
ATOM 4724 C CA . TRP B 1 215 ? 23.969 -26.109 -20.062 1 97.62 215 TRP B CA 1
ATOM 4725 C C . TRP B 1 215 ? 22.453 -26.234 -19.953 1 97.62 215 TRP B C 1
ATOM 4727 O O . TRP B 1 215 ? 21.938 -27.281 -19.516 1 97.62 215 TRP B O 1
ATOM 4737 N N . ALA B 1 216 ? 21.703 -25.188 -20.203 1 98.06 216 ALA B N 1
ATOM 4738 C CA . ALA B 1 216 ? 20.234 -25.219 -20.156 1 98.06 216 ALA B CA 1
ATOM 4739 C C . ALA B 1 216 ? 19.656 -25.688 -21.484 1 98.06 216 ALA B C 1
ATOM 4741 O O . ALA B 1 216 ? 18.844 -24.984 -22.109 1 98.06 216 ALA B O 1
ATOM 4742 N N . ASP B 1 217 ? 20 -26.906 -21.875 1 96.81 217 ASP B N 1
ATOM 4743 C CA . ASP B 1 217 ? 19.516 -27.469 -23.125 1 96.81 217 ASP B CA 1
ATOM 4744 C C . ASP B 1 217 ? 18.109 -28.047 -22.969 1 96.81 217 ASP B C 1
ATOM 4746 O O . ASP B 1 217 ? 17.547 -28.031 -21.859 1 96.81 217 ASP B O 1
ATOM 4750 N N . SER B 1 218 ? 17.594 -28.578 -24 1 96.31 218 SER B N 1
ATOM 4751 C CA . SER B 1 218 ? 16.203 -29.016 -24.031 1 96.31 218 SER B CA 1
ATOM 4752 C C . SER B 1 218 ? 15.961 -30.141 -23.031 1 96.31 218 SER B C 1
ATOM 4754 O O . SER B 1 218 ? 14.914 -30.172 -22.375 1 96.31 218 SER B O 1
ATOM 4756 N N . GLU B 1 219 ? 16.875 -31 -22.906 1 96.75 219 GLU B N 1
ATOM 4757 C CA . GLU B 1 219 ? 16.719 -32.125 -21.984 1 96.75 219 GLU B CA 1
ATOM 4758 C C . GLU B 1 219 ? 16.734 -31.656 -20.531 1 96.75 219 GLU B C 1
ATOM 4760 O O . GLU B 1 219 ? 15.898 -32.094 -19.734 1 96.75 219 GLU B O 1
ATOM 4765 N N . THR B 1 220 ? 17.656 -30.797 -20.219 1 97.88 220 THR B N 1
ATOM 4766 C CA . THR B 1 220 ? 17.734 -30.25 -18.875 1 97.88 220 THR B CA 1
ATOM 4767 C C . THR B 1 220 ? 16.469 -29.469 -18.516 1 97.88 220 THR B C 1
ATOM 4769 O O . THR B 1 220 ? 15.914 -29.625 -17.438 1 97.88 220 THR B O 1
ATOM 4772 N N . LEU B 1 221 ? 16 -28.656 -19.438 1 97.25 221 LEU B N 1
ATOM 4773 C CA . LEU B 1 221 ? 14.797 -27.859 -19.203 1 97.25 221 LEU B CA 1
ATOM 4774 C C . LEU B 1 221 ? 13.586 -28.766 -18.984 1 97.25 221 LEU B C 1
ATOM 4776 O O . LEU B 1 221 ? 12.742 -28.469 -18.141 1 97.25 221 LEU B O 1
ATOM 4780 N N . LYS B 1 222 ? 13.531 -29.781 -19.703 1 96.5 222 LYS B N 1
ATOM 4781 C CA . LYS B 1 222 ? 12.438 -30.734 -19.531 1 96.5 222 LYS B CA 1
ATOM 4782 C C . LYS B 1 222 ? 12.484 -31.375 -18.156 1 96.5 222 LYS B C 1
ATOM 4784 O O . LYS B 1 222 ? 11.453 -31.531 -17.5 1 96.5 222 LYS B O 1
ATOM 4789 N N . GLN B 1 223 ? 13.641 -31.766 -17.75 1 97.19 223 GLN B N 1
ATOM 4790 C CA . GLN B 1 223 ? 13.797 -32.344 -16.422 1 97.19 223 GLN B CA 1
ATOM 4791 C C . GLN B 1 223 ? 13.422 -31.328 -15.336 1 97.19 223 GLN B C 1
ATOM 4793 O O . GLN B 1 223 ? 12.836 -31.688 -14.32 1 97.19 223 GLN B O 1
ATOM 4798 N N . MET B 1 224 ? 13.812 -30.125 -15.57 1 97.12 224 MET B N 1
ATOM 4799 C CA . MET B 1 224 ? 13.461 -29.062 -14.625 1 97.12 224 MET B CA 1
ATOM 4800 C C . MET B 1 224 ? 11.945 -28.906 -14.531 1 97.12 224 MET B C 1
ATOM 4802 O O . MET B 1 224 ? 11.398 -28.734 -13.445 1 97.12 224 MET B O 1
ATOM 4806 N N . GLU B 1 225 ? 11.305 -28.922 -15.633 1 94 225 GLU B N 1
ATOM 4807 C CA . GLU B 1 225 ? 9.852 -28.828 -15.656 1 94 225 GLU B CA 1
ATOM 4808 C C . GLU B 1 225 ? 9.203 -29.969 -14.875 1 94 225 GLU B C 1
ATOM 4810 O O . GLU B 1 225 ? 8.266 -29.75 -14.102 1 94 225 GLU B O 1
ATOM 4815 N N . ASP B 1 226 ? 9.734 -31.109 -15.07 1 93.56 226 ASP B N 1
ATOM 4816 C CA . ASP B 1 226 ? 9.203 -32.281 -14.398 1 93.56 226 ASP B CA 1
ATOM 4817 C C . ASP B 1 226 ? 9.398 -32.188 -12.883 1 93.56 226 ASP B C 1
ATOM 4819 O O . ASP B 1 226 ? 8.547 -32.656 -12.109 1 93.56 226 ASP B O 1
ATOM 4823 N N . CYS B 1 227 ? 10.477 -31.656 -12.531 1 94.44 227 CYS B N 1
ATOM 4824 C CA . CYS B 1 227 ? 10.766 -31.484 -11.117 1 94.44 227 CYS B CA 1
ATOM 4825 C C . CYS B 1 227 ? 9.93 -30.359 -10.523 1 94.44 227 CYS B C 1
ATOM 4827 O O . CYS B 1 227 ? 9.383 -30.5 -9.422 1 94.44 227 CYS B O 1
ATOM 4829 N N . ALA B 1 228 ? 9.773 -29.297 -11.273 1 90.88 228 ALA B N 1
ATOM 4830 C CA . ALA B 1 228 ? 9.125 -28.078 -10.805 1 90.88 228 ALA B CA 1
ATOM 4831 C C . ALA B 1 228 ? 7.641 -28.312 -10.531 1 90.88 228 ALA B C 1
ATOM 4833 O O . ALA B 1 228 ? 7.031 -27.594 -9.734 1 90.88 228 ALA B O 1
ATOM 4834 N N . LYS B 1 229 ? 7.078 -29.297 -11.117 1 85.25 229 LYS B N 1
ATOM 4835 C CA . LYS B 1 229 ? 5.656 -29.578 -10.945 1 85.25 229 LYS B CA 1
ATOM 4836 C C . LYS B 1 229 ? 5.332 -29.906 -9.492 1 85.25 229 LYS B C 1
ATOM 4838 O O . LYS B 1 229 ? 4.215 -29.672 -9.031 1 85.25 229 LYS B O 1
ATOM 4843 N N . TYR B 1 230 ? 6.316 -30.391 -8.805 1 86 230 TYR B N 1
ATOM 4844 C CA . TYR B 1 230 ? 6.082 -30.812 -7.434 1 86 230 TYR B CA 1
ATOM 4845 C C . TYR B 1 230 ? 5.934 -29.625 -6.504 1 86 230 TYR B C 1
ATOM 4847 O O . TYR B 1 230 ? 5.477 -29.766 -5.367 1 86 230 TYR B O 1
ATOM 4855 N N . ALA B 1 231 ? 6.316 -28.422 -6.988 1 82.44 231 ALA B N 1
ATOM 4856 C CA . ALA B 1 231 ? 6.082 -27.203 -6.211 1 82.44 231 ALA B CA 1
ATOM 4857 C C . ALA B 1 231 ? 4.59 -26.969 -5.992 1 82.44 231 ALA B C 1
ATOM 4859 O O . ALA B 1 231 ? 4.184 -26.453 -4.949 1 82.44 231 ALA B O 1
ATOM 4860 N N . THR B 1 232 ? 3.77 -27.375 -6.855 1 77.06 232 THR B N 1
ATOM 4861 C CA . THR B 1 232 ? 2.326 -27.203 -6.738 1 77.06 232 THR B CA 1
ATOM 4862 C C . THR B 1 232 ? 1.668 -28.5 -6.262 1 77.06 232 THR B C 1
ATOM 4864 O O . THR B 1 232 ? 0.678 -28.453 -5.527 1 77.06 232 THR B O 1
ATOM 4867 N N . LEU B 1 233 ? 2.293 -29.641 -6.594 1 75.75 233 LEU B N 1
ATOM 4868 C CA . LEU B 1 233 ? 1.677 -30.938 -6.301 1 75.75 233 LEU B CA 1
ATOM 4869 C C . LEU B 1 233 ? 1.862 -31.297 -4.836 1 75.75 233 LEU B C 1
ATOM 4871 O O . LEU B 1 233 ? 0.958 -31.859 -4.215 1 75.75 233 LEU B O 1
ATOM 4875 N N . LEU B 1 234 ? 3.002 -30.938 -4.383 1 79.69 234 LEU B N 1
ATOM 4876 C CA . LEU B 1 234 ? 3.314 -31.422 -3.041 1 79.69 234 LEU B CA 1
ATOM 4877 C C . LEU B 1 234 ? 3.072 -30.328 -2.002 1 79.69 234 LEU B C 1
ATOM 4879 O O . LEU B 1 234 ? 2.701 -30.625 -0.863 1 79.69 234 LEU B O 1
ATOM 4883 N N . ASN B 1 235 ? 3.105 -29.125 -2.395 1 79.5 235 ASN B N 1
ATOM 4884 C CA . ASN B 1 235 ? 3.162 -28.062 -1.401 1 79.5 235 ASN B CA 1
ATOM 4885 C C . ASN B 1 235 ? 1.811 -27.859 -0.723 1 79.5 235 ASN B C 1
ATOM 4887 O O . ASN B 1 235 ? 1.742 -27.312 0.384 1 79.5 235 ASN B O 1
ATOM 4891 N N . TYR B 1 236 ? 0.729 -28.391 -1.351 1 80.31 236 TYR B N 1
ATOM 4892 C CA . TYR B 1 236 ? -0.56 -28.125 -0.718 1 80.31 236 TYR B CA 1
ATOM 4893 C C . TYR B 1 236 ? -1.398 -29.391 -0.651 1 80.31 236 TYR B C 1
ATOM 4895 O O . TYR B 1 236 ? -2.619 -29.344 -0.818 1 80.31 236 TYR B O 1
ATOM 4903 N N . GLN B 1 237 ? -0.636 -30.406 -0.379 1 78.69 237 GLN B N 1
ATOM 4904 C CA . GLN B 1 237 ? -1.267 -31.688 -0.073 1 78.69 237 GLN B CA 1
ATOM 4905 C C . GLN B 1 237 ? -1.672 -31.75 1.396 1 78.69 237 GLN B C 1
ATOM 4907 O O . GLN B 1 237 ? -2.686 -32.375 1.736 1 78.69 237 GLN B O 1
ATOM 4912 N N . GLN B 1 238 ? -0.889 -31.094 2.178 1 83.25 238 GLN B N 1
ATOM 4913 C CA . GLN B 1 238 ? -1.16 -31.094 3.611 1 83.25 238 GLN B CA 1
ATOM 4914 C C . GLN B 1 238 ? -2.127 -29.984 3.988 1 83.25 238 GLN B C 1
ATOM 4916 O O . GLN B 1 238 ? -1.889 -28.812 3.672 1 83.25 238 GLN B O 1
ATOM 4921 N N . ASP B 1 239 ? -3.111 -30.328 4.738 1 89.69 239 ASP B N 1
ATOM 4922 C CA . ASP B 1 239 ? -4.113 -29.375 5.195 1 89.69 239 ASP B CA 1
ATOM 4923 C C . ASP B 1 239 ? -3.473 -28.25 5.996 1 89.69 239 ASP B C 1
ATOM 4925 O O . ASP B 1 239 ? -3.9 -27.094 5.91 1 89.69 239 ASP B O 1
ATOM 4929 N N . GLN B 1 240 ? -2.473 -28.641 6.656 1 91.31 240 GLN B N 1
ATOM 4930 C CA . GLN B 1 240 ? -1.81 -27.672 7.516 1 91.31 240 GLN B CA 1
ATOM 4931 C C . GLN B 1 240 ? -1.211 -26.531 6.691 1 91.31 240 GLN B C 1
ATOM 4933 O O . GLN B 1 240 ? -1.261 -25.375 7.102 1 91.31 240 GLN B O 1
ATOM 4938 N N . ARG B 1 241 ? -0.683 -26.859 5.598 1 91.12 241 ARG B N 1
ATOM 4939 C CA . ARG B 1 241 ? -0.064 -25.828 4.766 1 91.12 241 ARG B CA 1
ATOM 4940 C C . ARG B 1 241 ? -1.12 -24.953 4.109 1 91.12 241 ARG B C 1
ATOM 4942 O O . ARG B 1 241 ? -0.915 -23.75 3.945 1 91.12 241 ARG B O 1
ATOM 4949 N N . ILE B 1 242 ? -2.264 -25.578 3.725 1 93.62 242 ILE B N 1
ATOM 4950 C CA . ILE B 1 242 ? -3.377 -24.797 3.188 1 93.62 242 ILE B CA 1
ATOM 4951 C C . ILE B 1 242 ? -3.877 -23.828 4.246 1 93.62 242 ILE B C 1
ATOM 4953 O O . ILE B 1 242 ? -4.121 -22.656 3.945 1 93.62 242 ILE B O 1
ATOM 4957 N N . ARG B 1 243 ? -3.951 -24.312 5.473 1 94.88 243 ARG B N 1
ATOM 4958 C CA . ARG B 1 243 ? -4.391 -23.484 6.594 1 94.88 243 ARG B CA 1
ATOM 4959 C C . ARG B 1 243 ? -3.455 -22.297 6.809 1 94.88 243 ARG B C 1
ATOM 4961 O O . ARG B 1 243 ? -3.908 -21.172 7.027 1 94.88 243 ARG B O 1
ATOM 4968 N N . PHE B 1 244 ? -2.16 -22.484 6.625 1 93.38 244 PHE B N 1
ATOM 4969 C CA . PHE B 1 244 ? -1.171 -21.438 6.871 1 93.38 244 PHE B CA 1
ATOM 4970 C C . PHE B 1 244 ? -1.104 -20.469 5.695 1 93.38 244 PHE B C 1
ATOM 4972 O O . PHE B 1 244 ? -0.878 -19.266 5.879 1 93.38 244 PHE B O 1
ATOM 4979 N N . ARG B 1 245 ? -1.426 -20.922 4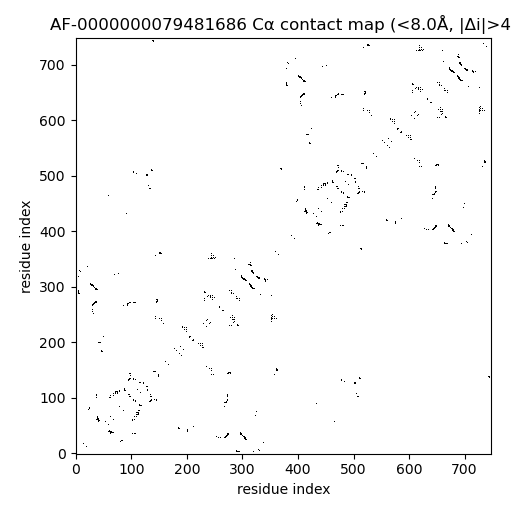.523 1 93.38 245 ARG B N 1
ATOM 4980 C CA . ARG B 1 245 ? -1.104 -20.094 3.363 1 93.38 245 ARG B CA 1
ATOM 4981 C C . ARG B 1 245 ? -2.371 -19.531 2.723 1 93.38 245 ARG B C 1
ATOM 4983 O O . ARG B 1 245 ? -2.324 -18.516 2.037 1 93.38 245 ARG B O 1
ATOM 4990 N N . ALA B 1 246 ? -3.523 -20.156 2.99 1 95.44 246 ALA B N 1
ATOM 4991 C CA . ALA B 1 246 ? -4.77 -19.656 2.416 1 95.44 246 ALA B CA 1
ATOM 4992 C C . ALA B 1 246 ? -5.77 -19.281 3.508 1 95.44 246 ALA B C 1
ATOM 4994 O O . ALA B 1 246 ? -6.793 -18.656 3.236 1 95.44 246 ALA B O 1
ATOM 4995 N N . GLY B 1 247 ? -5.48 -19.688 4.719 1 96.12 247 GLY B N 1
ATOM 4996 C CA . GLY B 1 247 ? -6.457 -19.609 5.793 1 96.12 247 GLY B CA 1
ATOM 4997 C C . GLY B 1 247 ? -6.898 -18.188 6.102 1 96.12 247 GLY B C 1
ATOM 4998 O O . GLY B 1 247 ? -8.094 -17.938 6.289 1 96.12 247 GLY B O 1
ATOM 4999 N N . LEU B 1 248 ? -5.957 -17.297 6.152 1 96 248 LEU B N 1
ATOM 5000 C CA . LEU B 1 248 ? -6.293 -15.914 6.484 1 96 248 LEU B CA 1
ATOM 5001 C C . LEU B 1 248 ? -7.148 -15.289 5.387 1 96 248 LEU B C 1
ATOM 5003 O O . LEU B 1 248 ? -8.062 -14.508 5.676 1 96 248 LEU B O 1
ATOM 5007 N N . LEU B 1 249 ? -6.848 -15.555 4.141 1 97.31 249 LEU B N 1
ATOM 5008 C CA . LEU B 1 249 ? -7.656 -15.047 3.039 1 97.31 249 LEU B CA 1
ATOM 5009 C C . LEU B 1 249 ? -9.07 -15.617 3.096 1 97.31 249 LEU B C 1
ATOM 5011 O O . LEU B 1 249 ? -10.047 -14.883 2.939 1 97.31 249 LEU B O 1
ATOM 5015 N N . LEU B 1 250 ? -9.148 -16.938 3.324 1 97.44 250 LEU B N 1
ATOM 5016 C CA . LEU B 1 250 ? -10.453 -17.578 3.455 1 97.44 250 LEU B CA 1
ATOM 5017 C C . LEU B 1 250 ? -11.258 -16.953 4.586 1 97.44 250 LEU B C 1
ATOM 5019 O O . LEU B 1 250 ? -12.445 -16.672 4.422 1 97.44 250 LEU B O 1
ATOM 5023 N N . LYS B 1 251 ? -10.594 -16.734 5.637 1 96.56 251 LYS B N 1
ATOM 5024 C CA . LYS B 1 251 ? -11.234 -16.109 6.785 1 96.56 251 LYS B CA 1
ATOM 5025 C C . LYS B 1 251 ? -11.742 -14.711 6.434 1 96.56 251 LYS B C 1
ATOM 5027 O O . LYS B 1 251 ? -12.836 -14.32 6.844 1 96.56 251 LYS B O 1
ATOM 5032 N N . ASP B 1 252 ? -10.922 -13.969 5.773 1 96.75 252 ASP B N 1
ATOM 5033 C CA . ASP B 1 252 ? -11.281 -12.617 5.359 1 96.75 252 ASP B CA 1
ATOM 5034 C C . ASP B 1 252 ? -12.531 -12.633 4.473 1 96.75 252 ASP B C 1
ATOM 5036 O O . ASP B 1 252 ? -13.43 -11.812 4.652 1 96.75 252 ASP B O 1
ATOM 5040 N N . VAL B 1 253 ? -12.633 -13.531 3.518 1 97.69 253 VAL B N 1
ATOM 5041 C CA . VAL B 1 253 ? -13.773 -13.664 2.623 1 97.69 253 VAL B CA 1
ATOM 5042 C C . VAL B 1 253 ? -15.031 -14 3.432 1 97.69 253 VAL B C 1
ATOM 5044 O O . VAL B 1 253 ? -16.078 -13.375 3.252 1 97.69 253 VAL B O 1
ATOM 5047 N N . VAL B 1 254 ? -14.906 -14.953 4.371 1 97.06 254 VAL B N 1
ATOM 5048 C CA . VAL B 1 254 ? -16.031 -15.359 5.211 1 97.06 254 VAL B CA 1
ATOM 5049 C C . VAL B 1 254 ? -16.531 -14.164 6.016 1 97.06 254 VAL B C 1
ATOM 5051 O O . VAL B 1 254 ? -17.75 -13.945 6.117 1 97.06 254 VAL B O 1
ATOM 5054 N N . MET B 1 255 ? -15.625 -13.453 6.543 1 96.31 255 MET B N 1
ATOM 5055 C CA . MET B 1 255 ? -15.977 -12.289 7.359 1 96.31 255 MET B CA 1
ATOM 5056 C C . MET B 1 255 ? -16.797 -11.289 6.551 1 96.31 255 MET B C 1
ATOM 5058 O O . MET B 1 255 ? -17.812 -10.781 7.039 1 96.31 255 MET B O 1
ATOM 5062 N N . HIS B 1 256 ? -16.422 -11.039 5.352 1 97.44 256 HIS B N 1
ATOM 5063 C CA . HIS B 1 256 ? -17.125 -10.047 4.547 1 97.44 256 HIS B CA 1
ATOM 5064 C C . HIS B 1 256 ? -18.453 -10.586 4.043 1 97.44 256 HIS B C 1
ATOM 5066 O O . HIS B 1 256 ? -19.422 -9.836 3.893 1 97.44 256 HIS B O 1
ATOM 5072 N N . PHE B 1 257 ? -18.547 -11.906 3.781 1 97.94 257 PHE B N 1
ATOM 5073 C CA . PHE B 1 257 ? -19.844 -12.516 3.5 1 97.94 257 PHE B CA 1
ATOM 5074 C C . PHE B 1 257 ? -20.781 -12.359 4.691 1 97.94 257 PHE B C 1
ATOM 5076 O O . PHE B 1 257 ? -21.969 -12.031 4.52 1 97.94 257 PHE B O 1
ATOM 5083 N N . ASP B 1 258 ? -20.219 -12.602 5.867 1 97.06 258 ASP B N 1
ATOM 5084 C CA . ASP B 1 258 ? -21.031 -12.469 7.074 1 97.06 258 ASP B CA 1
ATOM 5085 C C . ASP B 1 258 ? -21.531 -11.039 7.246 1 97.06 258 ASP B C 1
ATOM 5087 O O . ASP B 1 258 ? -22.641 -10.82 7.738 1 97.06 258 ASP B O 1
ATOM 5091 N N . ASP B 1 259 ? -20.672 -10.086 6.871 1 97.12 259 ASP B N 1
ATOM 5092 C CA . ASP B 1 259 ? -21.125 -8.703 6.898 1 97.12 259 ASP B CA 1
ATOM 5093 C C . ASP B 1 259 ? -22.391 -8.516 6.047 1 97.12 259 ASP B C 1
ATOM 5095 O O . ASP B 1 259 ? -23.312 -7.809 6.445 1 97.12 259 ASP B O 1
ATOM 5099 N N . VAL B 1 260 ? -22.422 -9.133 4.859 1 97.81 260 VAL B N 1
ATOM 5100 C CA . VAL B 1 260 ? -23.562 -9.047 3.961 1 97.81 260 VAL B CA 1
ATOM 5101 C C . VAL B 1 260 ? -24.766 -9.734 4.594 1 97.81 260 VAL B C 1
ATOM 5103 O O . VAL B 1 260 ? -25.875 -9.18 4.609 1 97.81 260 VAL B O 1
ATOM 5106 N N . VAL B 1 261 ? -24.578 -10.891 5.105 1 97.75 261 VAL B N 1
ATOM 5107 C CA . VAL B 1 261 ? -25.641 -11.68 5.727 1 97.75 261 VAL B CA 1
ATOM 5108 C C . VAL B 1 261 ? -26.25 -10.898 6.879 1 97.75 261 VAL B C 1
ATOM 5110 O O . VAL B 1 261 ? -27.469 -10.953 7.098 1 97.75 261 VAL B O 1
ATOM 5113 N N . ASN B 1 262 ? -25.469 -10.148 7.566 1 96.94 262 ASN B N 1
ATOM 5114 C CA . ASN B 1 262 ? -25.906 -9.383 8.727 1 96.94 262 ASN B CA 1
ATOM 5115 C C . ASN B 1 262 ? -26.391 -7.988 8.32 1 96.94 262 ASN B C 1
ATOM 5117 O O . ASN B 1 262 ? -26.547 -7.109 9.172 1 96.94 262 ASN B O 1
ATOM 5121 N N . ASN B 1 263 ? -26.453 -7.707 7.035 1 96 263 ASN B N 1
ATOM 5122 C CA . ASN B 1 263 ? -26.984 -6.473 6.469 1 96 263 ASN B CA 1
ATOM 5123 C C . ASN B 1 263 ? -26.109 -5.273 6.82 1 96 263 ASN B C 1
ATOM 5125 O O . ASN B 1 263 ? -26.625 -4.191 7.117 1 96 263 ASN B O 1
ATOM 5129 N N . SER B 1 264 ? -24.812 -5.492 6.859 1 95.5 264 SER B N 1
ATOM 5130 C CA . SER B 1 264 ? -23.859 -4.434 7.121 1 95.5 264 SER B CA 1
ATOM 5131 C C . SER B 1 264 ? -22.656 -4.523 6.172 1 95.5 264 SER B C 1
ATOM 5133 O O . SER B 1 264 ? -21.516 -4.547 6.617 1 95.5 264 SER B O 1
ATOM 5135 N N . PRO B 1 265 ? -23.016 -4.637 4.863 1 94.62 265 PRO B N 1
ATOM 5136 C CA . PRO B 1 265 ? -21.906 -4.727 3.916 1 94.62 265 PRO B CA 1
ATOM 5137 C C . PRO B 1 265 ? -21.047 -3.469 3.902 1 94.62 265 PRO B C 1
ATOM 5139 O O . PRO B 1 265 ? -21.562 -2.355 4.035 1 94.62 265 PRO B O 1
ATOM 5142 N N . LYS B 1 266 ? -19.766 -3.629 3.725 1 93.88 266 LYS B N 1
ATOM 5143 C CA . LYS B 1 266 ? -18.844 -2.502 3.707 1 93.88 266 LYS B CA 1
ATOM 5144 C C . LYS B 1 266 ? -18.469 -2.121 2.277 1 93.88 266 LYS B C 1
ATOM 5146 O O . LYS B 1 266 ? -18.484 -0.94 1.922 1 93.88 266 LYS B O 1
ATOM 5151 N N . HIS B 1 267 ? -18.125 -3.119 1.477 1 97.19 267 HIS B N 1
ATOM 5152 C CA . HIS B 1 267 ? -17.75 -2.906 0.083 1 97.19 267 HIS B CA 1
ATOM 5153 C C . HIS B 1 267 ? -18.469 -3.895 -0.834 1 97.19 267 HIS B C 1
ATOM 5155 O O . HIS B 1 267 ? -18.875 -4.977 -0.397 1 97.19 267 HIS B O 1
ATOM 5161 N N . LYS B 1 268 ? -18.609 -3.506 -2.041 1 97.94 268 LYS B N 1
ATOM 5162 C CA . LYS B 1 268 ? -19.234 -4.375 -3.029 1 97.94 268 LYS B CA 1
ATOM 5163 C C . LYS B 1 268 ? -18.234 -5.387 -3.59 1 97.94 268 LYS B C 1
ATOM 5165 O O . LYS B 1 268 ? -18.625 -6.484 -3.994 1 97.94 268 LYS B O 1
ATOM 5170 N N . ILE B 1 269 ? -16.984 -4.996 -3.637 1 98.69 269 ILE B N 1
ATOM 5171 C CA . ILE B 1 269 ? -15.969 -5.848 -4.238 1 98.69 269 ILE B CA 1
ATOM 5172 C C . ILE B 1 269 ? -14.688 -5.777 -3.412 1 98.69 269 ILE B C 1
ATOM 5174 O O . ILE B 1 269 ? -14.289 -4.699 -2.961 1 98.69 269 ILE B O 1
ATOM 5178 N N . TYR B 1 270 ? -14.117 -6.895 -3.121 1 98.56 270 TYR B N 1
ATOM 5179 C CA . TYR B 1 270 ? -12.797 -7.062 -2.514 1 98.56 270 TYR B CA 1
ATOM 5180 C C . TYR B 1 270 ? -11.812 -7.672 -3.506 1 98.56 270 TYR B C 1
ATOM 5182 O O . TYR B 1 270 ? -12.133 -8.656 -4.18 1 98.56 270 TYR B O 1
ATOM 5190 N N . ALA B 1 271 ? -10.656 -7.078 -3.65 1 98.75 271 ALA B N 1
ATOM 5191 C CA . ALA B 1 271 ? -9.641 -7.582 -4.57 1 98.75 271 ALA B CA 1
ATOM 5192 C C . ALA B 1 271 ? -8.336 -7.879 -3.836 1 98.75 271 ALA B C 1
ATOM 5194 O O . ALA B 1 271 ? -7.93 -7.121 -2.951 1 98.75 271 ALA B O 1
ATOM 5195 N N . TYR B 1 272 ? -7.734 -9.008 -4.211 1 98.56 272 TYR B N 1
ATOM 5196 C CA . TYR B 1 272 ? -6.492 -9.477 -3.604 1 98.56 272 TYR B CA 1
ATOM 5197 C C . TYR B 1 272 ? -5.449 -9.797 -4.668 1 98.56 272 TYR B C 1
ATOM 5199 O O . TYR B 1 272 ? -5.641 -10.703 -5.477 1 98.56 272 TYR B O 1
ATOM 5207 N N . ALA B 1 273 ? -4.375 -9.039 -4.695 1 98.62 273 ALA B N 1
ATOM 5208 C CA . ALA B 1 273 ? -3.256 -9.359 -5.574 1 98.62 273 ALA B CA 1
ATOM 5209 C C . ALA B 1 273 ? -2.195 -10.172 -4.832 1 98.62 273 ALA B C 1
ATOM 5211 O O . ALA B 1 273 ? -1.726 -9.766 -3.768 1 98.62 273 ALA B O 1
ATOM 5212 N N . SER B 1 274 ? -1.867 -11.227 -5.406 1 97.38 274 SER B N 1
ATOM 5213 C CA . SER B 1 274 ? -0.959 -12.141 -4.719 1 97.38 274 SER B CA 1
ATOM 5214 C C . SER B 1 274 ? -0.132 -12.953 -5.711 1 97.38 274 SER B C 1
ATOM 5216 O O . SER B 1 274 ? 0.234 -12.453 -6.777 1 97.38 274 SER B O 1
ATOM 5218 N N . HIS B 1 275 ? 0.28 -14.125 -5.273 1 93.56 275 HIS B N 1
ATOM 5219 C CA . HIS B 1 275 ? 1.224 -14.961 -6.004 1 93.56 275 HIS B CA 1
ATOM 5220 C C . HIS B 1 275 ? 0.588 -16.297 -6.398 1 93.56 275 HIS B C 1
ATOM 5222 O O . HIS B 1 275 ? -0.567 -16.562 -6.059 1 93.56 275 HIS B O 1
ATOM 5228 N N . ASP B 1 276 ? 1.31 -17.047 -7.199 1 89.38 276 ASP B N 1
ATOM 5229 C CA . ASP B 1 276 ? 0.831 -18.312 -7.719 1 89.38 276 ASP B CA 1
ATOM 5230 C C . ASP B 1 276 ? 0.51 -19.281 -6.582 1 89.38 276 ASP B C 1
ATOM 5232 O O . ASP B 1 276 ? -0.499 -20 -6.629 1 89.38 276 ASP B O 1
ATOM 5236 N N . VAL B 1 277 ? 1.279 -19.219 -5.57 1 85.94 277 VAL B N 1
ATOM 5237 C CA . VAL B 1 277 ? 1.171 -20.172 -4.473 1 85.94 277 VAL B CA 1
ATOM 5238 C C . VAL B 1 277 ? -0.157 -19.984 -3.746 1 85.94 277 VAL B C 1
ATOM 5240 O O . VAL B 1 277 ? -0.783 -20.953 -3.312 1 85.94 277 VAL B O 1
ATOM 5243 N N . LEU B 1 278 ? -0.575 -18.766 -3.609 1 92.62 278 LEU B N 1
ATOM 5244 C CA . LEU B 1 278 ? -1.835 -18.531 -2.918 1 92.62 278 LEU B CA 1
ATOM 5245 C C . LEU B 1 278 ? -3.016 -19.031 -3.744 1 92.62 278 LEU B C 1
ATOM 5247 O O . LEU B 1 278 ? -3.98 -19.562 -3.193 1 92.62 278 LEU B O 1
ATOM 5251 N N . ILE B 1 279 ? -2.951 -18.844 -5.055 1 92.5 279 ILE B N 1
ATOM 5252 C CA . ILE B 1 279 ? -4 -19.359 -5.926 1 92.5 279 ILE B CA 1
ATOM 5253 C C . ILE B 1 279 ? -4.086 -20.891 -5.785 1 92.5 279 ILE B C 1
ATOM 5255 O O . ILE B 1 279 ? -5.176 -21.438 -5.637 1 92.5 279 ILE B O 1
ATOM 5259 N N . ALA B 1 280 ? -2.932 -21.516 -5.793 1 89.56 280 ALA B N 1
ATOM 5260 C CA . ALA B 1 280 ? -2.867 -22.969 -5.648 1 89.56 280 ALA B CA 1
ATOM 5261 C C . ALA B 1 280 ? -3.443 -23.406 -4.305 1 89.56 280 ALA B C 1
ATOM 5263 O O . ALA B 1 280 ? -4.242 -24.344 -4.242 1 89.56 280 ALA B O 1
ATOM 5264 N N . ALA B 1 281 ? -3.043 -22.734 -3.258 1 91.94 281 ALA B N 1
ATOM 5265 C CA . ALA B 1 281 ? -3.51 -23.078 -1.918 1 91.94 281 ALA B CA 1
ATOM 5266 C C . ALA B 1 281 ? -5.02 -22.875 -1.795 1 91.94 281 ALA B C 1
ATOM 5268 O O . ALA B 1 281 ? -5.719 -23.719 -1.236 1 91.94 281 ALA B O 1
ATOM 5269 N N . TYR B 1 282 ? -5.527 -21.812 -2.32 1 94.5 282 TYR B N 1
ATOM 5270 C CA . TYR B 1 282 ? -6.957 -21.516 -2.281 1 94.5 282 TYR B CA 1
ATOM 5271 C C . TYR B 1 282 ? -7.754 -22.609 -2.992 1 94.5 282 TYR B C 1
ATOM 5273 O O . TYR B 1 282 ? -8.727 -23.141 -2.443 1 94.5 282 TYR B O 1
ATOM 5281 N N . LEU B 1 283 ? -7.348 -22.922 -4.188 1 92.25 283 LEU B N 1
ATOM 5282 C CA . LEU B 1 283 ? -8.039 -23.922 -4.98 1 92.25 283 LEU B CA 1
ATOM 5283 C C . LEU B 1 283 ? -7.938 -25.297 -4.32 1 92.25 283 LEU B C 1
ATOM 5285 O O . LEU B 1 283 ? -8.875 -26.094 -4.395 1 92.25 283 LEU B O 1
ATOM 5289 N N . SER B 1 284 ? -6.84 -25.531 -3.654 1 91.31 284 SER B N 1
ATOM 5290 C CA . SER B 1 284 ? -6.648 -26.797 -2.961 1 91.31 284 SER B CA 1
ATOM 5291 C C . SER B 1 284 ? -7.605 -26.922 -1.778 1 91.31 284 SER B C 1
ATOM 5293 O O . SER B 1 284 ? -8.055 -28.031 -1.455 1 91.31 284 SER B O 1
ATOM 5295 N N . ALA B 1 285 ? -7.879 -25.828 -1.151 1 93.19 285 ALA B N 1
ATOM 5296 C CA . ALA B 1 285 ? -8.82 -25.844 -0.037 1 93.19 285 ALA B CA 1
ATOM 5297 C C . ALA B 1 285 ? -10.18 -26.391 -0.471 1 93.19 285 ALA B C 1
ATOM 5299 O O . ALA B 1 285 ? -10.914 -26.953 0.339 1 93.19 285 ALA B O 1
ATOM 5300 N N . PHE B 1 286 ? -10.484 -26.297 -1.771 1 92.94 286 PHE B N 1
ATOM 5301 C CA . PHE B 1 286 ? -11.773 -26.75 -2.289 1 92.94 286 PHE B CA 1
ATOM 5302 C C . PHE B 1 286 ? -11.617 -28.047 -3.064 1 92.94 286 PHE B C 1
ATOM 5304 O O . PHE B 1 286 ? -12.594 -28.562 -3.623 1 92.94 286 PHE B O 1
ATOM 5311 N N . GLY B 1 287 ? -10.438 -28.5 -3.18 1 88.25 287 GLY B N 1
ATOM 5312 C CA . GLY B 1 287 ? -10.172 -29.766 -3.861 1 88.25 287 GLY B CA 1
ATOM 5313 C C . GLY B 1 287 ? -10.273 -29.656 -5.371 1 88.25 287 GLY B C 1
ATOM 5314 O O . GLY B 1 287 ? -10.531 -30.656 -6.051 1 88.25 287 GLY B O 1
ATOM 5315 N N . VAL B 1 288 ? -10.086 -28.484 -5.922 1 87.75 288 VAL B N 1
ATOM 5316 C CA . VAL B 1 288 ? -10.32 -28.328 -7.355 1 87.75 288 VAL B CA 1
ATOM 5317 C C . VAL B 1 288 ? -9.016 -27.938 -8.055 1 87.75 288 VAL B C 1
ATOM 5319 O O . VAL B 1 288 ? -9.008 -27.656 -9.25 1 87.75 288 VAL B O 1
ATOM 5322 N N . PHE B 1 289 ? -7.91 -27.859 -7.281 1 86.44 289 PHE B N 1
ATOM 5323 C CA . PHE B 1 289 ? -6.617 -27.562 -7.895 1 86.44 289 PHE B CA 1
ATOM 5324 C C . PHE B 1 289 ? -6.125 -28.766 -8.703 1 86.44 289 PHE B C 1
ATOM 5326 O O . PHE B 1 289 ? -6.152 -29.906 -8.227 1 86.44 289 PHE B O 1
ATOM 5333 N N . ASN B 1 290 ? -5.629 -28.484 -9.922 1 76.5 290 ASN B N 1
ATOM 5334 C CA . ASN B 1 290 ? -5.242 -29.594 -10.797 1 76.5 290 ASN B CA 1
ATOM 5335 C C . ASN B 1 290 ? -3.75 -29.891 -10.688 1 76.5 290 ASN B C 1
ATOM 5337 O O . ASN B 1 290 ? -3.25 -30.812 -11.344 1 76.5 290 ASN B O 1
ATOM 5341 N N . GLY B 1 291 ? -3.088 -29.062 -9.961 1 75.31 291 GLY B N 1
ATOM 5342 C CA . GLY B 1 291 ? -1.681 -29.344 -9.727 1 75.31 291 GLY B CA 1
ATOM 5343 C C . GLY B 1 291 ? -0.771 -28.734 -10.773 1 75.31 291 GLY B C 1
ATOM 5344 O O . GLY B 1 291 ? 0.454 -28.828 -10.68 1 75.31 291 GLY B O 1
ATOM 5345 N N . LEU B 1 292 ? -1.376 -28.125 -11.719 1 75.69 292 LEU B N 1
ATOM 5346 C CA . LEU B 1 292 ? -0.565 -27.531 -12.781 1 75.69 292 LEU B CA 1
ATOM 5347 C C . LEU B 1 292 ? -0.077 -26.141 -12.391 1 75.69 292 LEU B C 1
ATOM 5349 O O . LEU B 1 292 ? -0.588 -25.547 -11.445 1 75.69 292 LEU B O 1
ATOM 5353 N N . HIS B 1 293 ? 0.927 -25.734 -13.148 1 78.94 293 HIS B N 1
ATOM 5354 C CA . HIS B 1 293 ? 1.5 -24.406 -12.93 1 78.94 293 HIS B CA 1
ATOM 5355 C C . HIS B 1 293 ? 0.438 -23.312 -13.062 1 78.94 293 HIS B C 1
ATOM 5357 O O . HIS B 1 293 ? -0.401 -23.359 -13.969 1 78.94 293 HIS B O 1
ATOM 5363 N N . VAL B 1 294 ? 0.437 -22.359 -12.148 1 86.06 294 VAL B N 1
ATOM 5364 C CA . VAL B 1 294 ? -0.49 -21.234 -12.18 1 86.06 294 VAL B CA 1
ATOM 5365 C C . VAL B 1 294 ? 0.096 -20.109 -13.016 1 86.06 294 VAL B C 1
ATOM 5367 O O . VAL B 1 294 ? 1.055 -19.453 -12.602 1 86.06 294 VAL B O 1
ATOM 5370 N N . PRO B 1 295 ? -0.442 -19.844 -14.148 1 87.25 295 PRO B N 1
ATOM 5371 C CA . PRO B 1 295 ? 0.112 -18.797 -15.008 1 87.25 295 PRO B CA 1
ATOM 5372 C C . PRO B 1 295 ? -0.062 -17.406 -14.422 1 87.25 295 PRO B C 1
ATOM 5374 O O . PRO B 1 295 ? -0.904 -17.188 -13.539 1 87.25 295 PRO B O 1
ATOM 5377 N N . SER B 1 296 ? 0.692 -16.469 -14.914 1 90.81 296 SER B N 1
ATOM 5378 C CA . SER B 1 296 ? 0.539 -15.07 -14.523 1 90.81 296 SER B CA 1
ATOM 5379 C C . SER B 1 296 ? -0.844 -14.547 -14.891 1 90.81 296 SER B C 1
ATOM 5381 O O . SER B 1 296 ? -1.462 -15.023 -15.844 1 90.81 296 SER B O 1
ATOM 5383 N N . SER B 1 297 ? -1.396 -13.625 -14.07 1 93.5 297 SER B N 1
ATOM 5384 C CA . SER B 1 297 ? -2.648 -12.914 -14.312 1 93.5 297 SER B CA 1
ATOM 5385 C C . SER B 1 297 ? -3.846 -13.852 -14.211 1 93.5 297 SER B C 1
ATOM 5387 O O . SER B 1 297 ? -4.93 -13.547 -14.711 1 93.5 297 SER B O 1
ATOM 5389 N N . THR B 1 298 ? -3.578 -15.008 -13.609 1 92.31 298 THR B N 1
ATOM 5390 C CA . THR B 1 298 ? -4.691 -15.891 -13.273 1 92.31 298 THR B CA 1
ATOM 5391 C C . THR B 1 298 ? -5.52 -15.32 -12.133 1 92.31 298 THR B C 1
ATOM 5393 O O . THR B 1 298 ? -4.988 -14.617 -11.266 1 92.31 298 THR B O 1
ATOM 5396 N N . ALA B 1 299 ? -6.859 -15.664 -12.172 1 95.31 299 ALA B N 1
ATOM 5397 C CA . ALA B 1 299 ? -7.707 -15.109 -11.117 1 95.31 299 ALA B CA 1
ATOM 5398 C C . ALA B 1 299 ? -8.789 -16.109 -10.703 1 95.31 299 ALA B C 1
ATOM 5400 O O . ALA B 1 299 ? -9.203 -16.953 -11.508 1 95.31 299 ALA B O 1
ATOM 5401 N N . VAL B 1 300 ? -9.148 -16.062 -9.492 1 95.38 300 VAL B N 1
ATOM 5402 C CA . VAL B 1 300 ? -10.352 -16.688 -8.953 1 95.38 300 VAL B CA 1
ATOM 5403 C C . VAL B 1 300 ? -11.367 -15.602 -8.578 1 95.38 300 VAL B C 1
ATOM 5405 O O . VAL B 1 300 ? -11.047 -14.664 -7.844 1 95.38 300 VAL B O 1
ATOM 5408 N N . ILE B 1 301 ? -12.57 -15.695 -9.109 1 96.5 301 ILE B N 1
ATOM 5409 C CA . ILE B 1 301 ? -13.656 -14.773 -8.789 1 96.5 301 ILE B CA 1
ATOM 5410 C C . ILE B 1 301 ? -14.703 -15.492 -7.938 1 96.5 301 ILE B C 1
ATOM 5412 O O . ILE B 1 301 ? -15.172 -16.562 -8.297 1 96.5 301 ILE B O 1
ATOM 5416 N N . ILE B 1 302 ? -15.016 -14.906 -6.824 1 97.12 302 ILE B N 1
ATOM 5417 C CA . ILE B 1 302 ? -16 -15.438 -5.887 1 97.12 302 ILE B CA 1
ATOM 5418 C C . ILE B 1 302 ? -17.172 -14.477 -5.777 1 97.12 302 ILE B C 1
ATOM 5420 O O . ILE B 1 302 ? -17.016 -13.32 -5.379 1 97.12 302 ILE B O 1
ATOM 5424 N N . GLU B 1 303 ? -18.328 -14.992 -6.09 1 97.12 303 GLU B N 1
ATOM 5425 C CA . GLU B 1 303 ? -19.547 -14.172 -6.039 1 97.12 303 GLU B CA 1
ATOM 5426 C C . GLU B 1 303 ? -20.5 -14.672 -4.957 1 97.12 303 GLU B C 1
ATOM 5428 O O . GLU B 1 303 ? -20.797 -15.867 -4.891 1 97.12 303 GLU B O 1
ATOM 5433 N N . LEU B 1 304 ? -20.891 -13.758 -4.125 1 98.06 304 LEU B N 1
ATOM 5434 C CA . LEU B 1 304 ? -21.984 -14.047 -3.203 1 98.06 304 LEU B CA 1
ATOM 5435 C C . LEU B 1 304 ? -23.312 -13.578 -3.783 1 98.06 304 LEU B C 1
ATOM 5437 O O . LEU B 1 304 ? -23.469 -12.414 -4.137 1 98.06 304 LEU B O 1
ATOM 5441 N N . HIS B 1 305 ? -24.266 -14.523 -3.906 1 97 305 HIS B N 1
ATOM 5442 C CA . HIS B 1 305 ? -25.594 -14.25 -4.422 1 97 305 HIS B CA 1
ATOM 5443 C C . HIS B 1 305 ? -26.656 -14.484 -3.35 1 97 305 HIS B C 1
ATOM 5445 O O . HIS B 1 305 ? -26.438 -15.258 -2.41 1 97 305 HIS B O 1
ATOM 5451 N N . GLU B 1 306 ? -27.719 -13.773 -3.496 1 96.81 306 GLU B N 1
ATOM 5452 C CA . GLU B 1 306 ? -28.906 -13.977 -2.68 1 96.81 306 GLU B CA 1
ATOM 5453 C C . GLU B 1 306 ? -30.125 -14.312 -3.547 1 96.81 306 GLU B C 1
ATOM 5455 O O . GLU B 1 306 ? -30.656 -13.438 -4.238 1 96.81 306 GLU B O 1
ATOM 5460 N N . SER B 1 307 ? -30.609 -15.547 -3.523 1 92.25 307 SER B N 1
ATOM 5461 C CA . SER B 1 307 ? -31.719 -15.984 -4.363 1 92.25 307 SER B CA 1
ATOM 5462 C C . SER B 1 307 ? -33.062 -15.438 -3.844 1 92.25 307 SER B C 1
ATOM 5464 O O . SER B 1 307 ? -33.812 -14.844 -4.598 1 92.25 307 SER B O 1
ATOM 5466 N N . THR B 1 308 ? -33.344 -15.758 -2.639 1 93.06 308 THR B N 1
ATOM 5467 C CA . THR B 1 308 ? -34.438 -15.188 -1.864 1 93.06 308 THR B CA 1
ATOM 5468 C C . THR B 1 308 ? -33.938 -14.586 -0.558 1 93.06 308 THR B C 1
ATOM 5470 O O . THR B 1 308 ? -32.781 -14.844 -0.154 1 93.06 308 THR B O 1
ATOM 5473 N N . PRO B 1 309 ? -34.719 -13.719 -0.053 1 93.56 309 PRO B N 1
ATOM 5474 C CA . PRO B 1 309 ? -34.25 -13.055 1.155 1 93.56 309 PRO B CA 1
ATOM 5475 C C . PRO B 1 309 ? -33.688 -14.031 2.195 1 93.56 309 PRO B C 1
ATOM 5477 O O . PRO B 1 309 ? -34.438 -14.922 2.643 1 93.56 309 PRO B O 1
ATOM 5480 N N . GLY B 1 310 ? -32.438 -13.93 2.4 1 94.44 310 GLY B N 1
ATOM 5481 C CA . GLY B 1 310 ? -31.812 -14.727 3.447 1 94.44 310 GLY B CA 1
ATOM 5482 C C . GLY B 1 310 ? -31.188 -16 2.93 1 94.44 310 GLY B C 1
ATOM 5483 O O . GLY B 1 310 ? -30.484 -16.703 3.668 1 94.44 310 GLY B O 1
ATOM 5484 N N . GLN B 1 311 ? -31.422 -16.328 1.684 1 95.94 311 GLN B N 1
ATOM 5485 C CA . GLN B 1 311 ? -30.844 -17.516 1.089 1 95.94 311 GLN B CA 1
ATOM 5486 C C . GLN B 1 311 ? -29.656 -17.172 0.188 1 95.94 311 GLN B C 1
ATOM 5488 O O . GLN B 1 311 ? -29.844 -16.719 -0.942 1 95.94 311 GLN B O 1
ATOM 5493 N N . PHE B 1 312 ? -28.516 -17.469 0.725 1 97.38 312 PHE B N 1
ATOM 5494 C CA . PHE B 1 312 ? -27.297 -17.062 0.041 1 97.38 312 PHE B CA 1
ATOM 5495 C C . PHE B 1 312 ? -26.594 -18.266 -0.583 1 97.38 312 PHE B C 1
ATOM 5497 O O . PHE B 1 312 ? -26.641 -19.359 -0.042 1 97.38 312 PHE B O 1
ATOM 5504 N N . TYR B 1 313 ? -25.969 -18.047 -1.748 1 95.88 313 TYR B N 1
ATOM 5505 C CA . TYR B 1 313 ? -25.141 -19.062 -2.396 1 95.88 313 TYR B CA 1
ATOM 5506 C C . TYR B 1 313 ? -23.938 -18.438 -3.072 1 95.88 313 TYR B C 1
ATOM 5508 O O . TYR B 1 313 ? -23.906 -17.219 -3.307 1 95.88 313 TYR B O 1
ATOM 5516 N N . ILE B 1 314 ? -22.906 -19.266 -3.328 1 96.56 314 ILE B N 1
ATOM 5517 C CA . ILE B 1 314 ? -21.625 -18.797 -3.834 1 96.56 314 ILE B CA 1
ATOM 5518 C C . ILE B 1 314 ? -21.359 -19.406 -5.215 1 96.56 314 ILE B C 1
ATOM 5520 O O . ILE B 1 314 ? -21.594 -20.594 -5.434 1 96.56 314 ILE B O 1
ATOM 5524 N N . GLN B 1 315 ? -20.984 -18.578 -6.125 1 94.56 315 GLN B N 1
ATOM 5525 C CA . GLN B 1 315 ? -20.422 -19.016 -7.402 1 94.56 315 GLN B CA 1
ATOM 5526 C C . GLN B 1 315 ? -18.953 -18.656 -7.512 1 94.56 315 GLN B C 1
ATOM 5528 O O . GLN B 1 315 ? -18.547 -17.562 -7.098 1 94.56 315 GLN B O 1
ATOM 5533 N N . MET B 1 316 ? -18.156 -19.578 -7.969 1 93.69 316 MET B N 1
ATOM 5534 C CA . MET B 1 316 ? -16.719 -19.344 -8.156 1 93.69 316 MET B CA 1
ATOM 5535 C C . MET B 1 316 ? -16.312 -19.594 -9.602 1 93.69 316 MET B C 1
ATOM 5537 O O . MET B 1 316 ? -16.797 -20.547 -10.234 1 93.69 316 MET B O 1
ATOM 5541 N N . PHE B 1 317 ? -15.477 -18.719 -10.047 1 92 317 PHE B N 1
ATOM 5542 C CA . PHE B 1 317 ? -14.992 -18.797 -11.422 1 92 317 PHE B CA 1
ATOM 5543 C C . PHE B 1 317 ? -13.469 -18.734 -11.469 1 92 317 PHE B C 1
ATOM 5545 O O . PHE B 1 317 ? -12.844 -18.109 -10.609 1 92 317 PHE B O 1
ATOM 5552 N N . PHE B 1 318 ? -12.938 -19.422 -12.383 1 90.12 318 PHE B N 1
ATOM 5553 C CA . PHE B 1 318 ? -11.508 -19.375 -12.656 1 90.12 318 PHE B CA 1
ATOM 5554 C C . PHE B 1 318 ? -11.234 -18.703 -14 1 90.12 318 PHE B C 1
ATOM 5556 O O . PHE B 1 318 ? -11.844 -19.047 -15.008 1 90.12 318 PHE B O 1
ATOM 5563 N N . ARG B 1 319 ? -10.367 -17.688 -13.93 1 86.12 319 ARG B N 1
ATOM 5564 C CA . ARG B 1 319 ? -9.906 -17 -15.133 1 86.12 319 ARG B CA 1
ATOM 5565 C C . ARG B 1 319 ? -8.484 -17.422 -15.492 1 86.12 319 ARG B C 1
ATOM 5567 O O . ARG B 1 319 ? -7.52 -17.016 -14.852 1 86.12 319 ARG B O 1
ATOM 5574 N N . ASN B 1 320 ? -8.297 -18.203 -16.453 1 73.69 320 ASN B N 1
ATOM 5575 C CA . ASN B 1 320 ? -6.957 -18.688 -16.781 1 73.69 320 ASN B CA 1
ATOM 5576 C C . ASN B 1 320 ? -6.457 -18.062 -18.094 1 73.69 320 ASN B C 1
ATOM 5578 O O . ASN B 1 320 ? -5.25 -17.875 -18.266 1 73.69 320 ASN B O 1
ATOM 5582 N N . ASN B 1 321 ? -7.309 -17.75 -18.906 1 65.62 321 ASN B N 1
ATOM 5583 C CA . ASN B 1 321 ? -6.871 -17.266 -20.203 1 65.62 321 ASN B CA 1
ATOM 5584 C C . ASN B 1 321 ? -6.828 -15.734 -20.234 1 65.62 321 ASN B C 1
ATOM 5586 O O . ASN B 1 321 ? -7.867 -15.078 -20.141 1 65.62 321 ASN B O 1
ATOM 5590 N N . THR B 1 322 ? -5.645 -15.242 -20.438 1 62.31 322 THR B N 1
ATOM 5591 C CA . THR B 1 322 ? -5.43 -13.805 -20.375 1 62.31 322 THR B CA 1
ATOM 5592 C C . THR B 1 322 ? -5.969 -13.125 -21.641 1 62.31 322 THR B C 1
ATOM 5594 O O . THR B 1 322 ? -6.203 -11.914 -21.641 1 62.31 322 THR B O 1
ATOM 5597 N N . GLN B 1 323 ? -6.191 -13.875 -22.578 1 60.41 323 GLN B N 1
ATOM 5598 C CA . GLN B 1 323 ? -6.582 -13.25 -23.844 1 60.41 323 GLN B CA 1
ATOM 5599 C C . GLN B 1 323 ? -8.102 -13.211 -23.984 1 60.41 323 GLN B C 1
ATOM 5601 O O . GLN B 1 323 ? -8.672 -12.164 -24.297 1 60.41 323 GLN B O 1
ATOM 5606 N N . THR B 1 324 ? -8.742 -14.273 -23.625 1 65.75 324 THR B N 1
ATOM 5607 C CA . THR B 1 324 ? -10.18 -14.336 -23.906 1 65.75 324 THR B CA 1
ATOM 5608 C C . THR B 1 324 ? -10.984 -13.883 -22.703 1 65.75 324 THR B C 1
ATOM 5610 O O . THR B 1 324 ? -12.141 -13.469 -22.828 1 65.75 324 THR B O 1
ATOM 5613 N N . GLY B 1 325 ? -10.438 -13.953 -21.672 1 70.81 325 GLY B N 1
ATOM 5614 C CA . GLY B 1 325 ? -11.164 -13.586 -20.469 1 70.81 325 GLY B CA 1
ATOM 5615 C C . GLY B 1 325 ? -12.234 -14.594 -20.094 1 70.81 325 GLY B C 1
ATOM 5616 O O . GLY B 1 325 ? -13.141 -14.273 -19.312 1 70.81 325 GLY B O 1
ATOM 5617 N N . GLU B 1 326 ? -12.219 -15.68 -20.609 1 79.38 326 GLU B N 1
ATOM 5618 C CA . GLU B 1 326 ? -13.219 -16.703 -20.328 1 79.38 326 GLU B CA 1
ATOM 5619 C C . GLU B 1 326 ? -13.188 -17.109 -18.859 1 79.38 326 GLU B C 1
ATOM 5621 O O . GLU B 1 326 ? -12.117 -17.297 -18.281 1 79.38 326 GLU B O 1
ATOM 5626 N N . LEU B 1 327 ? -14.398 -17.141 -18.281 1 85.88 327 LEU B N 1
ATOM 5627 C CA . LEU B 1 327 ? -14.555 -17.578 -16.906 1 85.88 327 LEU B CA 1
ATOM 5628 C C . LEU B 1 327 ? -15.07 -19 -16.828 1 85.88 327 LEU B C 1
ATOM 5630 O O . LEU B 1 327 ? -16.109 -19.312 -17.422 1 85.88 327 LEU B O 1
ATOM 5634 N N . LEU B 1 328 ? -14.336 -19.797 -16.203 1 84.19 328 LEU B N 1
ATOM 5635 C CA . LEU B 1 328 ? -14.719 -21.203 -16.016 1 84.19 328 LEU B CA 1
ATOM 5636 C C . LEU B 1 328 ? -15.281 -21.422 -14.617 1 84.19 328 LEU B C 1
ATOM 5638 O O . LEU B 1 328 ? -14.617 -21.141 -13.617 1 84.19 328 LEU B O 1
ATOM 5642 N N . PRO B 1 329 ? -16.516 -21.953 -14.586 1 87.88 329 PRO B N 1
ATOM 5643 C CA . PRO B 1 329 ? -17.047 -22.25 -13.25 1 87.88 329 PRO B CA 1
ATOM 5644 C C . PRO B 1 329 ? -16.234 -23.312 -12.523 1 87.88 329 PRO B C 1
ATOM 5646 O O . PRO B 1 329 ? -15.789 -24.281 -13.141 1 87.88 329 PRO B O 1
ATOM 5649 N N . LEU B 1 330 ? -15.961 -23.031 -11.297 1 87.31 330 LEU B N 1
ATOM 5650 C CA . LEU B 1 330 ? -15.297 -24.016 -10.453 1 87.31 330 LEU B CA 1
ATOM 5651 C C . LEU B 1 330 ? -16.312 -24.953 -9.812 1 87.31 330 LEU B C 1
ATOM 5653 O O . LEU B 1 330 ? -17.266 -24.5 -9.172 1 87.31 330 LEU B O 1
ATOM 5657 N N . LEU B 1 331 ? -16.141 -26.234 -10.062 1 83.06 331 LEU B N 1
ATOM 5658 C CA . LEU B 1 331 ? -17.047 -27.219 -9.5 1 83.06 331 LEU B CA 1
ATOM 5659 C C . LEU B 1 331 ? -16.484 -27.797 -8.211 1 83.06 331 LEU B C 1
ATOM 5661 O O . LEU B 1 331 ? -15.578 -28.641 -8.242 1 83.06 331 LEU B O 1
ATOM 5665 N N . VAL B 1 332 ? -17.062 -27.375 -7.172 1 86.75 332 VAL B N 1
ATOM 5666 C CA . VAL B 1 332 ? -16.641 -27.859 -5.855 1 86.75 332 VAL B CA 1
ATOM 5667 C C . VAL B 1 332 ? -17.516 -29.031 -5.43 1 86.75 332 VAL B C 1
ATOM 5669 O O . VAL B 1 332 ? -18.734 -29.031 -5.656 1 86.75 332 VAL B O 1
ATOM 5672 N N . SER B 1 333 ? -16.859 -30.047 -4.91 1 85.31 333 SER B N 1
ATOM 5673 C CA . SER B 1 333 ? -17.609 -31.203 -4.441 1 85.31 333 SER B CA 1
ATOM 5674 C C . SER B 1 333 ? -18.703 -30.797 -3.453 1 85.31 333 SER B C 1
ATOM 5676 O O . SER B 1 333 ? -18.469 -30 -2.551 1 85.31 333 SER B O 1
ATOM 5678 N N . GLY B 1 334 ? -19.891 -31.297 -3.629 1 85.75 334 GLY B N 1
ATOM 5679 C CA . GLY B 1 334 ? -21.016 -30.969 -2.762 1 85.75 334 GLY B CA 1
ATOM 5680 C C . GLY B 1 334 ? -21.812 -29.781 -3.244 1 85.75 334 GLY B C 1
ATOM 5681 O O . GLY B 1 334 ? -22.844 -29.438 -2.66 1 85.75 334 GLY B O 1
ATOM 5682 N N . CYS B 1 335 ? -21.328 -29.234 -4.258 1 90.19 335 CYS B N 1
ATOM 5683 C CA . CYS B 1 335 ? -22.016 -28.078 -4.84 1 90.19 335 CYS B CA 1
ATOM 5684 C C . CYS B 1 335 ? -22.516 -28.391 -6.242 1 90.19 335 CYS B C 1
ATOM 5686 O O . CYS B 1 335 ? -22.281 -29.484 -6.762 1 90.19 335 CYS B O 1
ATOM 5688 N N . THR B 1 336 ? -23.344 -27.516 -6.699 1 83.81 336 THR B N 1
ATOM 5689 C CA . THR B 1 336 ? -23.844 -27.625 -8.062 1 83.81 336 THR B CA 1
ATOM 5690 C C . THR B 1 336 ? -23.203 -26.578 -8.969 1 83.81 336 THR B C 1
ATOM 5692 O O . THR B 1 336 ? -22.469 -25.703 -8.492 1 83.81 336 THR B O 1
ATOM 5695 N N . LEU B 1 337 ? -23.484 -26.719 -10.203 1 77.81 337 LEU B N 1
ATOM 5696 C CA . LEU B 1 337 ? -22.953 -25.766 -11.164 1 77.81 337 LEU B CA 1
ATOM 5697 C C . LEU B 1 337 ? -23.516 -24.359 -10.922 1 77.81 337 LEU B C 1
ATOM 5699 O O . LEU B 1 337 ? -22.875 -23.359 -11.234 1 77.81 337 LEU B O 1
ATOM 5703 N N . ALA B 1 338 ? -24.703 -24.359 -10.359 1 78.75 338 ALA B N 1
ATOM 5704 C CA . ALA B 1 338 ? -25.359 -23.078 -10.094 1 78.75 338 ALA B CA 1
ATOM 5705 C C . ALA B 1 338 ? -24.75 -22.391 -8.883 1 78.75 338 ALA B C 1
ATOM 5707 O O . ALA B 1 338 ? -24.953 -21.188 -8.68 1 78.75 338 ALA B O 1
ATOM 5708 N N . GLY B 1 339 ? -24 -23.172 -8.141 1 87.56 339 GLY B N 1
ATOM 5709 C CA . GLY B 1 339 ? -23.359 -22.578 -6.98 1 87.56 339 GLY B CA 1
ATOM 5710 C C . GLY B 1 339 ? -23.406 -23.469 -5.75 1 87.56 339 GLY B C 1
ATOM 5711 O O . GLY B 1 339 ? -23.859 -24.609 -5.824 1 87.56 339 GLY B O 1
ATOM 5712 N N . CYS B 1 340 ? -22.859 -22.922 -4.75 1 93.31 340 CYS B N 1
ATOM 5713 C CA . CYS B 1 340 ? -22.797 -23.609 -3.459 1 93.31 340 CYS B CA 1
ATOM 5714 C C . CYS B 1 340 ? -23.531 -22.797 -2.387 1 93.31 340 CYS B C 1
ATOM 5716 O O . CYS B 1 340 ? -23.219 -21.625 -2.172 1 93.31 340 CYS B O 1
ATOM 5718 N N . GLN B 1 341 ? -24.484 -23.547 -1.7 1 95.69 341 GLN B N 1
ATOM 5719 C CA . GLN B 1 341 ? -25.125 -22.859 -0.583 1 95.69 341 GLN B CA 1
ATOM 5720 C C . GLN B 1 341 ? -24.078 -22.375 0.427 1 95.69 341 GLN B C 1
ATOM 5722 O O . GLN B 1 341 ? -23.109 -23.094 0.709 1 95.69 341 GLN B O 1
ATOM 5727 N N . LEU B 1 342 ? -24.25 -21.188 0.954 1 96.81 342 LEU B N 1
ATOM 5728 C CA . LEU B 1 342 ? -23.25 -20.547 1.795 1 96.81 342 LEU B CA 1
ATOM 5729 C C . LEU B 1 342 ? -22.875 -21.438 2.969 1 96.81 342 LEU B C 1
ATOM 5731 O O . LEU B 1 342 ? -21.688 -21.625 3.254 1 96.81 342 LEU B O 1
ATOM 5735 N N . PRO B 1 343 ? -23.859 -22.125 3.666 1 95.88 343 PRO B N 1
ATOM 5736 C CA . PRO B 1 343 ? -23.453 -22.984 4.777 1 95.88 343 PRO B CA 1
ATOM 5737 C C . PRO B 1 343 ? -22.594 -24.156 4.328 1 95.88 343 PRO B C 1
ATOM 5739 O O . PRO B 1 343 ? -21.672 -24.562 5.051 1 95.88 343 PRO B O 1
ATOM 5742 N N . VAL B 1 344 ? -22.906 -24.703 3.17 1 95.31 344 VAL B N 1
ATOM 5743 C CA . VAL B 1 344 ? -22.125 -25.812 2.625 1 95.31 344 VAL B CA 1
ATOM 5744 C C . VAL B 1 344 ? -20.719 -25.328 2.289 1 95.31 344 VAL B C 1
ATOM 5746 O O . VAL B 1 344 ? -19.734 -26.016 2.6 1 95.31 344 VAL B O 1
ATOM 5749 N N . TRP B 1 345 ? -20.641 -24.188 1.669 1 95.88 345 TRP B N 1
ATOM 5750 C CA . TRP B 1 345 ? -19.359 -23.594 1.303 1 95.88 345 TRP B CA 1
ATOM 5751 C C . TRP B 1 345 ? -18.5 -23.344 2.537 1 95.88 345 TRP B C 1
ATOM 5753 O O . TRP B 1 345 ? -17.328 -23.688 2.555 1 95.88 345 TRP B O 1
ATOM 5763 N N . LYS B 1 346 ? -19.109 -22.797 3.619 1 96.56 346 LYS B N 1
ATOM 5764 C CA . LYS B 1 346 ? -18.391 -22.516 4.863 1 96.56 346 LYS B CA 1
ATOM 5765 C C . LYS B 1 346 ? -17.906 -23.797 5.527 1 96.56 346 LYS B C 1
ATOM 5767 O O . LYS B 1 346 ? -16.781 -23.844 6.043 1 96.56 346 LYS B O 1
ATOM 5772 N N . LYS B 1 347 ? -18.719 -24.781 5.469 1 95.94 347 LYS B N 1
ATOM 5773 C CA . LYS B 1 347 ? -18.344 -26.047 6.074 1 95.94 347 LYS B CA 1
ATOM 5774 C C . LYS B 1 347 ? -17.125 -26.656 5.383 1 95.94 347 LYS B C 1
ATOM 5776 O O . LYS B 1 347 ? -16.266 -27.234 6.039 1 95.94 347 LYS B O 1
ATOM 5781 N N . LYS B 1 348 ? -17.078 -26.516 4.145 1 94.38 348 LYS B N 1
ATOM 5782 C CA . LYS B 1 348 ? -15.992 -27.094 3.355 1 94.38 348 LYS B CA 1
ATOM 5783 C C . LYS B 1 348 ? -14.648 -26.469 3.744 1 94.38 348 LYS B C 1
ATOM 5785 O O . LYS B 1 348 ? -13.625 -27.156 3.74 1 94.38 348 LYS B O 1
ATOM 5790 N N . ILE B 1 349 ? -14.602 -25.203 4.105 1 95.94 349 ILE B N 1
ATOM 5791 C CA . ILE B 1 349 ? -13.32 -24.531 4.316 1 95.94 349 ILE B CA 1
ATOM 5792 C C . ILE B 1 349 ? -13.047 -24.406 5.812 1 95.94 349 ILE B C 1
ATOM 5794 O O . ILE B 1 349 ? -11.984 -23.922 6.215 1 95.94 349 ILE B O 1
ATOM 5798 N N . GLU B 1 350 ? -13.938 -24.828 6.621 1 96.25 350 GLU B N 1
ATOM 5799 C CA . GLU B 1 350 ? -13.852 -24.688 8.07 1 96.25 350 GLU B CA 1
ATOM 5800 C C . GLU B 1 350 ? -12.523 -25.219 8.602 1 96.25 350 GLU B C 1
ATOM 5802 O O . GLU B 1 350 ? -11.891 -24.578 9.445 1 96.25 350 GLU B O 1
ATOM 5807 N N . PRO B 1 351 ? -12 -26.312 8.094 1 95.81 351 PRO B N 1
ATOM 5808 C CA . PRO B 1 351 ? -10.75 -26.844 8.641 1 95.81 351 PRO B CA 1
ATOM 5809 C C . PRO B 1 351 ? -9.547 -25.938 8.367 1 95.81 351 PRO B C 1
ATOM 5811 O O . PRO B 1 351 ? -8.516 -26.062 9.023 1 95.81 351 PRO B O 1
ATOM 5814 N N . PHE B 1 352 ? -9.711 -25.078 7.434 1 96.88 352 PHE B N 1
ATOM 5815 C CA . PHE B 1 352 ? -8.57 -24.297 6.992 1 96.88 352 PHE B CA 1
ATOM 5816 C C . PHE B 1 352 ? -8.586 -22.906 7.621 1 96.88 352 PHE B C 1
ATOM 5818 O O . PHE B 1 352 ? -7.633 -22.141 7.48 1 96.88 352 PHE B O 1
ATOM 5825 N N . ILE B 1 353 ? -9.617 -22.516 8.328 1 96.75 353 ILE B N 1
ATOM 5826 C CA . ILE B 1 353 ? -9.75 -21.188 8.914 1 96.75 353 ILE B CA 1
ATOM 5827 C C . ILE B 1 353 ? -9 -21.141 10.242 1 96.75 353 ILE B C 1
ATOM 5829 O O . ILE B 1 353 ? -9.375 -21.828 11.203 1 96.75 353 ILE B O 1
ATOM 5833 N N . PRO B 1 354 ? -8.008 -20.281 10.32 1 94.75 354 PRO B N 1
ATOM 5834 C CA . PRO B 1 354 ? -7.273 -20.203 11.586 1 94.75 354 PRO B CA 1
ATOM 5835 C C . PRO B 1 354 ? -8.031 -19.422 12.664 1 94.75 354 PRO B C 1
ATOM 5837 O O . PRO B 1 354 ? -8.742 -18.469 12.344 1 94.75 354 PRO B O 1
ATOM 5840 N N . GLU B 1 355 ? -7.863 -19.812 13.891 1 91.38 355 GLU B N 1
ATOM 5841 C CA . GLU B 1 355 ? -8.344 -19.031 15.016 1 91.38 355 GLU B CA 1
ATOM 5842 C C . GLU B 1 355 ? -7.398 -17.859 15.312 1 91.38 355 GLU B C 1
ATOM 5844 O O . GLU B 1 355 ? -7.824 -16.703 15.375 1 91.38 355 GLU B O 1
ATOM 5849 N N . ASP B 1 356 ? -6.176 -18.188 15.484 1 89.56 356 ASP B N 1
ATOM 5850 C CA . ASP B 1 356 ? -5.07 -17.234 15.633 1 89.56 356 ASP B CA 1
ATOM 5851 C C . ASP B 1 356 ? -3.877 -17.656 14.773 1 89.56 356 ASP B C 1
ATOM 5853 O O . ASP B 1 356 ? -3.033 -18.438 15.211 1 89.56 356 ASP B O 1
ATOM 5857 N N . TRP B 1 357 ? -3.779 -17.109 13.617 1 92.75 357 TRP B N 1
ATOM 5858 C CA . TRP B 1 357 ? -2.82 -17.547 12.602 1 92.75 357 TRP B CA 1
ATOM 5859 C C . TRP B 1 357 ? -1.394 -17.453 13.133 1 92.75 357 TRP B C 1
ATOM 5861 O O . TRP B 1 357 ? -0.598 -18.375 12.953 1 92.75 357 TRP B O 1
ATOM 5871 N N . ARG B 1 358 ? -1.035 -16.359 13.758 1 90.44 358 ARG B N 1
ATOM 5872 C CA . ARG B 1 358 ? 0.335 -16.188 14.227 1 90.44 358 ARG B CA 1
ATOM 5873 C C . ARG B 1 358 ? 0.682 -17.203 15.312 1 90.44 358 ARG B C 1
ATOM 5875 O O . ARG B 1 358 ? 1.771 -17.781 15.305 1 90.44 358 ARG B O 1
ATOM 5882 N N . LYS B 1 359 ? -0.214 -17.391 16.25 1 90.38 359 LYS B N 1
ATOM 5883 C CA . LYS B 1 359 ? -0.001 -18.391 17.297 1 90.38 359 LYS B CA 1
ATOM 5884 C C . LYS B 1 359 ? 0.156 -19.781 16.688 1 90.38 359 LYS B C 1
ATOM 5886 O O . LYS B 1 359 ? 1.045 -20.547 17.094 1 90.38 359 LYS B O 1
ATOM 5891 N N . GLU B 1 360 ? -0.752 -20.047 15.75 1 93.25 360 GLU B N 1
ATOM 5892 C CA . GLU B 1 360 ? -0.706 -21.359 15.102 1 93.25 360 GLU B CA 1
ATOM 5893 C C . GLU B 1 360 ? 0.588 -21.531 14.312 1 93.25 360 GLU B C 1
ATOM 5895 O O . GLU B 1 360 ? 1.078 -22.656 14.164 1 93.25 360 GLU B O 1
ATOM 5900 N N . CYS B 1 361 ? 1.135 -20.391 13.852 1 92.5 361 CYS B N 1
ATOM 5901 C CA . CYS B 1 361 ? 2.387 -20.375 13.109 1 92.5 361 CYS B CA 1
ATOM 5902 C C . CYS B 1 361 ? 3.584 -20.469 14.047 1 92.5 361 CYS B C 1
ATOM 5904 O O . CYS B 1 361 ? 4.723 -20.609 13.594 1 92.5 361 CYS B O 1
ATOM 5906 N N . GLY B 1 362 ? 3.395 -20.438 15.344 1 91.94 362 GLY B N 1
ATOM 5907 C CA . GLY B 1 362 ? 4.488 -20.469 16.297 1 91.94 362 GLY B CA 1
ATOM 5908 C C . GLY B 1 362 ? 5.156 -19.125 16.484 1 91.94 362 GLY B C 1
ATOM 5909 O O . GLY B 1 362 ? 6.328 -19.047 16.859 1 91.94 362 GLY B O 1
ATOM 5910 N N . GLU B 1 363 ? 4.48 -18.062 16.047 1 88.44 363 GLU B N 1
ATOM 5911 C CA . GLU B 1 363 ? 4.992 -16.703 16.156 1 88.44 363 GLU B CA 1
ATOM 5912 C C . GLU B 1 363 ? 4.328 -15.953 17.312 1 88.44 363 GLU B C 1
ATOM 5914 O O . GLU B 1 363 ? 3.2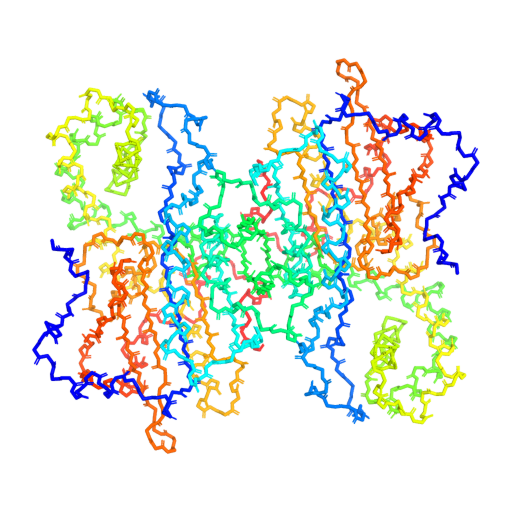5 -16.344 17.766 1 88.44 363 GLU B O 1
ATOM 5919 N N . VAL B 1 364 ? 4.969 -14.945 17.781 1 83.06 364 VAL B N 1
ATOM 5920 C CA . VAL B 1 364 ? 4.383 -14.094 18.812 1 83.06 364 VAL B CA 1
ATOM 5921 C C . VAL B 1 364 ? 3.264 -13.25 18.203 1 83.06 364 VAL B C 1
ATOM 5923 O O . VAL B 1 364 ? 3.449 -12.617 17.156 1 83.06 364 VAL B O 1
ATOM 5926 N N . PRO B 1 365 ? 2.158 -13.312 18.859 1 78.62 365 PRO B N 1
ATOM 5927 C CA . PRO B 1 365 ? 1.046 -12.508 18.328 1 78.62 365 PRO B CA 1
ATOM 5928 C C . PRO B 1 365 ? 1.354 -11.016 18.312 1 78.62 365 PRO B C 1
ATOM 5930 O O . PRO B 1 365 ? 2.121 -10.523 19.156 1 78.62 365 PRO B O 1
ATOM 5933 N N . PHE B 1 366 ? 0.719 -10.336 17.312 1 77.31 366 PHE B N 1
ATOM 5934 C CA . PHE B 1 366 ? 0.827 -8.883 17.312 1 77.31 366 PHE B CA 1
ATOM 5935 C C . PHE B 1 366 ? -0.109 -8.266 18.344 1 77.31 366 PHE B C 1
ATOM 5937 O O . PHE B 1 366 ? -1.202 -8.781 18.594 1 77.31 366 PHE B O 1
ATOM 5944 N N . PRO B 1 367 ? 0.338 -7.238 18.938 1 72.44 367 PRO B N 1
ATOM 5945 C CA . PRO B 1 367 ? -0.527 -6.598 19.922 1 72.44 367 PRO B CA 1
ATOM 5946 C C . PRO B 1 367 ? -1.765 -5.957 19.297 1 72.44 367 PRO B C 1
ATOM 5948 O O . PRO B 1 367 ? -2.729 -5.652 20.016 1 72.44 367 PRO B O 1
ATOM 5951 N N . VAL B 1 368 ? -1.697 -5.754 17.953 1 75.25 368 VAL B N 1
ATOM 5952 C CA . VAL B 1 368 ? -2.832 -5.16 17.25 1 75.25 368 VAL B CA 1
ATOM 5953 C C . VAL B 1 368 ? -3.182 -5.996 16.031 1 75.25 368 VAL B C 1
ATOM 5955 O O . VAL B 1 368 ? -2.309 -6.637 15.438 1 75.25 368 VAL B O 1
ATOM 5958 N N . PRO B 1 369 ? -4.477 -5.941 15.664 1 78 369 PRO B N 1
ATOM 5959 C CA . PRO B 1 369 ? -4.84 -6.641 14.43 1 78 369 PRO B CA 1
ATOM 5960 C C . PRO B 1 369 ? -4.246 -5.988 13.188 1 78 369 PRO B C 1
ATOM 5962 O O . PRO B 1 369 ? -4.211 -4.758 13.086 1 78 369 PRO B O 1
ATOM 5965 N N . LEU B 1 370 ? -3.695 -6.785 12.328 1 77.94 370 LEU B N 1
ATOM 5966 C CA . LEU B 1 370 ? -3.041 -6.258 11.141 1 77.94 370 LEU B CA 1
ATOM 5967 C C . LEU B 1 370 ? -4.043 -6.09 10 1 77.94 370 LEU B C 1
ATOM 5969 O O . LEU B 1 370 ? -3.801 -5.328 9.062 1 77.94 370 LEU B O 1
ATOM 5973 N N . TYR B 1 371 ? -4.984 -6.867 10.023 1 75.88 371 TYR B N 1
ATOM 5974 C CA . TYR B 1 371 ? -5.965 -6.82 8.945 1 75.88 371 TYR B CA 1
ATOM 5975 C C . TYR B 1 371 ? -7.285 -6.242 9.43 1 75.88 371 TYR B C 1
ATOM 5977 O O . TYR B 1 371 ? -7.551 -6.211 10.633 1 75.88 371 TYR B O 1
ATOM 5985 N N . ASP B 1 372 ? -7.836 -5.195 8.633 1 59.84 372 ASP B N 1
ATOM 5986 C CA . ASP B 1 372 ? -9.07 -4.512 9.008 1 59.84 372 ASP B CA 1
ATOM 5987 C C . ASP B 1 372 ? -10.055 -5.477 9.664 1 59.84 372 ASP B C 1
ATOM 5989 O O . ASP B 1 372 ? -10.555 -6.398 9.016 1 59.84 372 ASP B O 1
ATOM 5993 N N . SER B 1 373 ? -9.539 -6.191 10.797 1 46.19 373 SER B N 1
ATOM 5994 C CA . SER B 1 373 ? -10.695 -6.859 11.367 1 46.19 373 SER B CA 1
ATOM 5995 C C . SER B 1 373 ? -11.82 -5.867 11.672 1 46.19 373 SER B C 1
ATOM 5997 O O . SER B 1 373 ? -11.57 -4.797 12.234 1 46.19 373 SER B O 1
ATOM 5999 N N . HIS B 1 374 ? -12.812 -5.652 10.852 1 37.56 374 HIS B N 1
ATOM 6000 C CA . HIS B 1 374 ? -13.953 -4.852 11.273 1 37.56 374 HIS B CA 1
ATOM 6001 C C . HIS B 1 374 ? -14.164 -4.945 12.781 1 37.56 374 HIS B C 1
ATOM 6003 O O . HIS B 1 374 ? -13.906 -5.988 13.383 1 37.56 374 HIS B O 1
#

Sequence (748 aa):
MAASIVQSMDLRSISEGFKETLRNSESLRQIHVLFRHAERTPTALYPTDPNKPSEFTEGLGRITIEGKKHMYRMGNQLRIRYKDFLTFDTNEIKARSSGRDRCIESMQTMVAALYEPRNDQKFEPRLAWQPVPIASMPVDIDGMLYEDATCQKDNEAIEELRSTGQGKEVMAKYKDLMENLEKNSGKKMNDWVSVRDLLDTLTIESNLGLKIPKWADSETLKQMEDCAKYATLLNYQQDQRIRFRAGLLLKDVVMHFDDVVNNSPKHKIYAYASHDVLIAAYLSAFGVFNGLHVPSSTAVIIELHESTPGQFYIQMFFRNNTQTGELLPLLVSGCTLAGCQLPVWKKKIEPFIPEDWRKECGEVPFPVPLYDSHMAASIVQSMDLRSISEGFKETLRNSESLRQIHVLFRHAERTPTALYPTDPNKPSEFTEGLGRITIEGKKHMYRMGNQLRIRYKDFLTFDTNEIKARSSGRDRCIESMQTMVAALYEPRNDQKFEPRLAWQPVPIASMPVDIDGMLYEDATCQKDNEAIEELRSTGQGKEVMAKYKDLMENLEKNSGKKMNDWVSVRDLLDTLTIESNLGLKIPKWADSETLKQMEDCAKYATLLNYQQDQRIRFRAGLLLKDVVMHFDDVVNNSPKHKIYAYASHDVLIAAYLSAFGVFNGLHVPSSTAVIIELHESTPGQFYIQMFFRNNTQTGELLPLLVSGCTLAGCQLPVWKKKIEPFIPEDWRKECGEVPFPVPLYDSH

Organism: Varroa destructor (NCBI:txid109461)

Secondary structure (DSSP, 8-state):
----SB----GGGS-HHHHHHTT-TTTEEEEEEEEEPPPB--S---TT-SS-GGG-TT-TTPBPHHHHHHHHHHHHHHHHHTTTT--S-GGGEEEEE-SSHHHHHHHHHHHHHHT---GGG-SSTT-------EE---GGG-TTT-TTS--HHHHHHHHHHHHSHHHHHHHHHTHHHHHHHHHHH-----SHHHHHHHHHHHHHHHHTT----TTS-HHHHHHHHHHHTHHHHTTTSSHHHHHHHHHHHHHHHHHHHHHHHTT----SEEEEEE-HHHHHHHHHHTT-B------TT-EEEEEEEEEETTEEEEEEEEE--TTT-PEEEP--TT-BTTBEEHHHHHHHHGGG--SSHHHHTTPPPPSS-SS---/----SB----GGGS-HHHHHHT--TTTEEEEEEEEEPPPB--S---TT-SS-GGG-TT-TTPBPHHHHHHHHHHHHHHHHHTTTT--S-GGGEEEEE-SSHHHHHHHHHHHHHHT---GGG-SSTT-------EE---GGG-TTT-TTS--HHHHHHHHHHHHSHHHHHHHHHTHHHHHHHHHHH-----SHHHHHHHHHHHHHHHHTT----TTS-HHHHHHHHHHHTHHHHTTTSSHHHHHHHHHHHHHHHHHHHHHHHTT----SEEEEEE-HHHHHHHHHHTT-B------TT-EEEEEEEEEETTEEEEEEEEE--TTT-PEEEP--TT-BTTBEEHHHHHHHHGGG--SSHHHHTTPPPPSS-SS---

Solvent-accessible surface area (backbone atoms only — not comparable to full-atom values): 39398 Å² total; per-residue (Å²): 126,83,75,71,49,40,67,47,72,72,59,88,73,50,53,72,66,55,55,50,63,73,61,50,61,85,32,51,67,34,37,37,39,40,28,21,24,33,41,50,41,43,74,60,84,47,78,62,50,89,65,58,73,80,76,38,86,71,33,67,33,23,46,36,59,68,17,44,37,41,26,28,48,49,12,42,52,50,36,64,73,35,52,87,71,50,73,63,59,63,70,37,49,48,37,37,25,23,52,49,55,27,15,34,31,29,45,48,32,18,48,32,41,41,33,41,42,51,79,91,62,43,61,45,91,82,42,65,53,51,72,65,51,62,46,30,31,49,44,56,75,28,49,47,44,30,89,75,20,76,35,57,48,53,51,50,50,51,52,48,40,48,69,36,71,71,36,28,50,50,51,61,72,43,40,65,59,36,52,51,46,23,69,67,34,60,40,82,54,84,50,39,54,43,42,34,55,53,49,49,34,52,50,47,33,51,76,70,68,46,80,72,63,80,81,68,35,72,67,52,49,50,51,40,52,64,42,24,41,43,47,50,50,55,59,45,66,45,65,65,44,25,24,59,42,22,7,54,46,52,44,52,53,50,52,54,51,50,27,46,76,68,73,54,62,81,48,46,30,37,37,38,22,23,42,49,64,43,54,48,22,47,33,38,59,53,68,36,50,61,38,53,84,64,59,58,52,21,32,40,40,38,34,38,30,40,82,45,96,91,41,45,30,34,40,41,29,36,30,69,46,70,81,76,61,51,70,38,57,54,62,39,83,94,42,48,92,89,25,24,49,44,71,60,52,50,59,61,44,49,88,28,46,59,91,49,58,44,54,71,18,70,41,80,68,69,96,58,83,74,57,91,72,130,123,86,74,71,48,41,68,47,72,70,59,87,74,50,54,71,66,56,57,50,63,72,62,51,61,84,32,52,66,34,38,38,38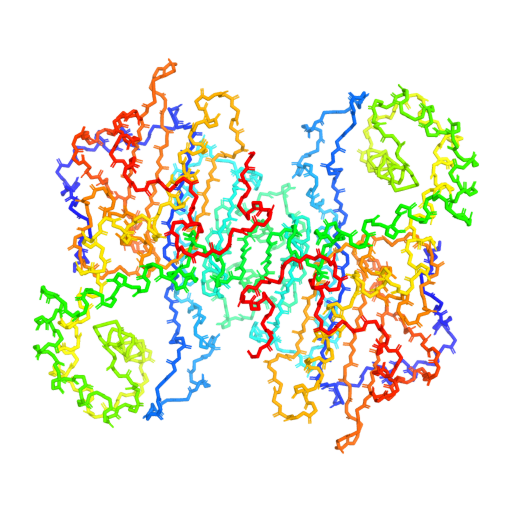,40,28,21,24,33,41,48,40,44,73,59,84,47,78,61,49,86,65,57,73,82,76,39,85,70,34,68,33,24,46,36,60,69,17,45,39,40,27,27,47,49,13,42,51,50,35,63,73,36,53,88,71,50,72,63,58,63,69,37,49,48,37,37,24,23,54,48,54,27,14,35,31,30,45,49,32,17,48,32,40,41,35,39,43,51,79,92,63,43,63,44,93,81,39,67,52,50,72,65,51,63,47,29,30,49,44,57,76,27,49,47,43,32,90,76,21,74,34,58,48,54,53,51,50,51,52,47,42,48,70,35,72,71,37,28,51,50,52,62,72,42,40,65,59,36,53,52,45,22,71,68,34,61,38,80,55,85,48,39,55,42,42,33,53,53,48,49,33,53,50,46,32,53,75,71,68,46,79,73,62,80,82,68,35,72,67,49,49,49,51,39,52,64,43,24,42,45,48,51,51,55,60,46,65,45,63,66,44,25,24,60,42,22,7,52,44,53,42,52,54,50,52,54,51,49,26,44,77,68,72,54,61,81,49,46,31,39,37,37,22,23,41,49,64,43,55,50,22,47,34,36,59,54,70,34,49,60,40,54,85,64,57,58,53,20,33,41,39,39,35,38,29,40,82,48,96,90,42,46,30,32,39,42,30,40,31,70,46,72,81,78,61,52,70,37,56,54,62,40,84,95,43,47,91,88,26,24,49,45,70,59,51,51,59,62,42,50,87,27,44,59,91,49,60,44,55,71,19,71,42,82,68,67,96,58,81,75,54,89,67,126

InterPro domains:
  IPR000560 Histidine phosphatase superfamily, clade-2 [PF00328] (28-318)
  IPR000560 Histidine phosphatase superfamily, clade-2 [cd07061] (28-319)
  IPR029033 Histidine phosphatase superfamily [G3DSA:3.40.50.1240] (27-364)
  IPR029033 Histidine phosphatase superfamily [SSF53254] (28-361)
  IPR050645 Histidine Acid Phosphatase [PTHR11567] (22-362)

Radius of gyration: 27.36 Å; Cα contacts (8 Å, |Δi|>4): 1367; chains: 2; bounding box: 68×79×60 Å